Protein AF-A0A958LPP9-F1 (afdb_monomer)

Solvent-accessible surface area (backbone atoms only — not comparable to full-atom values): 21364 Å² total; per-residue (Å²): 133,90,77,92,85,84,90,85,92,85,83,88,85,90,80,91,79,91,76,87,77,78,78,74,76,84,70,79,74,82,78,74,71,68,79,69,79,80,68,71,81,69,57,74,46,99,79,67,33,32,52,32,96,59,29,86,77,43,84,95,39,32,28,35,29,50,73,55,15,61,14,64,71,64,61,36,63,70,56,76,88,52,52,56,82,50,36,24,29,25,29,70,82,72,75,59,68,77,81,62,45,57,30,39,71,33,33,37,38,30,31,70,79,75,42,66,48,64,55,62,95,82,32,59,63,33,54,66,96,43,92,69,28,80,34,35,40,38,51,43,44,44,54,45,52,51,47,51,47,52,54,50,19,67,53,65,74,43,84,45,60,45,61,70,62,59,33,38,38,30,26,60,24,99,47,69,50,64,40,79,93,75,42,32,38,33,20,18,52,43,98,46,81,66,28,32,41,34,53,25,41,39,50,50,43,24,42,50,38,42,51,30,40,31,46,43,17,74,41,31,34,72,46,54,82,87,32,77,36,51,45,80,35,65,66,91,88,50,68,78,88,63,28,50,16,16,72,44,55,53,33,12,22,68,13,48,48,48,3,55,10,50,28,52,30,20,67,76,33,67,94,58,33,40,37,40,20,41,70,57,53,27,74,54,17,34,64,54,63,89,43,54,42,23,31,78,81,29,67,81,55,31,29,65,56,36,18,51,45,25,47,93,78,74,32,44,15,31,23,64,46,37,1,36,46,54,12,15,51,54,46,54,54,37,51,56,26,47,78,65,80,40,31,66,56,52,53,32,45,52,63,57,31,36,46,71,40,33,20,73,30,28,52,65,60,42,50,56,44,44,35,53,44,26,42,73,76,57,71,39,71,54,36,64,56,53,53,51,51,37,47,74,24,69,93

Mean predicted aligned error: 8.54 Å

Structure (mmCIF, N/CA/C/O backbone):
data_AF-A0A958LPP9-F1
#
_entry.id   AF-A0A958LPP9-F1
#
loop_
_atom_site.group_PDB
_atom_site.id
_atom_site.type_sy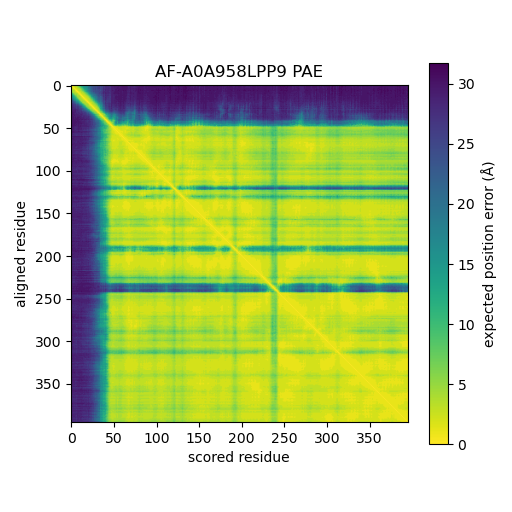mbol
_atom_site.label_atom_id
_atom_site.label_alt_id
_atom_site.label_comp_id
_atom_site.label_asym_id
_atom_site.label_entity_id
_atom_site.label_seq_id
_atom_site.pdbx_PDB_ins_code
_atom_site.Cartn_x
_atom_site.Cartn_y
_atom_site.Cartn_z
_atom_site.occupancy
_atom_site.B_iso_or_equiv
_atom_site.auth_seq_id
_atom_site.auth_comp_id
_atom_site.auth_asym_id
_atom_site.auth_atom_id
_atom_site.pdbx_PDB_model_num
ATOM 1 N N . MET A 1 1 ? 62.044 -17.919 48.809 1.00 36.69 1 MET A N 1
ATOM 2 C CA . MET A 1 1 ? 62.531 -19.177 49.426 1.00 36.69 1 MET A CA 1
ATOM 3 C C . MET A 1 1 ? 61.321 -20.083 49.632 1.00 36.69 1 MET A C 1
ATOM 5 O O . MET A 1 1 ? 60.335 -19.577 50.134 1.00 36.69 1 MET A O 1
ATOM 9 N N . LYS A 1 2 ? 61.307 -21.273 48.998 1.00 33.94 2 LYS A N 1
ATOM 10 C CA . LYS A 1 2 ? 61.231 -22.624 49.625 1.00 33.94 2 LYS A CA 1
ATOM 11 C C . LYS A 1 2 ? 59.996 -22.847 50.526 1.00 33.94 2 LYS A C 1
ATOM 13 O O . LYS A 1 2 ? 59.775 -22.044 51.408 1.00 33.94 2 LYS A O 1
ATOM 18 N N . LYS A 1 3 ? 59.249 -23.954 50.514 1.00 33.53 3 LYS A N 1
ATOM 19 C CA . LYS A 1 3 ? 59.138 -25.211 49.739 1.00 33.53 3 LYS A CA 1
ATOM 20 C C . LYS A 1 3 ? 58.031 -26.010 50.491 1.00 33.53 3 LYS A C 1
ATOM 22 O O . LYS A 1 3 ? 58.063 -25.959 51.712 1.00 33.53 3 LYS A O 1
ATOM 27 N N . THR A 1 4 ? 57.106 -26.687 49.785 1.00 37.00 4 THR A N 1
ATOM 28 C CA . THR A 1 4 ? 56.629 -28.104 49.953 1.00 37.00 4 THR A CA 1
ATOM 29 C C . THR A 1 4 ? 56.543 -28.725 51.370 1.00 37.00 4 THR A C 1
ATOM 31 O O . THR A 1 4 ? 57.472 -28.546 52.140 1.00 37.00 4 THR A O 1
ATOM 34 N N . ASN A 1 5 ? 55.669 -29.659 51.780 1.00 36.62 5 ASN A N 1
ATOM 35 C CA . ASN A 1 5 ? 54.553 -30.495 51.274 1.00 36.62 5 ASN A CA 1
ATOM 36 C C . ASN A 1 5 ? 54.207 -31.509 52.419 1.00 36.62 5 ASN A C 1
ATOM 38 O O . ASN A 1 5 ? 54.998 -31.610 53.356 1.00 36.62 5 ASN A O 1
ATOM 42 N N . LEU A 1 6 ? 53.166 -32.353 52.215 1.00 34.19 6 LEU A N 1
ATOM 43 C CA . LEU A 1 6 ? 52.859 -33.708 52.794 1.00 34.19 6 LEU A CA 1
ATOM 44 C C . LEU A 1 6 ? 51.732 -33.715 53.861 1.00 34.19 6 LEU A C 1
ATOM 46 O O . LEU A 1 6 ? 51.900 -33.096 54.901 1.00 34.19 6 LEU A O 1
ATOM 50 N N . ILE A 1 7 ? 50.493 -34.208 53.629 1.00 37.97 7 ILE A N 1
ATOM 51 C CA . ILE A 1 7 ? 49.901 -35.559 53.331 1.00 37.97 7 ILE A CA 1
ATOM 52 C C . ILE A 1 7 ? 50.117 -36.608 54.455 1.00 37.97 7 ILE A C 1
ATOM 54 O O . ILE A 1 7 ? 51.262 -36.803 54.856 1.00 37.97 7 ILE A O 1
ATOM 58 N N . PRO A 1 8 ? 49.054 -37.289 54.965 1.00 48.66 8 PRO A N 1
ATOM 59 C CA . PRO A 1 8 ? 48.654 -38.660 54.528 1.00 48.66 8 PRO A CA 1
ATOM 60 C C . PRO A 1 8 ? 47.115 -38.836 54.347 1.00 48.66 8 PRO A C 1
ATOM 62 O O . PRO A 1 8 ? 46.338 -38.193 55.037 1.00 48.66 8 PRO A O 1
ATOM 65 N N . LYS A 1 9 ? 46.598 -39.504 53.297 1.00 36.03 9 LYS A N 1
ATOM 66 C CA . LYS A 1 9 ? 46.412 -40.961 53.024 1.00 36.03 9 LYS A CA 1
ATOM 67 C C . LYS A 1 9 ? 45.351 -41.690 53.880 1.00 36.03 9 LYS A C 1
ATOM 69 O O . LYS A 1 9 ? 45.592 -41.945 55.051 1.00 36.03 9 LYS A O 1
ATOM 74 N N . ASN A 1 10 ? 44.255 -42.112 53.228 1.00 32.72 10 ASN A N 1
ATOM 75 C CA . ASN A 1 10 ? 43.626 -43.457 53.235 1.00 32.72 10 ASN A CA 1
ATOM 76 C C . ASN A 1 10 ? 42.384 -43.394 52.311 1.00 32.72 10 ASN A C 1
ATOM 78 O O . ASN A 1 10 ? 41.562 -42.507 52.480 1.00 32.72 10 ASN A O 1
ATOM 82 N N . SER A 1 11 ? 42.284 -44.086 51.172 1.00 33.28 11 SER A N 1
ATOM 83 C CA . SER A 1 11 ? 42.275 -45.529 50.867 1.00 33.28 11 SER A CA 1
ATOM 84 C C . SER A 1 11 ? 40.859 -46.132 50.797 1.00 33.28 11 SER A C 1
ATOM 86 O O . SER A 1 11 ? 40.276 -46.452 51.820 1.00 33.28 11 SER A O 1
ATOM 88 N N . TRP A 1 12 ? 40.399 -46.303 49.547 1.00 30.62 12 TRP A N 1
ATOM 89 C CA . TRP A 1 12 ? 39.585 -47.388 48.966 1.00 30.62 12 TRP A CA 1
ATOM 90 C C . TRP A 1 12 ? 38.291 -47.850 49.668 1.00 30.62 12 TRP A C 1
ATOM 92 O O . TRP A 1 12 ? 38.361 -48.580 50.645 1.00 30.62 12 TRP A O 1
ATOM 102 N N . MET A 1 13 ? 37.131 -47.639 49.023 1.00 30.11 13 MET A N 1
ATOM 103 C CA . MET A 1 13 ? 36.341 -48.765 48.493 1.00 30.11 13 MET A CA 1
ATOM 104 C C . MET A 1 13 ? 35.323 -48.318 47.430 1.00 30.11 13 MET A C 1
ATOM 106 O O . MET A 1 13 ? 34.584 -47.354 47.599 1.00 30.11 13 MET A O 1
ATOM 110 N N . ILE A 1 14 ? 35.342 -49.051 46.322 1.00 32.72 14 ILE A N 1
ATOM 111 C CA . ILE A 1 14 ? 34.501 -48.948 45.130 1.00 32.72 14 ILE A CA 1
ATOM 112 C C . ILE A 1 14 ? 33.194 -49.707 45.383 1.00 32.72 14 ILE A C 1
ATOM 114 O O . ILE A 1 14 ? 33.259 -50.880 45.740 1.00 32.72 14 ILE A O 1
ATOM 118 N N . VAL A 1 15 ? 32.040 -49.098 45.095 1.00 31.67 15 VAL A N 1
ATOM 119 C CA . VAL A 1 15 ? 30.842 -49.819 44.630 1.00 31.67 15 VAL A CA 1
ATOM 120 C C . VAL A 1 15 ? 30.192 -48.997 43.518 1.00 31.67 15 VAL A C 1
ATOM 122 O O . VAL A 1 15 ? 29.742 -47.874 43.730 1.00 31.67 15 VAL A O 1
ATOM 125 N N . LEU A 1 16 ? 30.190 -49.580 42.317 1.00 30.97 16 LEU A N 1
ATOM 126 C CA . LEU A 1 16 ? 29.403 -49.156 41.165 1.00 30.97 16 LEU A CA 1
ATOM 127 C C . LEU A 1 16 ? 27.907 -49.277 41.480 1.00 30.97 16 LEU A C 1
ATOM 129 O O . LEU A 1 16 ? 27.445 -50.364 41.817 1.00 30.97 16 LEU A O 1
ATOM 133 N N . LEU A 1 17 ? 27.141 -48.224 41.207 1.00 32.53 17 LEU A N 1
ATOM 134 C CA . LEU A 1 17 ? 25.809 -48.374 40.626 1.00 32.53 17 LEU A CA 1
ATOM 135 C C . LEU A 1 17 ? 25.492 -47.137 39.789 1.00 32.53 17 LEU A C 1
ATOM 137 O O . LEU A 1 17 ? 25.484 -46.005 40.263 1.00 32.53 17 LEU A O 1
ATOM 141 N N . ALA A 1 18 ? 25.338 -47.398 38.496 1.00 32.59 18 ALA A N 1
ATOM 142 C CA . ALA A 1 18 ? 25.103 -46.427 37.455 1.00 32.59 18 ALA A CA 1
ATOM 143 C C . ALA A 1 18 ? 23.635 -45.988 37.458 1.00 32.59 18 ALA A C 1
ATOM 145 O O . ALA A 1 18 ? 22.741 -46.796 37.226 1.00 32.59 18 ALA A O 1
ATOM 146 N N . THR A 1 19 ? 23.412 -44.689 37.615 1.00 33.28 19 THR A N 1
ATOM 147 C CA . THR A 1 19 ? 22.229 -43.999 37.093 1.00 33.28 19 THR A CA 1
ATOM 148 C C . THR A 1 19 ? 22.717 -42.720 36.438 1.00 33.28 19 THR A C 1
ATOM 150 O O . THR A 1 19 ? 23.051 -41.739 37.099 1.00 33.28 19 THR A O 1
ATOM 153 N N . ILE A 1 20 ? 22.827 -42.788 35.113 1.00 30.81 20 ILE A N 1
ATOM 154 C CA . ILE A 1 20 ? 23.136 -41.671 34.229 1.00 30.81 20 ILE A CA 1
ATOM 155 C C . ILE A 1 20 ? 21.897 -40.772 34.217 1.00 30.81 20 ILE A C 1
ATOM 157 O O . ILE A 1 20 ? 20.937 -41.025 33.495 1.00 30.81 20 ILE A O 1
ATOM 161 N N . GLY A 1 21 ? 21.909 -39.735 35.050 1.00 30.09 21 GLY A N 1
ATOM 162 C CA . GLY A 1 21 ? 21.057 -38.570 34.862 1.00 30.09 21 GLY A CA 1
ATOM 163 C C . GLY A 1 21 ? 21.641 -37.749 33.721 1.00 30.09 21 GLY A C 1
ATOM 164 O O . GLY A 1 21 ? 22.562 -36.965 33.936 1.00 30.09 21 GLY A O 1
ATOM 165 N N . LEU A 1 22 ? 21.151 -37.984 32.502 1.00 26.55 22 LEU A N 1
ATOM 166 C CA . LEU A 1 22 ? 21.432 -37.136 31.349 1.00 26.55 22 LEU A CA 1
ATOM 167 C C . LEU A 1 22 ? 20.930 -35.718 31.656 1.00 26.55 22 LEU A C 1
ATOM 169 O O . LEU A 1 22 ? 19.741 -35.423 31.554 1.00 26.55 22 LEU A O 1
ATOM 173 N N . SER A 1 23 ? 21.852 -34.826 32.007 1.00 28.55 23 SER A N 1
ATOM 174 C CA . SER A 1 23 ? 21.689 -33.400 31.757 1.00 28.55 23 SER A CA 1
ATOM 175 C C . SER A 1 23 ? 21.667 -33.214 30.244 1.00 28.55 23 SER A C 1
ATOM 177 O O . SER A 1 23 ? 22.716 -33.255 29.602 1.00 28.55 23 SER A O 1
ATOM 179 N N . LEU A 1 24 ? 20.467 -33.078 29.683 1.00 25.44 24 LEU A N 1
ATOM 180 C CA . LEU A 1 24 ? 20.252 -32.570 28.335 1.00 25.44 24 LEU A CA 1
ATOM 181 C C . LEU A 1 24 ? 20.809 -31.140 28.275 1.00 25.44 24 LEU A C 1
ATOM 183 O O . LEU A 1 24 ? 20.240 -30.254 28.917 1.00 25.44 24 LEU A O 1
ATOM 187 N N . PRO A 1 25 ? 21.877 -30.859 27.510 1.00 26.88 25 PRO A N 1
ATOM 188 C CA . PRO A 1 25 ? 22.014 -29.527 26.963 1.00 26.88 25 PRO A CA 1
ATOM 189 C C . PRO A 1 25 ? 20.832 -29.338 26.008 1.00 26.88 25 PRO A C 1
ATOM 191 O O . PRO A 1 25 ? 20.725 -30.027 24.993 1.00 26.88 25 PRO A O 1
ATOM 194 N N . LEU A 1 26 ? 19.925 -28.419 26.346 1.00 24.19 26 LEU A N 1
ATOM 195 C CA . LEU A 1 26 ? 19.050 -27.793 25.361 1.00 24.19 26 LEU A CA 1
ATOM 196 C C . LEU A 1 26 ? 19.955 -27.021 24.399 1.00 24.19 26 LEU A C 1
ATOM 198 O O . LEU A 1 26 ? 20.221 -25.832 24.559 1.00 24.19 26 LEU A O 1
ATOM 202 N N . VAL A 1 27 ? 20.494 -27.744 23.423 1.00 23.19 27 VAL A N 1
ATOM 203 C CA . VAL A 1 27 ? 21.009 -27.160 22.199 1.00 23.19 27 VAL A CA 1
ATOM 204 C C . VAL A 1 27 ? 19.771 -26.660 21.472 1.00 23.19 27 VAL A C 1
ATOM 206 O O . VAL A 1 27 ? 19.039 -27.442 20.870 1.00 23.19 27 VAL A O 1
ATOM 209 N N . PHE A 1 28 ? 19.508 -25.359 21.567 1.00 23.31 28 PHE A N 1
ATOM 210 C CA . PHE A 1 28 ? 18.683 -24.689 20.576 1.00 23.31 28 PHE A CA 1
ATOM 211 C C . PHE A 1 28 ? 19.421 -24.832 19.245 1.00 23.31 28 PHE A C 1
ATOM 213 O O . PHE A 1 28 ? 20.366 -24.101 18.950 1.00 23.31 28 PHE A O 1
ATOM 220 N N . GLN A 1 29 ? 19.040 -25.844 18.467 1.00 23.09 29 GLN A N 1
ATOM 221 C CA . GLN A 1 29 ? 19.320 -25.853 17.045 1.00 23.09 29 GLN A CA 1
ATOM 222 C C . GLN A 1 29 ? 18.617 -24.626 16.467 1.00 23.09 29 GLN A C 1
ATOM 224 O O . GLN A 1 29 ? 17.395 -24.591 16.343 1.00 23.09 29 GLN A O 1
ATOM 229 N N . ASN A 1 30 ? 19.415 -23.613 16.133 1.00 27.31 30 ASN A N 1
ATOM 230 C CA . ASN A 1 30 ? 19.079 -22.619 15.126 1.00 27.31 30 ASN A CA 1
ATOM 231 C C . ASN A 1 30 ? 18.847 -23.361 13.800 1.00 27.31 30 ASN A C 1
ATOM 233 O O . ASN A 1 30 ? 19.727 -23.436 12.948 1.00 27.31 30 ASN A O 1
ATOM 237 N N . CYS A 1 31 ? 17.658 -23.934 13.638 1.00 26.20 31 CYS A N 1
ATOM 238 C CA . CYS A 1 31 ? 17.088 -24.287 12.346 1.00 26.20 31 CYS A CA 1
ATOM 239 C C . CYS A 1 31 ? 16.277 -23.087 11.848 1.00 26.20 31 CYS A C 1
ATOM 241 O O . CYS A 1 31 ? 15.074 -23.172 11.642 1.00 26.20 31 CYS A O 1
ATOM 243 N N . GLY A 1 32 ? 16.951 -21.949 11.687 1.00 26.89 32 GLY A N 1
ATOM 244 C CA . GLY A 1 32 ? 16.537 -20.942 10.723 1.00 26.89 32 GLY A CA 1
ATOM 245 C C . GLY A 1 32 ? 17.173 -21.325 9.398 1.00 26.89 32 GLY A C 1
ATOM 246 O O . GLY A 1 32 ? 18.178 -20.739 9.006 1.00 26.89 32 GLY A O 1
ATOM 247 N N . GLU A 1 33 ? 16.653 -22.371 8.750 1.00 30.83 33 GLU A N 1
ATOM 248 C CA . GLU A 1 33 ? 16.859 -22.499 7.311 1.00 30.83 33 GLU A CA 1
ATOM 249 C C . GLU A 1 33 ? 16.308 -21.202 6.717 1.00 30.83 33 GLU A C 1
ATOM 251 O O . GLU A 1 33 ? 15.113 -20.925 6.826 1.00 30.83 33 GLU A O 1
ATOM 256 N N . GLY A 1 34 ? 17.197 -20.369 6.167 1.00 27.98 34 GLY A N 1
ATOM 257 C CA . GLY A 1 34 ? 16.784 -19.257 5.326 1.00 27.98 34 GLY A CA 1
ATOM 258 C C . GLY A 1 34 ? 15.768 -19.783 4.326 1.00 27.98 34 GLY A C 1
ATOM 259 O O . GLY A 1 34 ? 15.929 -20.906 3.851 1.00 27.98 34 GLY A O 1
ATOM 260 N N . PHE A 1 35 ? 14.716 -19.001 4.093 1.00 34.78 35 PHE A N 1
ATOM 261 C CA . PHE A 1 35 ? 13.600 -19.283 3.198 1.00 34.78 35 PHE A CA 1
ATOM 262 C C . PHE A 1 35 ? 14.089 -19.954 1.902 1.00 34.78 35 PHE A C 1
ATOM 264 O O . PHE A 1 35 ? 14.451 -19.314 0.918 1.00 34.78 35 PHE A O 1
ATOM 271 N N . SER A 1 36 ? 14.169 -21.282 1.936 1.00 29.17 36 SER A N 1
ATOM 272 C CA . SER A 1 36 ? 14.544 -22.114 0.811 1.00 29.17 36 SER A CA 1
ATOM 273 C C . SER A 1 36 ? 13.224 -22.458 0.170 1.00 29.17 36 SER A C 1
ATOM 275 O O . SER A 1 36 ? 12.521 -23.370 0.611 1.00 29.17 36 SER A O 1
ATOM 277 N N . VAL A 1 37 ? 12.848 -21.654 -0.824 1.00 43.94 37 VAL A N 1
ATOM 278 C CA . VAL A 1 37 ? 11.731 -21.948 -1.718 1.00 43.94 37 VAL A CA 1
ATOM 279 C C . VAL A 1 37 ? 12.037 -23.299 -2.361 1.00 43.94 37 VAL A C 1
ATOM 281 O O . VAL A 1 37 ? 12.797 -23.401 -3.327 1.00 43.94 37 VAL A O 1
ATOM 284 N N . ARG A 1 38 ? 11.521 -24.373 -1.758 1.00 33.19 38 ARG A N 1
ATOM 285 C CA . ARG A 1 38 ? 11.654 -25.733 -2.272 1.00 33.19 38 ARG A CA 1
ATOM 286 C C . ARG A 1 38 ? 10.971 -25.781 -3.638 1.00 33.19 38 ARG A C 1
ATOM 288 O O . ARG A 1 38 ? 9.752 -25.755 -3.713 1.00 33.19 38 ARG A O 1
ATOM 295 N N . GLY A 1 39 ? 11.783 -25.889 -4.689 1.00 34.34 39 GLY A N 1
ATOM 296 C CA . GLY A 1 39 ? 11.361 -26.201 -6.055 1.00 34.34 39 GLY A CA 1
ATOM 297 C C . GLY A 1 39 ? 10.891 -24.989 -6.862 1.00 34.34 39 GLY A C 1
ATOM 298 O O . GLY A 1 39 ? 9.737 -24.594 -6.793 1.00 34.34 39 GLY A O 1
ATOM 299 N N . PHE A 1 40 ? 11.777 -24.450 -7.705 1.00 39.91 40 PHE A N 1
ATOM 300 C CA . PHE A 1 40 ? 11.473 -23.400 -8.694 1.00 39.91 40 PHE A CA 1
ATOM 301 C C . PHE A 1 40 ? 10.649 -23.896 -9.900 1.00 39.91 40 PHE A C 1
ATOM 303 O O . PHE A 1 40 ? 10.405 -23.139 -10.843 1.00 39.91 40 PHE A O 1
ATOM 310 N N . ASP A 1 41 ? 10.190 -25.146 -9.886 1.00 35.34 41 ASP A N 1
ATOM 311 C CA . ASP A 1 41 ? 9.441 -25.721 -10.995 1.00 35.34 41 ASP A CA 1
ATOM 312 C C . ASP A 1 41 ? 7.968 -25.293 -10.893 1.00 35.34 41 ASP A C 1
ATOM 314 O O . ASP A 1 41 ? 7.096 -26.005 -10.406 1.00 35.34 41 ASP A O 1
ATOM 318 N N . THR A 1 42 ? 7.699 -24.073 -11.375 1.00 42.09 42 THR A N 1
ATOM 319 C CA . THR A 1 42 ? 6.363 -23.502 -11.649 1.00 42.09 42 THR A CA 1
ATOM 320 C C . THR A 1 42 ? 5.423 -23.333 -10.450 1.00 42.09 42 THR A C 1
ATOM 322 O O . THR A 1 42 ? 4.338 -23.903 -10.412 1.00 42.09 42 THR A O 1
ATOM 325 N N . VAL A 1 43 ? 5.754 -22.428 -9.526 1.00 40.19 43 VAL A N 1
ATOM 326 C CA . VAL A 1 43 ? 4.712 -21.788 -8.705 1.00 40.19 43 VAL A CA 1
ATOM 327 C C . VAL A 1 43 ? 4.145 -20.617 -9.507 1.00 40.19 43 VAL A C 1
ATOM 329 O O . VAL A 1 43 ? 4.806 -19.590 -9.662 1.00 40.19 43 VAL A O 1
ATOM 332 N N . THR A 1 44 ? 2.942 -20.788 -10.061 1.00 49.66 44 THR A N 1
ATOM 333 C CA . THR A 1 44 ? 2.162 -19.653 -10.578 1.00 49.66 44 THR A CA 1
ATOM 334 C C . THR A 1 44 ? 1.558 -18.955 -9.374 1.00 49.66 44 THR A C 1
ATOM 336 O O . THR A 1 44 ? 0.774 -19.557 -8.639 1.00 49.66 44 THR A O 1
ATOM 339 N N . MET A 1 45 ? 1.961 -17.715 -9.128 1.00 58.31 45 MET A N 1
ATOM 340 C CA . MET A 1 45 ? 1.409 -16.940 -8.022 1.00 58.31 45 MET A CA 1
ATOM 341 C C . MET A 1 45 ? 0.059 -16.346 -8.411 1.00 58.31 45 MET A C 1
ATOM 343 O O . MET A 1 45 ? -0.191 -16.091 -9.590 1.00 58.31 45 MET A O 1
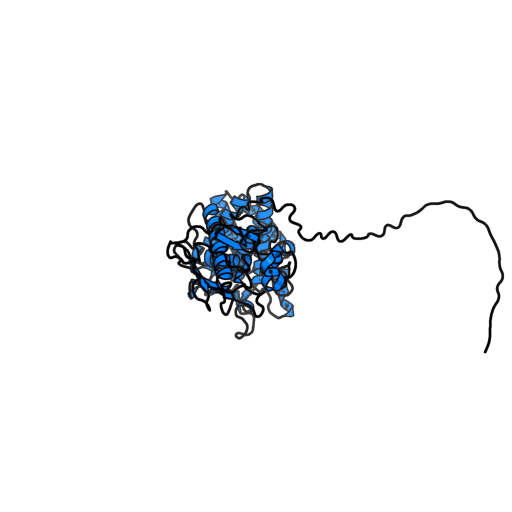ATOM 347 N N . ALA A 1 46 ? -0.783 -16.059 -7.413 1.00 61.12 46 ALA A N 1
ATOM 348 C CA . ALA A 1 46 ? -2.066 -15.374 -7.606 1.00 61.12 46 ALA A CA 1
ATOM 349 C C . ALA A 1 46 ? -1.934 -14.058 -8.406 1.00 61.12 46 ALA A C 1
ATOM 351 O O . ALA A 1 46 ? -2.876 -13.625 -9.053 1.00 61.12 46 ALA A O 1
ATOM 352 N N . TYR A 1 47 ? -0.734 -13.473 -8.413 1.00 71.75 47 TYR A N 1
ATOM 353 C CA . TYR A 1 47 ? -0.403 -12.186 -9.015 1.00 71.75 47 TYR A CA 1
ATOM 354 C C . TYR A 1 47 ? 0.037 -12.242 -10.487 1.00 71.75 47 TYR A C 1
ATOM 356 O O . TYR A 1 47 ? 0.437 -11.221 -11.025 1.00 71.75 47 TYR A O 1
ATOM 364 N N . GLY A 1 48 ? -0.011 -13.404 -11.155 1.00 75.19 48 GLY A N 1
ATOM 365 C CA . GLY A 1 48 ? 0.220 -13.485 -12.608 1.00 75.19 48 GLY A CA 1
ATOM 366 C C . GLY A 1 48 ? 1.685 -13.539 -13.069 1.00 75.19 48 GLY A C 1
ATOM 367 O O . GLY A 1 48 ? 1.949 -13.323 -14.250 1.00 75.19 48 GLY A O 1
ATOM 368 N N . GLY A 1 49 ? 2.618 -13.875 -12.174 1.00 87.00 49 GLY A N 1
ATOM 369 C CA . GLY A 1 49 ? 4.032 -14.111 -12.487 1.00 87.00 49 GLY A CA 1
ATOM 370 C C . GLY A 1 49 ? 4.508 -15.511 -12.086 1.00 87.00 49 GLY A C 1
ATOM 371 O O . GLY A 1 49 ? 3.861 -16.204 -11.290 1.00 87.00 49 GLY A O 1
ATOM 372 N N . VAL A 1 50 ? 5.654 -15.926 -12.632 1.00 91.44 50 VAL A N 1
ATOM 373 C CA . VAL A 1 50 ? 6.278 -17.227 -12.341 1.00 91.44 50 VAL A CA 1
ATOM 374 C C . VAL A 1 50 ? 7.763 -17.048 -12.048 1.00 91.44 50 VAL A C 1
ATOM 376 O O . VAL A 1 50 ? 8.472 -16.376 -12.791 1.00 91.44 50 VAL A O 1
ATOM 379 N N . PHE A 1 51 ? 8.265 -17.683 -10.989 1.00 92.06 51 PHE A N 1
ATOM 380 C CA . PHE A 1 51 ? 9.698 -17.652 -10.702 1.00 92.06 51 PHE A CA 1
ATOM 381 C C . PHE A 1 51 ? 10.503 -18.500 -11.698 1.00 92.06 51 PHE A C 1
ATOM 383 O O . PHE A 1 51 ? 10.181 -19.667 -11.956 1.00 92.06 51 PHE A O 1
ATOM 390 N N . ARG A 1 52 ? 11.566 -17.910 -12.250 1.00 91.62 52 ARG A N 1
ATOM 391 C CA . ARG A 1 52 ? 12.434 -18.489 -13.283 1.00 91.62 52 ARG A CA 1
ATOM 392 C C . ARG A 1 52 ? 13.881 -18.061 -13.069 1.00 91.62 52 ARG A C 1
ATOM 394 O O . ARG A 1 52 ? 14.162 -16.876 -12.930 1.00 91.62 52 ARG A O 1
ATOM 401 N N . LYS A 1 53 ? 14.808 -19.022 -13.080 1.00 91.31 53 LYS A N 1
ATOM 402 C CA . LYS A 1 53 ? 16.255 -18.740 -13.000 1.00 91.31 53 LYS A CA 1
ATOM 403 C C . LYS A 1 53 ? 16.827 -18.202 -14.310 1.00 91.31 53 LYS A C 1
ATOM 405 O O . LYS A 1 53 ? 17.806 -17.474 -14.278 1.00 91.31 53 LYS A O 1
ATOM 410 N N . ASP A 1 54 ? 16.207 -18.572 -15.423 1.00 90.75 54 ASP A N 1
ATOM 411 C CA . ASP A 1 54 ? 16.544 -18.191 -16.795 1.00 90.75 54 ASP A CA 1
ATOM 412 C C . ASP A 1 54 ? 15.697 -17.011 -17.298 1.00 90.75 54 ASP A C 1
ATOM 414 O O . ASP A 1 54 ? 15.559 -16.819 -18.500 1.00 90.75 54 ASP A O 1
ATOM 418 N N . CYS A 1 55 ? 15.065 -16.242 -16.397 1.00 91.94 55 CYS A N 1
ATOM 419 C CA . CYS A 1 55 ? 14.077 -15.228 -16.772 1.00 91.94 55 CYS A CA 1
ATOM 420 C C . CYS A 1 55 ? 14.599 -14.270 -17.855 1.00 91.94 55 CYS A C 1
ATOM 422 O O . CYS A 1 55 ? 13.915 -14.015 -18.844 1.00 91.94 55 CYS A O 1
ATOM 424 N N . LEU A 1 56 ? 15.818 -13.752 -17.676 1.00 90.38 56 LEU A N 1
ATOM 425 C CA . LEU A 1 56 ? 16.394 -12.727 -18.550 1.00 90.38 56 LEU A CA 1
ATOM 426 C C . LEU A 1 56 ? 16.754 -13.264 -19.943 1.00 90.38 56 LEU A C 1
ATOM 428 O O . LEU A 1 56 ? 16.980 -12.470 -20.854 1.00 90.38 56 LEU A O 1
ATOM 432 N N . GLU A 1 57 ? 16.817 -14.584 -20.106 1.00 90.69 57 GLU A N 1
ATOM 433 C CA . GLU A 1 57 ? 17.127 -15.276 -21.356 1.00 90.69 57 GLU A CA 1
ATOM 434 C C . GLU A 1 57 ? 15.868 -15.708 -22.126 1.00 90.69 57 GLU A C 1
ATOM 436 O O . GLU A 1 57 ? 15.974 -16.182 -23.258 1.00 90.69 57 GLU A O 1
ATOM 441 N N . ARG A 1 58 ? 14.674 -15.562 -21.538 1.00 89.00 58 ARG A N 1
ATOM 442 C CA . ARG A 1 58 ? 13.422 -16.034 -22.135 1.00 89.00 58 ARG A CA 1
ATOM 443 C C . ARG A 1 58 ? 12.783 -15.002 -23.054 1.00 89.00 58 ARG A C 1
ATOM 445 O O . ARG A 1 58 ? 12.631 -13.840 -22.697 1.00 89.00 58 ARG A O 1
ATOM 452 N N . GLU A 1 59 ? 12.343 -15.454 -24.225 1.00 89.38 59 GLU A N 1
ATOM 453 C CA . GLU A 1 59 ? 11.665 -14.600 -25.207 1.00 89.38 59 GLU A CA 1
ATOM 454 C C . GLU A 1 59 ? 10.170 -14.412 -24.910 1.00 89.38 59 GLU A C 1
ATOM 456 O O . GLU A 1 59 ? 9.619 -13.369 -25.244 1.00 89.38 59 GLU A O 1
ATOM 461 N N . ASP A 1 60 ? 9.532 -15.371 -24.232 1.00 89.62 60 ASP A N 1
ATOM 462 C CA . ASP A 1 60 ? 8.103 -15.392 -23.878 1.00 89.62 60 ASP A CA 1
ATOM 463 C C . ASP A 1 60 ? 7.773 -14.661 -22.564 1.00 89.62 60 ASP A C 1
ATOM 465 O O . ASP A 1 60 ? 6.748 -14.936 -21.938 1.00 89.62 60 ASP A O 1
ATOM 469 N N . VAL A 1 61 ? 8.648 -13.767 -22.105 1.00 91.44 61 VAL A N 1
ATOM 470 C CA . VAL A 1 61 ? 8.444 -12.954 -20.897 1.00 91.44 61 VAL A CA 1
ATOM 471 C C . VAL A 1 61 ? 8.688 -11.489 -21.230 1.00 91.44 61 VAL A C 1
ATOM 473 O O . VAL A 1 61 ? 9.661 -11.165 -21.914 1.00 91.44 61 VAL A O 1
ATOM 476 N N . ASP A 1 62 ? 7.845 -10.593 -20.727 1.00 92.94 62 ASP A N 1
ATOM 477 C CA . ASP A 1 62 ? 7.995 -9.162 -21.001 1.00 92.94 62 ASP A CA 1
ATOM 478 C C . ASP A 1 62 ? 9.066 -8.531 -20.120 1.00 92.94 62 ASP A C 1
ATOM 480 O O . ASP A 1 62 ? 9.778 -7.632 -20.565 1.00 92.94 62 ASP A O 1
ATOM 484 N N . SER A 1 63 ? 9.188 -8.988 -18.870 1.00 94.44 63 SER A N 1
ATOM 485 C CA . SER A 1 63 ? 10.174 -8.472 -17.923 1.00 94.44 63 SER A CA 1
ATOM 486 C C . SER A 1 63 ? 10.546 -9.473 -16.829 1.00 94.44 63 SER A C 1
ATOM 488 O O . SER A 1 63 ? 9.856 -10.471 -16.607 1.00 94.44 63 SER A O 1
ATOM 490 N N . CYS A 1 64 ? 11.645 -9.160 -16.139 1.00 94.81 64 CYS A N 1
ATOM 491 C CA . CYS A 1 64 ? 12.207 -9.922 -15.030 1.00 94.81 64 CYS A CA 1
ATOM 492 C C . CYS A 1 64 ? 12.383 -9.023 -13.818 1.00 94.81 64 CYS A C 1
ATOM 494 O O . CYS A 1 64 ? 13.231 -8.126 -13.789 1.00 94.81 64 CYS A O 1
ATOM 496 N N . LEU A 1 65 ? 11.550 -9.277 -12.822 1.00 95.69 65 LEU A N 1
ATOM 497 C CA . LEU A 1 65 ? 11.320 -8.391 -11.698 1.00 95.69 65 LEU A CA 1
ATOM 498 C C . LEU A 1 65 ? 11.800 -9.026 -10.390 1.00 95.69 65 LEU A C 1
ATOM 500 O O . LEU A 1 65 ? 12.029 -10.237 -10.296 1.00 95.69 65 LEU A O 1
ATOM 504 N N . TYR A 1 66 ? 11.935 -8.194 -9.364 1.00 95.00 66 TYR A N 1
ATOM 505 C CA . TYR A 1 66 ? 11.906 -8.675 -7.986 1.00 95.00 66 TYR A CA 1
ATOM 506 C C . TYR A 1 66 ? 10.450 -8.978 -7.628 1.00 95.00 66 TYR A C 1
ATOM 508 O O . TYR A 1 66 ? 9.549 -8.300 -8.125 1.00 95.00 66 TYR A O 1
ATOM 516 N N . PHE A 1 67 ? 10.200 -9.984 -6.788 1.00 92.81 67 PHE A N 1
ATOM 517 C CA . PHE A 1 67 ? 8.835 -10.272 -6.343 1.00 92.81 67 PHE A CA 1
ATOM 518 C C . PHE A 1 67 ? 8.303 -9.152 -5.445 1.00 92.81 67 PHE A C 1
ATOM 520 O O . PHE A 1 67 ? 7.803 -8.155 -5.940 1.00 92.81 67 PHE A O 1
ATOM 527 N N . LYS A 1 68 ? 8.450 -9.254 -4.127 1.00 94.44 68 LYS A N 1
ATOM 528 C CA . LYS A 1 68 ? 8.099 -8.142 -3.242 1.00 94.44 68 LYS A CA 1
ATOM 529 C C . LYS A 1 68 ? 9.168 -7.053 -3.295 1.00 94.44 68 LYS A C 1
ATOM 531 O O . LYS A 1 68 ? 8.923 -5.919 -3.685 1.00 94.44 68 LYS A O 1
ATOM 536 N N . ASN A 1 69 ? 10.372 -7.432 -2.885 1.00 94.94 69 ASN A N 1
ATOM 537 C CA . ASN A 1 69 ? 11.576 -6.623 -2.925 1.00 94.94 69 ASN A CA 1
ATOM 538 C C . ASN A 1 69 ? 12.801 -7.549 -2.744 1.00 94.94 69 ASN A C 1
ATOM 540 O O . ASN A 1 69 ? 12.635 -8.685 -2.280 1.00 94.94 69 ASN A O 1
ATOM 544 N N . PRO A 1 70 ? 14.018 -7.113 -3.111 1.00 94.50 70 PRO A N 1
ATOM 545 C CA . PRO A 1 70 ? 15.223 -7.941 -3.027 1.00 94.50 70 PRO A CA 1
ATOM 546 C C . PRO A 1 70 ? 15.497 -8.539 -1.637 1.00 94.50 70 PRO A C 1
ATOM 548 O O . PRO A 1 70 ? 15.827 -9.721 -1.541 1.00 94.50 70 PRO A O 1
ATOM 551 N N . VAL A 1 71 ? 15.342 -7.754 -0.562 1.00 94.88 71 VAL A N 1
ATOM 552 C CA . VAL A 1 71 ? 15.615 -8.208 0.818 1.00 94.88 71 VAL A CA 1
ATOM 553 C C . VAL A 1 71 ? 14.639 -9.295 1.251 1.00 94.88 71 VAL A C 1
ATOM 555 O O . VAL A 1 71 ? 15.068 -10.330 1.758 1.00 94.88 71 VAL A O 1
ATOM 558 N N . SER A 1 72 ? 13.344 -9.099 1.000 1.00 94.62 72 SER A N 1
ATOM 559 C CA . SER A 1 72 ? 12.308 -10.097 1.279 1.00 94.62 72 SER A CA 1
ATOM 560 C C . SER A 1 72 ? 12.537 -11.376 0.470 1.00 94.62 72 SER A C 1
ATOM 562 O O . SER A 1 72 ? 12.532 -12.470 1.028 1.00 94.62 72 SER A O 1
ATOM 564 N N . GLN A 1 73 ? 12.843 -11.249 -0.826 1.00 94.19 73 GLN A N 1
ATOM 565 C CA . GLN A 1 73 ? 13.079 -12.399 -1.700 1.00 94.19 73 GLN A CA 1
ATOM 566 C C . GLN A 1 73 ? 14.322 -13.209 -1.299 1.00 94.19 73 GLN A C 1
ATOM 568 O O . GLN A 1 73 ? 14.326 -14.433 -1.427 1.00 94.19 73 GLN A O 1
ATOM 573 N N . LYS A 1 74 ? 15.380 -12.541 -0.823 1.00 94.81 74 LYS A N 1
ATOM 574 C CA . LYS A 1 74 ? 16.604 -13.198 -0.341 1.00 94.81 74 LYS A CA 1
ATOM 575 C C . LYS A 1 74 ? 16.472 -13.704 1.104 1.00 94.81 74 LYS A C 1
ATOM 577 O O . LYS A 1 74 ? 17.213 -14.602 1.499 1.00 94.81 74 LYS A O 1
ATOM 582 N N . GLY A 1 75 ? 15.578 -13.113 1.897 1.00 94.94 75 GLY A N 1
ATOM 583 C CA . GLY A 1 75 ? 15.431 -13.371 3.332 1.00 94.94 75 GLY A CA 1
ATOM 584 C C . GLY A 1 75 ? 16.552 -12.776 4.194 1.00 94.94 75 GLY A C 1
ATOM 585 O O . GLY A 1 75 ? 16.763 -13.234 5.313 1.00 94.94 75 GLY A O 1
ATOM 586 N N . GLN A 1 76 ? 17.308 -11.803 3.674 1.00 95.44 76 GLN A N 1
ATOM 587 C CA . GLN A 1 76 ? 18.408 -11.116 4.367 1.00 95.44 76 GLN A CA 1
ATOM 588 C C . GLN A 1 76 ? 18.819 -9.840 3.607 1.00 95.44 76 GLN A C 1
ATOM 590 O O . GLN A 1 76 ? 18.456 -9.701 2.435 1.00 95.44 76 GLN A O 1
ATOM 595 N N . PRO A 1 77 ? 19.600 -8.927 4.223 1.00 94.12 77 PRO A N 1
ATOM 596 C CA . PRO A 1 77 ? 20.153 -7.765 3.526 1.00 94.12 77 PRO A CA 1
ATOM 597 C C . PRO A 1 77 ? 20.897 -8.149 2.235 1.00 94.12 77 PRO A C 1
ATOM 599 O O . PRO A 1 77 ? 21.520 -9.219 2.145 1.00 94.12 77 PRO A O 1
ATOM 602 N N . VAL A 1 78 ? 20.816 -7.277 1.229 1.00 93.38 78 VAL A N 1
ATOM 603 C CA . VAL A 1 78 ? 21.286 -7.554 -0.137 1.00 93.38 78 VAL A CA 1
ATOM 604 C C . VAL A 1 78 ? 22.409 -6.594 -0.509 1.00 93.38 78 VAL A C 1
ATOM 606 O O . VAL A 1 78 ? 22.269 -5.377 -0.391 1.00 93.38 78 VAL A O 1
ATOM 609 N N . ALA A 1 79 ? 23.526 -7.139 -0.984 1.00 91.56 79 ALA A N 1
ATOM 610 C CA . ALA A 1 79 ? 24.603 -6.357 -1.565 1.00 91.56 79 ALA A CA 1
ATOM 611 C C . ALA A 1 79 ? 24.321 -6.046 -3.045 1.00 91.56 79 ALA A C 1
ATOM 613 O O . ALA A 1 79 ? 23.607 -6.769 -3.740 1.00 91.56 79 ALA A O 1
ATOM 614 N N . ALA A 1 80 ? 24.887 -4.946 -3.545 1.00 88.69 80 ALA A N 1
ATOM 615 C CA . ALA A 1 80 ? 24.609 -4.458 -4.897 1.00 88.69 80 ALA A CA 1
ATOM 616 C C . ALA A 1 80 ? 24.972 -5.465 -6.005 1.00 88.69 80 ALA A C 1
ATOM 618 O O . ALA A 1 80 ? 24.312 -5.493 -7.039 1.00 88.69 80 ALA A O 1
ATOM 619 N N . ASP A 1 81 ? 25.998 -6.288 -5.799 1.00 91.12 81 ASP A N 1
ATOM 620 C CA . ASP A 1 81 ? 26.462 -7.326 -6.726 1.00 91.12 81 ASP A CA 1
ATOM 621 C C . ASP A 1 81 ? 25.552 -8.564 -6.768 1.00 91.12 81 ASP A C 1
ATOM 623 O O . ASP A 1 81 ? 25.596 -9.333 -7.726 1.00 91.12 81 ASP A O 1
ATOM 627 N N . GLU A 1 82 ? 24.673 -8.733 -5.780 1.00 92.56 82 GLU A N 1
ATOM 628 C CA . GLU A 1 82 ? 23.722 -9.847 -5.714 1.00 92.56 82 GLU A CA 1
ATOM 629 C C . GLU A 1 82 ? 22.385 -9.527 -6.398 1.00 92.56 82 GLU A C 1
ATOM 631 O O . GLU A 1 82 ? 21.652 -10.437 -6.786 1.00 92.56 82 GLU A O 1
ATOM 636 N N . MET A 1 83 ? 22.074 -8.240 -6.577 1.00 91.44 83 MET A N 1
ATOM 637 C CA . MET A 1 83 ? 20.789 -7.753 -7.095 1.00 91.44 83 MET A CA 1
ATOM 638 C C . MET A 1 83 ? 20.424 -8.365 -8.453 1.00 91.44 83 MET A C 1
ATOM 640 O O . MET A 1 83 ? 19.300 -8.824 -8.636 1.00 91.44 83 MET A O 1
ATOM 644 N N . ALA A 1 84 ? 21.376 -8.453 -9.388 1.00 91.50 84 ALA A N 1
ATOM 645 C CA . ALA A 1 84 ? 21.125 -9.029 -10.713 1.00 91.50 84 ALA A CA 1
ATOM 646 C C . ALA A 1 84 ? 20.624 -10.484 -10.643 1.00 91.50 84 ALA A C 1
ATOM 648 O O . ALA A 1 84 ? 19.752 -10.877 -11.414 1.00 91.50 84 ALA A O 1
ATOM 649 N N . GLY A 1 85 ? 21.128 -11.272 -9.687 1.00 92.19 85 GLY A N 1
ATOM 650 C CA . GLY A 1 85 ? 20.717 -12.664 -9.484 1.00 92.19 85 GLY A CA 1
ATOM 651 C C . GLY A 1 85 ? 19.333 -12.826 -8.847 1.00 92.19 85 GLY A C 1
ATOM 652 O O . GLY A 1 85 ? 18.828 -13.945 -8.769 1.00 92.19 85 GLY A O 1
ATOM 653 N N . LEU A 1 86 ? 18.714 -11.733 -8.390 1.00 94.38 86 LEU A N 1
ATOM 654 C CA . LEU A 1 86 ? 17.394 -11.732 -7.759 1.00 94.38 86 LEU A CA 1
ATOM 655 C C . LEU A 1 86 ? 16.267 -11.322 -8.723 1.00 94.38 86 LEU A C 1
ATOM 657 O O . LEU A 1 86 ? 15.103 -11.376 -8.334 1.00 94.38 86 LEU A O 1
ATOM 661 N N . GLN A 1 87 ? 16.554 -10.978 -9.981 1.00 93.81 87 GLN A N 1
ATOM 662 C CA . GLN A 1 87 ? 15.524 -10.702 -10.996 1.00 93.81 87 GLN A CA 1
ATOM 663 C C . GLN A 1 87 ? 14.896 -11.998 -11.533 1.00 93.81 87 GLN A C 1
ATOM 665 O O . GLN A 1 87 ? 15.133 -12.408 -12.669 1.00 93.81 87 GLN A O 1
ATOM 670 N N . LEU A 1 88 ? 14.125 -12.673 -10.682 1.00 94.62 88 LEU A N 1
ATOM 671 C CA . LEU A 1 88 ? 13.635 -14.031 -10.927 1.00 94.62 88 LEU A CA 1
ATOM 672 C C . LEU A 1 88 ? 12.143 -14.094 -11.250 1.00 94.62 88 LEU A C 1
ATOM 674 O O . LEU A 1 88 ? 11.671 -15.143 -11.684 1.00 94.62 88 LEU A O 1
ATOM 678 N N . LEU A 1 89 ? 11.380 -13.025 -11.013 1.00 95.12 89 LEU A N 1
ATOM 679 C CA . LEU A 1 89 ? 9.954 -13.016 -11.312 1.00 95.12 89 LEU A CA 1
ATOM 680 C C . LEU A 1 89 ? 9.740 -12.717 -12.799 1.00 95.12 89 LEU A C 1
ATOM 682 O O . LEU A 1 89 ? 9.826 -11.564 -13.215 1.00 95.12 89 LEU A O 1
ATOM 686 N N . ALA A 1 90 ? 9.432 -13.752 -13.580 1.00 94.81 90 ALA A N 1
ATOM 687 C CA . ALA A 1 90 ? 9.011 -13.604 -14.966 1.00 94.81 90 ALA A CA 1
ATOM 688 C C . ALA A 1 90 ? 7.553 -13.145 -15.029 1.00 94.81 90 ALA A C 1
ATOM 690 O O . ALA A 1 90 ? 6.672 -13.795 -14.451 1.00 94.81 90 ALA A O 1
ATOM 691 N N . VAL A 1 91 ? 7.307 -12.046 -15.744 1.00 94.56 91 VAL A N 1
ATOM 692 C CA . VAL A 1 91 ? 5.979 -11.427 -15.848 1.00 94.56 91 VAL A CA 1
ATOM 693 C C . VAL A 1 91 ? 5.596 -11.111 -17.288 1.00 94.56 91 VAL A C 1
ATOM 695 O O . VAL A 1 91 ? 6.447 -10.948 -18.163 1.00 94.56 91 VAL A O 1
ATOM 698 N N . GLN A 1 92 ? 4.289 -10.995 -17.494 1.00 92.81 92 GLN A N 1
ATOM 699 C CA . GLN A 1 92 ? 3.661 -10.426 -18.681 1.00 92.81 92 GLN A CA 1
ATOM 700 C C . GLN A 1 92 ? 3.033 -9.091 -18.274 1.00 92.81 92 GLN A C 1
ATOM 702 O O . GLN A 1 92 ? 2.290 -9.047 -17.289 1.00 92.81 92 GLN A O 1
ATOM 707 N N . LEU A 1 93 ? 3.341 -8.017 -18.996 1.00 93.06 93 LEU A N 1
ATOM 708 C CA . LEU A 1 93 ? 2.714 -6.717 -18.794 1.00 93.06 93 LEU A CA 1
ATOM 709 C C . LEU A 1 93 ? 1.382 -6.701 -19.544 1.00 93.06 93 LEU A C 1
ATOM 711 O O . LEU A 1 93 ? 1.298 -7.085 -20.708 1.00 93.06 93 LEU A O 1
ATOM 715 N N . LYS A 1 94 ? 0.320 -6.259 -18.875 1.00 91.69 94 LYS A N 1
ATOM 716 C CA . LYS A 1 94 ? -1.025 -6.182 -19.465 1.00 91.69 94 LYS A CA 1
ATOM 717 C C . LYS A 1 94 ? -1.474 -4.727 -19.563 1.00 91.69 94 LYS A C 1
ATOM 719 O O . LYS A 1 94 ? -0.802 -3.856 -19.027 1.00 91.69 94 LYS A O 1
ATOM 724 N N . ASP A 1 95 ? -2.613 -4.477 -20.200 1.00 90.75 95 ASP A N 1
ATOM 725 C CA . ASP A 1 95 ? -3.354 -3.202 -20.164 1.00 90.75 95 ASP A CA 1
ATOM 726 C C . ASP A 1 95 ? -2.560 -1.937 -20.536 1.00 90.75 95 ASP A C 1
ATOM 728 O O . ASP A 1 95 ? -2.896 -0.837 -20.107 1.00 90.75 95 ASP A O 1
ATOM 732 N N . LEU A 1 96 ? -1.514 -2.063 -21.355 1.00 93.19 96 LEU A N 1
ATOM 733 C CA . LEU A 1 96 ? -0.812 -0.909 -21.919 1.00 93.19 96 LEU A CA 1
ATOM 734 C C . LEU A 1 96 ? -1.726 -0.169 -22.914 1.00 93.19 96 LEU A C 1
ATOM 736 O O . LEU A 1 96 ? -2.353 -0.799 -23.766 1.00 93.19 96 LEU A O 1
ATOM 740 N N . ASP A 1 97 ? -1.748 1.166 -22.877 1.00 91.50 97 ASP A N 1
ATOM 741 C CA . ASP A 1 97 ? -2.623 2.020 -23.713 1.00 91.50 97 ASP A CA 1
ATOM 742 C C . ASP A 1 97 ? -2.212 2.117 -25.202 1.00 91.50 97 ASP A C 1
ATOM 744 O O . ASP A 1 97 ? -2.761 2.910 -25.968 1.00 91.50 97 ASP A O 1
ATOM 748 N N . GLY A 1 98 ? -1.215 1.337 -25.628 1.00 87.50 98 GLY A N 1
ATOM 749 C CA . GLY A 1 98 ? -0.678 1.353 -26.990 1.00 87.50 98 GLY A CA 1
ATOM 750 C C . GLY A 1 98 ? 0.217 2.554 -27.318 1.00 87.50 98 GLY A C 1
ATOM 751 O O . GLY A 1 98 ? 0.736 2.623 -28.432 1.00 87.50 98 GLY A O 1
ATOM 752 N N . SER A 1 99 ? 0.468 3.474 -26.377 1.00 90.50 99 SER A N 1
ATOM 753 C CA . SER A 1 99 ? 1.355 4.632 -26.592 1.00 90.50 99 SER A CA 1
ATOM 754 C C . SER A 1 99 ? 2.840 4.272 -26.735 1.00 90.50 99 SER A C 1
ATOM 756 O O . SER A 1 99 ? 3.646 5.129 -27.097 1.00 90.50 99 SER A O 1
ATOM 758 N N . GLY A 1 100 ? 3.210 3.022 -26.440 1.00 90.00 100 GLY A N 1
ATOM 759 C CA . GLY A 1 100 ? 4.602 2.566 -26.376 1.00 90.00 100 GLY A CA 1
ATOM 760 C C . GLY A 1 100 ? 5.309 2.911 -25.060 1.00 90.00 100 GLY A C 1
ATOM 761 O O . GLY A 1 100 ? 6.511 2.681 -24.943 1.00 90.00 100 GLY A O 1
ATOM 762 N N . TYR A 1 101 ? 4.578 3.441 -24.075 1.00 93.94 101 TYR A N 1
ATOM 763 C CA . TYR A 1 101 ? 5.066 3.760 -22.733 1.00 93.94 101 TYR A CA 1
ATOM 764 C C . TYR A 1 101 ? 4.368 2.907 -21.667 1.00 93.94 101 TYR A C 1
ATOM 766 O O . TYR A 1 101 ? 3.320 2.315 -21.918 1.00 93.94 101 TYR A O 1
ATOM 774 N N . LEU A 1 102 ? 4.934 2.879 -20.458 1.00 95.81 102 LEU A N 1
ATOM 775 C CA . LEU A 1 102 ? 4.345 2.235 -19.280 1.00 95.81 102 LEU A CA 1
ATOM 776 C C . LEU A 1 102 ? 3.155 3.055 -18.759 1.00 95.81 102 LEU A C 1
ATOM 778 O O . LEU A 1 102 ? 3.266 3.801 -17.783 1.00 95.81 102 LEU A O 1
ATOM 782 N N . LYS A 1 103 ? 2.023 2.954 -19.458 1.00 95.81 103 LYS A N 1
ATOM 783 C CA . LYS A 1 103 ? 0.815 3.742 -19.212 1.00 95.81 103 LYS A CA 1
ATOM 784 C C . LYS A 1 103 ? -0.458 2.942 -19.493 1.00 95.81 103 LYS A C 1
ATOM 786 O O . LYS A 1 103 ? -0.480 2.111 -20.398 1.00 95.81 103 LYS A O 1
ATOM 791 N N . ASN A 1 104 ? -1.505 3.212 -18.716 1.00 94.44 104 ASN A N 1
ATOM 792 C CA . ASN A 1 104 ? -2.874 2.736 -18.921 1.00 94.44 104 ASN A CA 1
ATOM 793 C C . ASN A 1 104 ? -3.898 3.842 -18.577 1.00 94.44 104 ASN A C 1
ATOM 795 O O . ASN A 1 104 ? -3.523 4.996 -18.359 1.00 94.44 104 ASN A O 1
ATOM 799 N N . ASP A 1 105 ? -5.185 3.491 -18.522 1.00 92.19 105 ASP A N 1
ATOM 800 C CA . ASP A 1 105 ? -6.288 4.427 -18.239 1.00 92.19 105 ASP A CA 1
ATOM 801 C C . ASP A 1 105 ? -6.305 4.974 -16.797 1.00 92.19 105 ASP A C 1
ATOM 803 O O . ASP A 1 105 ? -6.980 5.965 -16.502 1.00 92.19 105 ASP A O 1
ATOM 807 N N . SER A 1 106 ? -5.582 4.337 -15.877 1.00 94.75 106 SER A N 1
ATOM 808 C CA . SER A 1 106 ? -5.547 4.702 -14.458 1.00 94.75 106 SER A CA 1
ATOM 809 C C . SER A 1 106 ? -4.285 5.478 -14.097 1.00 94.75 106 SER A C 1
ATOM 811 O O . SER A 1 106 ? -4.354 6.426 -13.309 1.00 94.75 106 SER A O 1
ATOM 813 N N . PHE A 1 107 ? -3.135 5.096 -14.659 1.00 97.62 107 PHE A N 1
ATOM 814 C CA . PHE A 1 107 ? -1.846 5.673 -14.300 1.00 97.62 107 PHE A CA 1
ATOM 815 C C . PHE A 1 107 ? -0.801 5.637 -15.424 1.00 97.62 107 PHE A C 1
ATOM 817 O O . PHE A 1 107 ? -0.881 4.862 -16.378 1.00 97.62 107 PHE A O 1
ATOM 824 N N . GLU A 1 108 ? 0.236 6.460 -15.267 1.00 97.75 108 GLU A N 1
ATOM 825 C CA . GLU A 1 108 ? 1.471 6.402 -16.054 1.00 97.75 108 GLU A CA 1
ATOM 826 C C . GLU A 1 108 ? 2.699 6.289 -15.148 1.00 97.75 108 GLU A C 1
ATOM 828 O O . GLU A 1 108 ? 2.688 6.776 -14.016 1.00 97.75 108 GLU A O 1
ATOM 833 N N . VAL A 1 109 ? 3.770 5.678 -15.655 1.00 98.06 109 VAL A N 1
ATOM 834 C CA . VAL A 1 109 ? 5.051 5.563 -14.951 1.00 98.06 109 VAL A CA 1
ATOM 835 C C . VAL A 1 109 ? 6.160 6.233 -15.754 1.00 98.06 109 VAL A C 1
ATOM 837 O O . VAL A 1 109 ? 6.294 5.996 -16.956 1.00 98.06 109 VAL A O 1
ATOM 840 N N . TYR A 1 110 ? 6.975 7.057 -15.093 1.00 97.25 110 TYR A N 1
ATOM 841 C CA . TYR A 1 110 ? 8.176 7.639 -15.694 1.00 97.25 110 TYR A CA 1
ATOM 842 C C . TYR A 1 110 ? 9.259 7.955 -14.658 1.00 97.25 110 TYR A C 1
ATOM 844 O O . TYR A 1 110 ? 8.993 8.035 -13.462 1.00 97.25 110 TYR A O 1
ATOM 852 N N . SER A 1 111 ? 10.495 8.155 -15.113 1.00 96.31 111 SER A N 1
ATOM 853 C CA . SER A 1 111 ? 11.611 8.592 -14.273 1.00 96.31 111 SER A CA 1
ATOM 854 C C . SER A 1 111 ? 11.736 10.115 -14.231 1.00 96.31 111 SER A C 1
ATOM 856 O O . SER A 1 111 ? 11.669 10.785 -15.266 1.00 96.31 111 SER A O 1
ATOM 858 N N . ALA A 1 112 ? 11.994 10.661 -13.040 1.00 95.25 112 ALA A N 1
ATOM 859 C CA . ALA A 1 112 ? 12.333 12.072 -12.863 1.00 95.25 112 ALA A CA 1
ATOM 860 C C . ALA A 1 112 ? 13.649 12.469 -13.559 1.00 95.25 112 ALA A C 1
ATOM 862 O O . ALA A 1 112 ? 13.814 13.631 -13.927 1.00 95.25 112 ALA A O 1
ATOM 863 N N . GLN A 1 113 ? 14.580 11.525 -13.731 1.00 93.00 113 GLN A N 1
ATOM 864 C CA . GLN A 1 113 ? 15.920 11.779 -14.273 1.00 93.00 113 GLN A CA 1
ATOM 865 C C . GLN A 1 113 ? 16.052 11.348 -15.737 1.00 93.00 113 GLN A C 1
ATOM 867 O O . GLN A 1 113 ? 16.687 12.039 -16.531 1.00 93.00 113 GLN A O 1
ATOM 872 N N . HIS A 1 114 ? 15.426 10.229 -16.102 1.00 92.88 114 HIS A N 1
ATOM 873 C CA . HIS A 1 114 ? 15.616 9.569 -17.396 1.00 92.88 114 HIS A CA 1
ATOM 874 C C . HIS A 1 114 ? 14.381 9.641 -18.307 1.00 92.88 114 HIS A C 1
ATOM 876 O O . HIS A 1 114 ? 14.414 9.163 -19.439 1.00 92.88 114 HIS A O 1
ATOM 882 N N . GLY A 1 115 ? 13.287 10.256 -17.849 1.00 94.19 115 GLY A N 1
ATOM 883 C CA . GLY A 1 115 ? 12.043 10.334 -18.609 1.00 94.19 115 GLY A CA 1
ATOM 884 C C . GLY A 1 115 ? 11.341 8.979 -18.718 1.00 94.19 115 GLY A C 1
ATOM 885 O O . GLY A 1 115 ? 11.395 8.160 -17.803 1.00 94.19 115 GLY A O 1
ATOM 886 N N . ARG A 1 116 ? 10.623 8.754 -19.821 1.00 94.62 116 ARG A N 1
ATOM 887 C CA . ARG A 1 116 ? 9.821 7.539 -20.018 1.00 94.62 116 ARG A CA 1
ATOM 888 C C . ARG A 1 116 ? 10.670 6.402 -20.574 1.00 94.62 116 ARG A C 1
ATOM 890 O O . ARG A 1 116 ? 11.267 6.553 -21.640 1.00 94.62 116 ARG A O 1
ATOM 897 N N . ALA A 1 117 ? 10.645 5.252 -19.904 1.00 92.69 117 ALA A N 1
ATOM 898 C CA . ALA A 1 117 ? 11.155 4.013 -20.475 1.00 92.69 117 ALA A CA 1
ATOM 899 C C . ALA A 1 117 ? 10.392 3.660 -21.762 1.00 92.69 117 ALA A C 1
ATOM 901 O O . ALA A 1 117 ? 9.177 3.856 -21.861 1.00 92.69 117 ALA A O 1
ATOM 902 N N . GLN A 1 118 ? 11.115 3.110 -22.732 1.00 86.25 118 GLN A N 1
ATOM 903 C CA . GLN A 1 118 ? 10.564 2.580 -23.975 1.00 86.25 118 GLN A CA 1
ATOM 904 C C . GLN A 1 118 ? 10.898 1.094 -24.066 1.00 86.25 118 GLN A C 1
ATOM 906 O O . GLN A 1 118 ? 11.984 0.677 -23.659 1.00 86.25 118 GLN A O 1
ATOM 911 N N . ALA A 1 119 ? 9.976 0.301 -24.610 1.00 81.62 119 ALA A N 1
ATOM 912 C CA . ALA A 1 119 ? 10.280 -1.077 -24.967 1.00 81.62 119 ALA A CA 1
ATOM 913 C C . ALA A 1 119 ? 11.396 -1.090 -26.026 1.00 81.62 119 ALA A C 1
ATOM 915 O O . ALA A 1 119 ? 11.347 -0.308 -26.976 1.00 81.62 119 ALA A O 1
ATOM 916 N N . GLY A 1 120 ? 12.390 -1.967 -25.857 1.00 70.81 120 GLY A N 1
ATOM 917 C CA . GLY A 1 120 ? 13.437 -2.201 -26.858 1.00 70.81 120 GLY A CA 1
ATOM 918 C C . GLY A 1 120 ? 12.895 -2.994 -28.050 1.00 70.81 120 GLY A C 1
ATOM 919 O O . GLY A 1 120 ? 11.899 -2.605 -28.653 1.00 70.81 120 GLY A O 1
ATOM 920 N N . ASP A 1 121 ? 13.498 -4.148 -28.357 1.00 62.62 121 ASP A N 1
ATOM 921 C CA . ASP A 1 121 ? 12.996 -5.137 -29.333 1.00 62.62 121 ASP A CA 1
ATOM 922 C C . ASP A 1 121 ? 11.679 -5.794 -28.857 1.00 62.62 121 ASP A C 1
ATOM 924 O O . ASP A 1 121 ? 11.589 -7.004 -28.672 1.00 62.62 121 ASP A O 1
ATOM 928 N N . GLN A 1 122 ? 10.661 -4.978 -28.573 1.00 60.22 122 GLN A N 1
ATOM 929 C CA . GLN A 1 122 ? 9.354 -5.347 -28.024 1.00 60.22 122 GLN A CA 1
ATOM 930 C C . GLN A 1 122 ? 9.390 -6.020 -26.643 1.00 60.22 122 GLN A C 1
ATOM 932 O O . GLN A 1 122 ? 8.369 -6.520 -26.187 1.00 60.22 122 GLN A O 1
ATOM 937 N N . SER A 1 123 ? 10.528 -5.988 -25.941 1.00 78.38 123 SER A N 1
ATOM 938 C CA . SER A 1 123 ? 10.637 -6.488 -24.567 1.00 78.38 123 SER A CA 1
ATOM 939 C C . SER A 1 123 ? 10.936 -5.361 -23.579 1.00 78.38 123 SER A C 1
ATOM 941 O O . SER A 1 123 ? 11.773 -4.494 -23.841 1.00 78.38 123 SER A O 1
ATOM 943 N N . TRP A 1 124 ? 10.275 -5.406 -22.422 1.00 91.31 124 TRP A N 1
ATOM 944 C CA . TRP A 1 124 ? 10.511 -4.543 -21.259 1.00 91.31 124 TRP A CA 1
ATOM 945 C C . TRP A 1 124 ? 11.549 -5.168 -20.307 1.00 91.31 124 TRP A C 1
ATOM 947 O O . TRP A 1 124 ? 11.521 -4.967 -19.087 1.00 91.31 124 TRP A O 1
ATOM 957 N N . ARG A 1 125 ? 12.457 -5.985 -20.859 1.00 90.75 125 ARG A N 1
ATOM 958 C CA . ARG A 1 125 ? 13.476 -6.728 -20.116 1.00 90.75 125 ARG A CA 1
ATOM 959 C C . ARG A 1 125 ? 14.686 -5.832 -19.868 1.00 90.75 125 ARG A C 1
ATOM 961 O O . ARG A 1 125 ? 15.566 -5.705 -20.712 1.00 90.75 125 ARG A O 1
ATOM 968 N N . PHE A 1 126 ? 14.742 -5.246 -18.677 1.00 91.50 126 PHE A N 1
ATOM 969 C CA . PHE A 1 126 ? 15.886 -4.466 -18.208 1.00 91.50 126 PHE A CA 1
ATOM 970 C C . PHE A 1 126 ? 16.682 -5.268 -17.179 1.00 91.50 126 PHE A C 1
ATOM 972 O O . PHE A 1 126 ? 16.138 -5.732 -16.174 1.00 91.50 126 PHE A O 1
ATOM 979 N N . ARG A 1 127 ? 17.984 -5.434 -17.421 1.00 91.12 127 ARG A N 1
ATOM 980 C CA . ARG A 1 127 ? 18.891 -6.119 -16.496 1.00 91.12 127 ARG A CA 1
ATOM 981 C C . ARG A 1 127 ? 19.495 -5.108 -15.526 1.00 91.12 127 ARG A C 1
ATOM 983 O O . ARG A 1 127 ? 19.962 -4.048 -15.925 1.00 91.12 127 ARG A O 1
ATOM 990 N N . TYR A 1 128 ? 19.505 -5.441 -14.245 1.00 90.69 128 TYR A N 1
ATOM 991 C CA . TYR A 1 128 ? 20.172 -4.648 -13.226 1.00 90.69 128 TYR A CA 1
ATOM 992 C C . TYR A 1 128 ? 21.676 -4.534 -13.522 1.00 90.69 128 TYR A C 1
ATOM 994 O O . TYR A 1 128 ? 22.325 -5.510 -13.900 1.00 90.69 128 TYR A O 1
ATOM 1002 N N . GLY A 1 129 ? 22.241 -3.343 -13.309 1.00 85.81 129 GLY A N 1
ATOM 1003 C CA . GLY A 1 129 ? 23.680 -3.099 -13.438 1.00 85.81 129 GLY A CA 1
ATOM 1004 C C . GLY A 1 129 ? 24.197 -2.999 -14.877 1.00 85.81 129 GLY A C 1
ATOM 1005 O O . GLY A 1 129 ? 25.404 -2.863 -15.070 1.00 85.81 129 GLY A O 1
ATOM 1006 N N . THR A 1 130 ? 23.323 -3.043 -15.887 1.00 86.31 130 THR A N 1
ATOM 1007 C CA . THR A 1 130 ? 23.692 -2.804 -17.290 1.00 86.31 130 THR A CA 1
ATOM 1008 C C . THR A 1 130 ? 23.275 -1.412 -17.757 1.00 86.31 130 THR A C 1
ATOM 1010 O O . THR A 1 130 ? 22.439 -0.755 -17.143 1.00 86.31 130 THR A O 1
ATOM 1013 N N . THR A 1 131 ? 23.827 -0.950 -18.880 1.00 77.56 131 THR A N 1
ATOM 1014 C CA . THR A 1 131 ? 23.296 0.225 -19.589 1.00 77.56 131 THR A CA 1
ATOM 1015 C C . THR A 1 131 ? 21.818 -0.001 -19.929 1.00 77.56 131 THR A C 1
ATOM 1017 O O . THR A 1 131 ? 21.466 -1.101 -20.357 1.00 77.56 131 THR A O 1
ATOM 1020 N N . GLY A 1 132 ? 20.955 0.997 -19.717 1.00 79.00 132 GLY A N 1
ATOM 1021 C CA . GLY A 1 132 ? 19.506 0.858 -19.902 1.00 79.00 132 GLY A CA 1
ATOM 1022 C C . GLY A 1 132 ? 18.745 0.397 -18.650 1.00 79.00 132 GLY A C 1
ATOM 1023 O O . GLY A 1 132 ? 17.517 0.331 -18.671 1.00 79.00 132 GLY A O 1
ATOM 1024 N N . ALA A 1 133 ? 19.431 0.058 -17.550 1.00 83.31 133 ALA A N 1
ATOM 1025 C CA . ALA A 1 133 ? 18.798 -0.440 -16.324 1.00 83.31 133 ALA A CA 1
ATOM 1026 C C . ALA A 1 133 ? 17.825 0.558 -15.663 1.00 83.31 133 ALA A C 1
ATOM 1028 O O . ALA A 1 133 ? 17.018 0.147 -14.828 1.00 83.31 133 ALA A O 1
ATOM 1029 N N . GLU A 1 134 ? 17.851 1.837 -16.039 1.00 85.69 134 GLU A N 1
ATOM 1030 C CA . GLU A 1 134 ? 16.911 2.874 -15.595 1.00 85.69 134 GLU A CA 1
ATOM 1031 C C . GLU A 1 134 ? 15.442 2.578 -15.960 1.00 85.69 134 GLU A C 1
ATOM 1033 O O . GLU A 1 134 ? 14.519 3.135 -15.356 1.00 85.69 134 GLU A O 1
ATOM 1038 N N . GLY A 1 135 ? 15.198 1.664 -16.907 1.00 92.25 135 GLY A N 1
ATOM 1039 C CA . GLY A 1 135 ? 13.860 1.153 -17.203 1.00 92.25 135 GLY A CA 1
ATOM 1040 C C . GLY A 1 135 ? 13.328 0.164 -16.159 1.00 92.25 135 GLY A C 1
ATOM 1041 O O . GLY A 1 135 ? 12.117 0.096 -15.948 1.00 92.25 135 GLY A O 1
ATOM 1042 N N . LEU A 1 136 ? 14.200 -0.565 -15.447 1.00 93.44 136 LEU A N 1
ATOM 1043 C CA . LEU A 1 136 ? 13.791 -1.592 -14.477 1.00 93.44 136 LEU A CA 1
ATOM 1044 C C . LEU A 1 136 ? 12.909 -1.037 -13.339 1.00 93.44 136 LEU A C 1
ATOM 1046 O O . LEU A 1 136 ? 11.851 -1.622 -13.098 1.00 93.44 136 LEU A O 1
ATOM 1050 N N . PRO A 1 137 ? 13.268 0.073 -12.653 1.00 94.31 137 PRO A N 1
ATOM 1051 C CA . PRO A 1 137 ? 12.402 0.677 -11.639 1.00 94.31 137 PRO A CA 1
ATOM 1052 C C . PRO A 1 137 ? 11.007 1.038 -12.171 1.00 94.31 137 PRO A C 1
ATOM 1054 O O . PRO A 1 137 ? 10.015 0.878 -11.465 1.00 94.31 137 PRO A O 1
ATOM 1057 N N . GLN A 1 138 ? 10.921 1.505 -13.419 1.00 96.56 138 GLN A N 1
ATOM 1058 C CA . GLN A 1 138 ? 9.651 1.905 -14.025 1.00 96.56 138 GLN A CA 1
ATOM 1059 C C . GLN A 1 138 ? 8.775 0.681 -14.325 1.00 96.56 138 GLN A C 1
ATOM 1061 O O . GLN A 1 138 ? 7.587 0.687 -14.010 1.00 96.56 138 GLN A O 1
ATOM 1066 N N . VAL A 1 139 ? 9.350 -0.400 -14.867 1.00 96.44 139 VAL A N 1
ATOM 1067 C CA . VAL A 1 139 ? 8.597 -1.639 -15.138 1.00 96.44 139 VAL A CA 1
ATOM 1068 C C . VAL A 1 139 ? 8.150 -2.319 -13.841 1.00 96.44 139 VAL A C 1
ATOM 1070 O O . VAL A 1 139 ? 7.002 -2.755 -13.756 1.00 96.44 139 VAL A O 1
ATOM 1073 N N . MET A 1 140 ? 9.013 -2.352 -12.816 1.00 96.50 140 MET A N 1
ATOM 1074 C CA . MET A 1 140 ? 8.652 -2.798 -11.461 1.00 96.50 140 MET A CA 1
ATOM 1075 C C . MET A 1 140 ? 7.421 -2.049 -10.951 1.00 96.50 140 MET A C 1
ATOM 1077 O O . MET A 1 140 ? 6.459 -2.672 -10.496 1.00 96.50 140 MET A O 1
ATOM 1081 N N . ALA A 1 141 ? 7.444 -0.718 -11.052 1.00 97.56 141 ALA A N 1
ATOM 1082 C CA . ALA A 1 141 ? 6.351 0.104 -10.573 1.00 97.56 141 ALA A CA 1
ATOM 1083 C C . ALA A 1 141 ? 5.064 -0.110 -11.382 1.00 97.56 141 ALA A C 1
ATOM 1085 O O . ALA A 1 141 ? 3.992 -0.262 -10.801 1.00 97.56 141 ALA A O 1
ATOM 1086 N N . TYR A 1 142 ? 5.160 -0.201 -12.709 1.00 97.62 142 TYR A N 1
ATOM 1087 C CA . TYR A 1 142 ? 3.998 -0.450 -13.561 1.00 97.62 142 TYR A CA 1
ATOM 1088 C C . TYR A 1 142 ? 3.316 -1.779 -13.223 1.00 97.62 142 TYR A C 1
ATOM 1090 O O . TYR A 1 142 ? 2.114 -1.809 -12.956 1.00 97.62 142 TYR A O 1
ATOM 1098 N N . TYR A 1 143 ? 4.090 -2.867 -13.186 1.00 97.19 143 TYR A N 1
ATOM 1099 C CA . TYR A 1 143 ? 3.569 -4.210 -12.937 1.00 97.19 143 TYR A CA 1
ATOM 1100 C C . TYR A 1 143 ? 2.860 -4.308 -11.581 1.00 97.19 143 TYR A C 1
ATOM 1102 O O . TYR A 1 143 ? 1.736 -4.809 -11.499 1.00 97.19 143 TYR A O 1
ATOM 1110 N N . TRP A 1 144 ? 3.484 -3.804 -10.513 1.00 97.44 144 TRP A N 1
ATOM 1111 C CA . TRP A 1 144 ? 2.910 -3.904 -9.170 1.00 97.44 144 TRP A CA 1
ATOM 1112 C C . TRP A 1 144 ? 1.734 -2.956 -8.942 1.00 97.44 144 TRP A C 1
ATOM 1114 O O . TRP A 1 144 ? 0.781 -3.345 -8.262 1.00 97.44 144 TRP A O 1
ATOM 1124 N N . ALA A 1 145 ? 1.740 -1.765 -9.551 1.00 97.50 145 ALA A N 1
ATOM 1125 C CA . ALA A 1 145 ? 0.579 -0.881 -9.525 1.00 97.50 145 ALA A CA 1
ATOM 1126 C C . ALA A 1 145 ? -0.621 -1.519 -10.234 1.00 97.50 145 ALA A C 1
ATOM 1128 O O . ALA A 1 145 ? -1.696 -1.615 -9.644 1.00 97.50 145 ALA A O 1
ATOM 1129 N N . GLN A 1 146 ? -0.426 -2.036 -11.451 1.00 96.44 146 GLN A N 1
ATOM 1130 C CA . GLN A 1 146 ? -1.468 -2.755 -12.186 1.00 96.44 146 GLN A CA 1
ATOM 1131 C C . GLN A 1 146 ? -2.000 -3.947 -11.390 1.00 96.44 146 GLN A C 1
ATOM 1133 O O . GLN A 1 146 ? -3.209 -4.097 -11.241 1.00 96.44 146 GLN A O 1
ATOM 1138 N N . THR A 1 147 ? -1.103 -4.794 -10.884 1.00 95.94 147 THR A N 1
ATOM 1139 C CA . THR A 1 147 ? -1.477 -6.004 -10.143 1.00 95.94 147 THR A CA 1
ATOM 1140 C C . THR A 1 147 ? -2.332 -5.654 -8.926 1.00 95.94 147 THR A C 1
ATOM 1142 O O . THR A 1 147 ? -3.353 -6.292 -8.684 1.00 95.94 147 THR A O 1
ATOM 1145 N N . SER A 1 148 ? -1.951 -4.614 -8.179 1.00 95.94 148 SER A N 1
ATOM 1146 C CA . SER A 1 148 ? -2.718 -4.153 -7.020 1.00 95.94 148 SER A CA 1
ATOM 1147 C C . SER A 1 148 ? -4.098 -3.612 -7.416 1.00 95.94 148 SER A C 1
ATOM 1149 O O . SER A 1 148 ? -5.089 -3.959 -6.775 1.00 95.94 148 SER A O 1
ATOM 1151 N N . LEU A 1 149 ? -4.200 -2.830 -8.501 1.00 95.62 149 LEU A N 1
ATOM 1152 C CA . LEU A 1 149 ? -5.494 -2.345 -9.002 1.00 95.62 149 LEU A CA 1
ATOM 1153 C C . LEU A 1 149 ? -6.410 -3.486 -9.450 1.00 95.62 149 LEU A C 1
ATOM 1155 O O . LEU A 1 149 ? -7.578 -3.495 -9.073 1.00 95.62 149 LEU A O 1
ATOM 1159 N N . ALA A 1 150 ? -5.883 -4.470 -10.180 1.00 94.12 150 ALA A N 1
ATOM 1160 C CA . ALA A 1 150 ? -6.656 -5.632 -10.609 1.00 94.12 150 ALA A CA 1
ATOM 1161 C C . ALA A 1 150 ? -7.207 -6.420 -9.407 1.00 94.12 150 ALA A C 1
ATOM 1163 O O . ALA A 1 150 ? -8.360 -6.848 -9.414 1.00 94.12 150 ALA A O 1
ATOM 1164 N N . GLU A 1 151 ? -6.416 -6.568 -8.340 1.00 93.62 151 GLU A N 1
ATOM 1165 C CA . GLU A 1 151 ? -6.880 -7.190 -7.096 1.00 93.62 151 GLU A CA 1
ATOM 1166 C C . GLU A 1 151 ? -7.998 -6.377 -6.425 1.00 93.62 151 GLU A C 1
ATOM 1168 O O . GLU A 1 151 ? -9.001 -6.956 -6.009 1.00 93.62 151 GLU A O 1
ATOM 1173 N N . ILE A 1 152 ? -7.874 -5.047 -6.355 1.00 94.94 152 ILE A N 1
ATOM 1174 C CA . ILE A 1 152 ? -8.932 -4.163 -5.831 1.00 94.94 152 ILE A CA 1
ATOM 1175 C C . ILE A 1 152 ? -10.221 -4.327 -6.647 1.00 94.94 152 ILE A C 1
ATOM 1177 O O . ILE A 1 152 ? -11.298 -4.521 -6.082 1.00 94.94 152 ILE A O 1
ATOM 1181 N N . GLU A 1 153 ? -10.115 -4.286 -7.972 1.00 93.75 153 GLU A N 1
ATOM 1182 C CA . GLU A 1 153 ? -11.251 -4.346 -8.898 1.00 93.75 153 GLU A CA 1
ATOM 1183 C C . GLU A 1 153 ? -11.975 -5.691 -8.834 1.00 93.75 153 GLU A C 1
ATOM 1185 O O . GLU A 1 153 ? -13.208 -5.741 -8.771 1.00 93.75 153 GLU A O 1
ATOM 1190 N N . ASN A 1 154 ? -11.214 -6.783 -8.726 1.00 91.19 154 ASN A N 1
ATOM 1191 C CA . ASN A 1 154 ? -11.753 -8.122 -8.508 1.00 91.19 154 ASN A CA 1
ATOM 1192 C C . ASN A 1 154 ? -12.559 -8.217 -7.203 1.00 91.19 154 ASN A C 1
ATOM 1194 O O . ASN A 1 154 ? -13.566 -8.926 -7.156 1.00 91.19 154 ASN A O 1
ATOM 1198 N N . ARG A 1 155 ? -12.145 -7.520 -6.136 1.00 90.44 155 ARG A N 1
ATOM 1199 C CA . ARG A 1 155 ? -12.849 -7.534 -4.839 1.00 90.44 155 ARG A CA 1
ATOM 1200 C C . ARG A 1 155 ? -14.038 -6.589 -4.779 1.00 90.44 155 ARG A C 1
ATOM 1202 O O . ARG A 1 155 ? -15.023 -6.912 -4.121 1.00 90.44 155 ARG A O 1
ATOM 1209 N N . LEU A 1 156 ? -13.973 -5.462 -5.480 1.00 90.12 156 LEU A N 1
ATOM 1210 C CA . LEU A 1 156 ? -15.106 -4.548 -5.625 1.00 90.12 156 LEU A CA 1
ATOM 1211 C C . LEU A 1 156 ? -16.169 -5.075 -6.594 1.00 90.12 156 LEU A C 1
ATOM 1213 O O . LEU A 1 156 ? -17.303 -4.597 -6.549 1.00 90.12 156 LEU A O 1
ATOM 1217 N N . ASN A 1 157 ? -15.816 -6.026 -7.468 1.00 90.44 157 ASN A N 1
ATOM 1218 C CA . ASN A 1 157 ? -16.614 -6.390 -8.640 1.00 90.44 157 ASN A CA 1
ATOM 1219 C C . ASN A 1 157 ? -16.986 -5.136 -9.459 1.00 90.44 157 ASN A C 1
ATOM 1221 O O . ASN A 1 157 ? -18.144 -4.910 -9.819 1.00 90.44 157 ASN A O 1
ATOM 1225 N N . GLY A 1 158 ? -15.995 -4.270 -9.678 1.00 91.12 158 GLY A N 1
ATOM 1226 C CA . GLY A 1 158 ? -16.176 -2.948 -10.267 1.00 91.12 158 GLY A CA 1
ATOM 1227 C C . GLY A 1 158 ? -14.868 -2.156 -10.324 1.00 91.12 158 GLY A C 1
ATOM 1228 O O . GLY A 1 158 ? -13.847 -2.635 -9.838 1.00 91.12 158 GLY A O 1
ATOM 1229 N N . PRO A 1 159 ? -14.885 -0.951 -10.920 1.00 92.62 159 PRO A N 1
ATOM 1230 C CA . PRO A 1 159 ? -13.681 -0.145 -11.089 1.00 92.62 159 PRO A CA 1
ATOM 1231 C C . PRO A 1 159 ? -13.111 0.316 -9.743 1.00 92.62 159 PRO A C 1
ATOM 1233 O O . PRO A 1 159 ? -13.858 0.646 -8.816 1.00 92.62 159 PRO A O 1
ATOM 1236 N N . SER A 1 160 ? -11.783 0.394 -9.661 1.00 93.88 160 SER A N 1
ATOM 1237 C CA . SER A 1 160 ? -11.088 0.991 -8.522 1.00 93.88 160 SER A CA 1
ATOM 1238 C C . SER A 1 160 ? -11.379 2.492 -8.433 1.00 93.88 160 SER A C 1
ATOM 1240 O O . SER A 1 160 ? -11.703 3.145 -9.429 1.00 93.88 160 SER A O 1
ATOM 1242 N N . ALA A 1 161 ? -11.199 3.092 -7.251 1.00 95.31 161 ALA A N 1
ATOM 1243 C CA . ALA A 1 161 ? -11.343 4.546 -7.095 1.00 95.31 161 ALA A CA 1
ATOM 1244 C C . ALA A 1 161 ? -10.302 5.354 -7.905 1.00 95.31 161 ALA A C 1
ATOM 1246 O O . ALA A 1 161 ? -10.468 6.560 -8.109 1.00 95.31 161 ALA A O 1
ATOM 1247 N N . LEU A 1 162 ? -9.245 4.681 -8.376 1.00 95.19 162 LEU A N 1
ATOM 1248 C CA . LEU A 1 162 ? -8.166 5.235 -9.191 1.00 95.19 162 LEU A CA 1
ATOM 1249 C C . LEU A 1 162 ? -8.447 5.183 -10.700 1.00 95.19 162 LEU A C 1
ATOM 1251 O O . LEU A 1 162 ? -7.740 5.843 -11.464 1.00 95.19 162 LEU A O 1
ATOM 1255 N N . ALA A 1 163 ? -9.491 4.471 -11.134 1.00 94.00 163 ALA A N 1
ATOM 1256 C CA . ALA A 1 163 ? -9.874 4.408 -12.539 1.00 94.00 163 ALA A CA 1
ATOM 1257 C C . ALA A 1 163 ? -10.133 5.815 -13.111 1.00 94.00 163 ALA A C 1
ATOM 1259 O O . ALA A 1 163 ? -10.909 6.605 -12.560 1.00 94.00 163 ALA A O 1
ATOM 1260 N N . GLY A 1 164 ? -9.458 6.142 -14.218 1.00 91.88 164 GLY A N 1
ATOM 1261 C CA . GLY A 1 164 ? -9.585 7.431 -14.905 1.00 91.88 164 GLY A CA 1
ATOM 1262 C C . GLY A 1 164 ? -9.012 8.637 -14.150 1.00 91.88 164 GLY A C 1
ATOM 1263 O O . GLY A 1 164 ? -9.282 9.775 -14.538 1.00 91.88 164 GLY A O 1
ATOM 1264 N N . LYS A 1 165 ? -8.250 8.432 -13.064 1.00 93.38 165 LYS A N 1
ATOM 1265 C CA . LYS A 1 165 ? -7.637 9.532 -12.294 1.00 93.38 165 LYS A CA 1
ATOM 1266 C C . LYS A 1 165 ? -6.319 10.037 -12.876 1.00 93.38 165 LYS A C 1
ATOM 1268 O O . LYS A 1 165 ? -5.887 11.114 -12.481 1.00 93.38 165 LYS A O 1
ATOM 1273 N N . ASN A 1 166 ? -5.728 9.321 -13.838 1.00 92.06 166 ASN A N 1
ATOM 1274 C CA . ASN A 1 166 ? -4.448 9.666 -14.470 1.00 92.06 166 ASN A CA 1
ATOM 1275 C C . ASN A 1 166 ? -3.327 9.908 -13.442 1.00 92.06 166 ASN A C 1
ATOM 1277 O O . ASN A 1 166 ? -2.612 10.905 -13.513 1.00 92.06 166 ASN A O 1
ATOM 1281 N N . LEU A 1 167 ? -3.196 9.012 -12.463 1.00 97.75 167 LEU A N 1
ATOM 1282 C CA . LEU A 1 167 ? -2.150 9.087 -11.444 1.00 97.75 167 LEU A CA 1
ATOM 1283 C C . LEU A 1 167 ? -0.766 8.967 -12.106 1.00 97.75 167 LEU A C 1
ATOM 1285 O O . LEU A 1 167 ? -0.537 8.038 -12.878 1.00 97.75 167 LEU A O 1
ATOM 1289 N N . SER A 1 168 ? 0.186 9.845 -11.790 1.00 98.44 168 SER A N 1
ATOM 1290 C CA . SER A 1 168 ? 1.573 9.642 -12.240 1.00 98.44 168 SER A CA 1
ATOM 1291 C C . SER A 1 168 ? 2.406 8.976 -11.149 1.00 98.44 168 SER A C 1
ATOM 1293 O O . SER A 1 168 ? 2.417 9.426 -10.004 1.00 98.44 168 SER A O 1
ATOM 1295 N N . ILE A 1 169 ? 3.153 7.935 -11.504 1.00 98.56 169 ILE A N 1
ATOM 1296 C CA . ILE A 1 169 ? 4.127 7.275 -10.632 1.00 98.56 169 ILE A CA 1
ATOM 1297 C C . ILE A 1 169 ? 5.525 7.636 -11.133 1.00 98.56 169 ILE A C 1
ATOM 1299 O O . ILE A 1 169 ? 5.906 7.312 -12.258 1.00 98.56 169 ILE A O 1
ATOM 1303 N N . ILE A 1 170 ? 6.290 8.328 -10.295 1.00 98.06 170 ILE A N 1
ATOM 1304 C CA . ILE A 1 170 ? 7.573 8.925 -10.653 1.00 98.06 170 ILE A CA 1
ATOM 1305 C C . ILE A 1 170 ? 8.694 8.193 -9.925 1.00 98.06 170 ILE A C 1
ATOM 1307 O O . ILE A 1 170 ? 8.820 8.295 -8.703 1.00 98.06 170 ILE A O 1
ATOM 1311 N N . THR A 1 171 ? 9.529 7.478 -10.673 1.00 96.69 171 THR A N 1
ATOM 1312 C CA . THR A 1 171 ? 10.723 6.812 -10.139 1.00 96.69 171 THR A CA 1
ATOM 1313 C C . THR A 1 171 ? 11.915 7.763 -10.093 1.00 96.69 171 THR A C 1
ATOM 1315 O O . THR A 1 171 ? 11.955 8.760 -10.814 1.00 96.69 171 THR A O 1
ATOM 1318 N N . GLU A 1 172 ? 12.913 7.434 -9.269 1.00 92.81 172 GLU A N 1
ATOM 1319 C CA . GLU A 1 172 ? 14.143 8.232 -9.113 1.00 92.81 172 GLU A CA 1
ATOM 1320 C C . GLU A 1 172 ? 13.863 9.685 -8.688 1.00 92.81 172 GLU A C 1
ATOM 1322 O O . GLU A 1 172 ? 14.603 10.614 -9.022 1.00 92.81 172 GLU A O 1
ATOM 1327 N N . ALA A 1 173 ? 12.769 9.877 -7.947 1.00 92.56 173 ALA A N 1
ATOM 1328 C CA . ALA A 1 173 ? 12.371 11.162 -7.398 1.00 92.56 173 ALA A CA 1
ATOM 1329 C C . ALA A 1 173 ? 13.287 11.591 -6.236 1.00 92.56 173 ALA A C 1
ATOM 1331 O O . ALA A 1 173 ? 14.035 10.794 -5.672 1.00 92.56 173 ALA A O 1
ATOM 1332 N N . GLY A 1 174 ? 13.201 12.864 -5.836 1.00 89.81 174 GLY A N 1
ATOM 1333 C CA . GLY A 1 174 ? 13.947 13.381 -4.681 1.00 89.81 174 GLY A CA 1
ATOM 1334 C C . GLY A 1 174 ? 13.404 12.930 -3.317 1.00 89.81 174 GLY A C 1
ATOM 1335 O O . GLY A 1 174 ? 14.066 13.131 -2.304 1.00 89.81 174 GLY A O 1
ATOM 1336 N N . TYR A 1 175 ? 12.204 12.344 -3.276 1.00 90.69 175 TYR A N 1
ATOM 1337 C CA . TYR 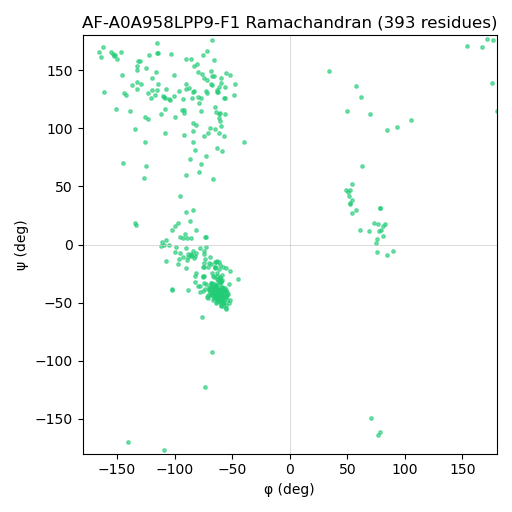A 1 175 ? 11.548 11.859 -2.062 1.00 90.69 175 TYR A CA 1
ATOM 1338 C C . TYR A 1 175 ? 10.569 10.719 -2.384 1.00 90.69 175 TYR A C 1
ATOM 1340 O O . TYR A 1 175 ? 10.215 10.511 -3.544 1.00 90.69 175 TYR A O 1
ATOM 1348 N N . THR A 1 176 ? 10.160 9.972 -1.355 1.00 92.50 176 THR A N 1
ATOM 1349 C CA . THR A 1 176 ? 9.147 8.912 -1.457 1.00 92.50 176 THR A CA 1
ATOM 1350 C C . THR A 1 176 ? 7.866 9.382 -0.787 1.00 92.50 176 THR A C 1
ATOM 1352 O O . THR A 1 176 ? 7.921 9.788 0.369 1.00 92.50 176 THR A O 1
ATOM 1355 N N . GLY A 1 177 ? 6.728 9.339 -1.476 1.00 93.56 177 GLY A N 1
ATOM 1356 C CA . GLY A 1 177 ? 5.445 9.754 -0.904 1.00 93.56 177 GLY A CA 1
ATOM 1357 C C . GLY A 1 177 ? 4.340 9.929 -1.940 1.00 93.56 177 GLY A C 1
ATOM 1358 O O . GLY A 1 177 ? 4.596 9.934 -3.143 1.00 93.56 177 GLY A O 1
ATOM 1359 N N . PHE A 1 178 ? 3.106 10.093 -1.467 1.00 95.50 178 PHE A N 1
ATOM 1360 C CA . PHE A 1 178 ? 1.947 10.420 -2.293 1.00 95.50 178 PHE A CA 1
ATOM 1361 C C . PHE A 1 178 ? 1.577 11.900 -2.118 1.00 95.50 178 PHE A C 1
ATOM 1363 O O . PHE A 1 178 ? 1.355 12.371 -1.005 1.00 95.50 178 PHE A O 1
ATOM 1370 N N . SER A 1 179 ? 1.512 12.639 -3.227 1.00 94.81 179 SER A N 1
ATOM 1371 C CA . SER A 1 179 ? 1.055 14.029 -3.273 1.00 94.81 179 SER A CA 1
ATOM 1372 C C . SER A 1 179 ? -0.394 14.082 -3.735 1.00 94.81 179 SER A C 1
ATOM 1374 O O . SER A 1 179 ? -0.692 13.869 -4.914 1.00 94.81 179 SER A O 1
ATOM 1376 N N . VAL A 1 180 ? -1.288 14.422 -2.804 1.00 92.00 180 VAL A N 1
ATOM 1377 C CA . VAL A 1 180 ? -2.712 14.652 -3.080 1.00 92.00 180 VAL A CA 1
ATOM 1378 C C . VAL A 1 180 ? -2.898 15.778 -4.099 1.00 92.00 180 VAL A C 1
ATOM 1380 O O . VAL A 1 180 ? -3.627 15.618 -5.075 1.00 92.00 180 VAL A O 1
ATOM 1383 N N . ALA A 1 181 ? -2.205 16.903 -3.899 1.00 91.12 181 ALA A N 1
ATOM 1384 C CA . ALA A 1 181 ? -2.360 18.100 -4.724 1.00 91.12 181 ALA A CA 1
ATOM 1385 C C . ALA A 1 181 ? -1.950 17.872 -6.184 1.00 91.12 181 ALA A C 1
ATOM 1387 O O . ALA A 1 181 ? -2.556 18.433 -7.095 1.00 91.12 181 ALA A O 1
ATOM 1388 N N . GLU A 1 182 ? -0.929 17.046 -6.412 1.00 93.31 182 GLU A N 1
ATOM 1389 C CA . GLU A 1 182 ? -0.436 16.767 -7.759 1.00 93.31 182 GLU A CA 1
ATOM 1390 C C . GLU A 1 182 ? -1.009 15.485 -8.360 1.00 93.31 182 GLU A C 1
ATOM 1392 O O . GLU A 1 182 ? -0.847 15.273 -9.559 1.00 93.31 182 GLU A O 1
ATOM 1397 N N . SER A 1 183 ? -1.659 14.635 -7.557 1.00 95.38 183 SER A N 1
ATOM 1398 C CA . SER A 1 183 ? -2.033 13.268 -7.946 1.00 95.38 183 SER A CA 1
ATOM 1399 C C . SER A 1 183 ? -0.832 12.471 -8.452 1.00 95.38 183 SER A C 1
ATOM 1401 O O . SER A 1 183 ? -0.841 11.902 -9.546 1.00 95.38 183 SER A O 1
ATOM 1403 N N . LYS A 1 184 ? 0.229 12.456 -7.640 1.00 97.94 184 LYS A N 1
ATOM 1404 C CA . LYS A 1 184 ? 1.498 11.806 -7.979 1.00 97.94 184 LYS A CA 1
ATOM 1405 C C . LYS A 1 184 ? 2.013 10.947 -6.843 1.00 97.94 184 LYS A C 1
ATOM 1407 O O . LYS A 1 184 ? 1.982 11.360 -5.687 1.00 97.94 184 LYS A O 1
ATOM 1412 N N . ILE A 1 185 ? 2.548 9.788 -7.194 1.00 98.31 185 ILE A N 1
ATOM 1413 C CA . ILE A 1 185 ? 3.378 8.969 -6.315 1.00 98.31 185 ILE A CA 1
ATOM 1414 C C . ILE A 1 185 ? 4.830 9.212 -6.699 1.00 98.31 185 ILE A C 1
ATOM 1416 O O . ILE A 1 185 ? 5.203 9.070 -7.859 1.00 98.31 185 ILE A O 1
ATOM 1420 N N . PHE A 1 186 ? 5.653 9.551 -5.720 1.00 97.00 186 PHE A N 1
ATOM 1421 C CA . PHE A 1 186 ? 7.089 9.715 -5.871 1.00 97.00 186 PHE A CA 1
ATOM 1422 C C . PHE A 1 186 ? 7.788 8.535 -5.202 1.00 97.00 186 PHE A C 1
ATOM 1424 O O . PHE A 1 186 ? 7.435 8.150 -4.086 1.00 97.00 186 PHE A O 1
ATOM 1431 N N . LEU A 1 187 ? 8.765 7.953 -5.890 1.00 96.00 187 LEU A N 1
ATOM 1432 C CA . LEU A 1 187 ? 9.584 6.849 -5.405 1.00 96.00 187 LEU A CA 1
ATOM 1433 C C . LEU A 1 187 ? 11.045 7.283 -5.471 1.00 96.00 187 LEU A C 1
ATOM 1435 O O . LEU A 1 187 ? 11.619 7.407 -6.559 1.00 96.00 187 LEU A O 1
ATOM 1439 N N . ALA A 1 188 ? 11.637 7.540 -4.305 1.00 92.00 188 ALA A N 1
ATOM 1440 C CA . ALA A 1 188 ? 13.004 8.019 -4.227 1.00 92.00 188 ALA A CA 1
ATOM 1441 C C . ALA A 1 188 ? 14.020 6.963 -4.651 1.00 92.00 188 ALA A C 1
ATOM 1443 O O . ALA A 1 188 ? 13.868 5.766 -4.387 1.00 92.00 188 ALA A O 1
ATOM 1444 N N . GLN A 1 189 ? 15.120 7.453 -5.208 1.00 86.25 189 GLN A N 1
ATOM 1445 C CA . GLN A 1 189 ? 16.371 6.717 -5.240 1.00 86.25 189 GLN A CA 1
ATOM 1446 C C . GLN A 1 189 ? 17.200 7.134 -4.024 1.00 86.25 189 GLN A C 1
ATOM 1448 O O . GLN A 1 189 ? 17.571 8.299 -3.885 1.00 86.25 189 GLN A O 1
ATOM 1453 N N . GLY A 1 190 ? 17.453 6.193 -3.117 1.00 75.69 190 GLY A N 1
ATOM 1454 C CA . GLY A 1 190 ? 18.301 6.422 -1.955 1.00 75.69 190 GLY A CA 1
ATOM 1455 C C . GLY A 1 190 ? 19.766 6.647 -2.330 1.00 75.69 190 GLY A C 1
ATOM 1456 O O . GLY A 1 190 ? 20.176 6.550 -3.487 1.00 75.69 190 GLY A O 1
ATOM 1457 N N . SER A 1 191 ? 20.583 6.952 -1.321 1.00 70.00 191 SER A N 1
ATOM 1458 C CA . SER A 1 191 ? 22.008 7.256 -1.511 1.00 70.00 191 SER A CA 1
ATOM 1459 C C . SER A 1 191 ? 22.825 6.050 -1.980 1.00 70.00 191 SER A C 1
ATOM 1461 O O . SER A 1 191 ? 23.865 6.219 -2.619 1.00 70.00 191 SER A O 1
ATOM 1463 N N . ARG A 1 192 ? 22.362 4.830 -1.688 1.00 64.94 192 ARG A N 1
ATOM 1464 C CA . ARG A 1 192 ? 22.887 3.593 -2.270 1.00 64.94 192 ARG A CA 1
ATOM 1465 C C . ARG A 1 192 ? 21.954 3.138 -3.377 1.00 64.94 192 ARG A C 1
ATOM 1467 O O . ARG A 1 192 ? 20.741 3.238 -3.238 1.00 64.94 192 ARG A O 1
ATOM 1474 N N . GLN A 1 193 ? 22.515 2.541 -4.429 1.00 60.75 193 GLN A N 1
ATOM 1475 C CA . GLN A 1 193 ? 21.701 1.960 -5.499 1.00 60.75 193 GLN A CA 1
ATOM 1476 C C . GLN A 1 193 ? 20.668 0.973 -4.936 1.00 60.75 193 GLN A C 1
ATOM 1478 O O . GLN A 1 193 ? 19.510 1.089 -5.300 1.00 60.75 193 GLN A O 1
ATOM 1483 N N . VAL A 1 194 ? 21.051 0.114 -3.978 1.00 69.12 194 VAL A N 1
ATOM 1484 C CA . VAL A 1 194 ? 20.169 -0.843 -3.264 1.00 69.12 194 VAL A CA 1
ATOM 1485 C C . VAL A 1 194 ? 18.980 -0.217 -2.529 1.00 69.12 194 VAL A C 1
ATOM 1487 O O . VAL A 1 194 ? 17.999 -0.913 -2.285 1.00 69.12 194 VAL A O 1
ATOM 1490 N N . ASP A 1 195 ? 19.022 1.085 -2.245 1.00 75.75 195 ASP A N 1
ATOM 1491 C CA . ASP A 1 195 ? 17.980 1.815 -1.519 1.00 75.75 195 ASP A CA 1
ATOM 1492 C C . ASP A 1 195 ? 16.994 2.499 -2.486 1.00 75.75 195 ASP A C 1
ATOM 1494 O O . ASP A 1 195 ? 16.619 3.657 -2.304 1.00 75.75 195 ASP A O 1
ATOM 1498 N N . ASN A 1 196 ? 16.591 1.827 -3.565 1.00 83.94 196 ASN A N 1
ATOM 1499 C CA . ASN A 1 196 ? 15.630 2.380 -4.519 1.00 83.94 196 ASN A CA 1
ATOM 1500 C C . ASN A 1 196 ? 14.198 1.968 -4.146 1.00 83.94 196 ASN A C 1
ATOM 1502 O O . ASN A 1 196 ? 13.846 0.789 -4.219 1.00 83.94 196 ASN A O 1
ATOM 1506 N N . ALA A 1 197 ? 13.350 2.940 -3.794 1.00 88.88 197 ALA A N 1
ATOM 1507 C CA . ALA A 1 197 ? 11.958 2.688 -3.412 1.00 88.88 197 ALA A CA 1
ATOM 1508 C C . ALA A 1 197 ? 11.151 2.024 -4.535 1.00 88.88 197 ALA A C 1
ATOM 1510 O O . ALA A 1 197 ? 10.251 1.236 -4.259 1.00 88.88 197 ALA A O 1
ATOM 1511 N N . ALA A 1 198 ? 11.511 2.268 -5.796 1.00 89.69 198 ALA A N 1
ATOM 1512 C CA . ALA A 1 198 ? 10.859 1.643 -6.941 1.00 89.69 198 ALA A CA 1
ATOM 1513 C C . ALA A 1 198 ? 11.230 0.161 -7.145 1.00 89.69 198 ALA A C 1
ATOM 1515 O O . ALA A 1 198 ? 10.622 -0.509 -7.975 1.00 89.69 198 ALA A O 1
ATOM 1516 N N . TRP A 1 199 ? 12.174 -0.394 -6.375 1.00 89.06 199 TRP A N 1
ATOM 1517 C CA . TRP A 1 199 ? 12.388 -1.851 -6.295 1.00 89.06 199 TRP A CA 1
ATOM 1518 C C . TRP A 1 199 ? 11.560 -2.524 -5.203 1.00 89.06 199 TRP A C 1
ATOM 1520 O O . TRP A 1 199 ? 11.615 -3.747 -5.063 1.00 89.06 199 TRP A O 1
ATOM 1530 N N . SER A 1 200 ? 10.806 -1.737 -4.438 1.00 93.62 200 SER A N 1
ATOM 1531 C CA . SER A 1 200 ? 9.996 -2.196 -3.321 1.00 93.62 200 SER A CA 1
ATOM 1532 C C . SER A 1 200 ? 8.520 -2.129 -3.704 1.00 93.62 200 SER A C 1
ATOM 1534 O O . SER A 1 200 ? 7.888 -1.075 -3.608 1.00 93.62 200 SER A O 1
ATOM 1536 N N . ALA A 1 201 ? 7.964 -3.258 -4.155 1.00 96.75 201 ALA A N 1
ATOM 1537 C CA . ALA A 1 201 ? 6.549 -3.363 -4.509 1.00 96.75 201 ALA A CA 1
ATOM 1538 C C . ALA A 1 201 ? 5.654 -2.930 -3.346 1.00 96.75 201 ALA A C 1
ATOM 1540 O O . ALA A 1 201 ? 4.684 -2.210 -3.533 1.00 96.75 201 ALA A O 1
ATOM 1541 N N . ASP A 1 202 ? 6.024 -3.327 -2.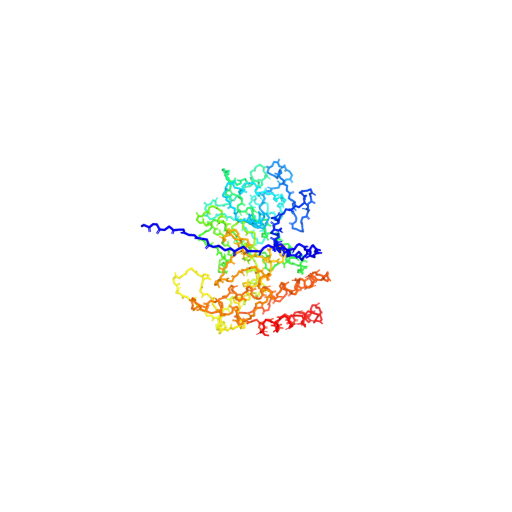136 1.00 96.88 202 ASP A N 1
ATOM 1542 C CA . ASP A 1 202 ? 5.362 -2.996 -0.884 1.00 96.88 202 ASP A CA 1
ATOM 1543 C C . ASP A 1 202 ? 5.272 -1.484 -0.625 1.00 96.88 202 ASP A C 1
ATOM 1545 O O . ASP A 1 202 ? 4.200 -0.992 -0.287 1.00 96.88 202 ASP A O 1
ATOM 1549 N N . VAL A 1 203 ? 6.340 -0.721 -0.874 1.00 97.12 203 VAL A N 1
ATOM 1550 C CA . VAL A 1 203 ? 6.323 0.746 -0.714 1.00 97.12 203 VAL A CA 1
ATOM 1551 C C . VAL A 1 203 ? 5.418 1.398 -1.754 1.00 97.12 203 VAL A C 1
ATOM 1553 O O . VAL A 1 203 ? 4.628 2.280 -1.421 1.00 97.12 203 VAL A O 1
ATOM 1556 N N . LEU A 1 204 ? 5.489 0.955 -3.010 1.00 98.19 204 LEU A N 1
ATOM 1557 C CA . LEU A 1 204 ? 4.584 1.447 -4.045 1.00 98.19 204 LEU A CA 1
ATOM 1558 C C . LEU A 1 204 ? 3.123 1.118 -3.718 1.00 98.19 204 LEU A C 1
ATOM 1560 O O . LEU A 1 204 ? 2.266 1.989 -3.826 1.00 98.19 204 LEU A O 1
ATOM 1564 N N . ILE A 1 205 ? 2.834 -0.122 -3.331 1.00 98.50 205 ILE A N 1
ATOM 1565 C CA . ILE A 1 205 ? 1.479 -0.588 -3.027 1.00 98.50 205 ILE A CA 1
ATOM 1566 C C . ILE A 1 205 ? 0.904 0.180 -1.833 1.00 98.50 205 ILE A C 1
ATOM 1568 O O . ILE A 1 205 ? -0.266 0.557 -1.878 1.00 98.50 205 ILE A O 1
ATOM 1572 N N . HIS A 1 206 ? 1.721 0.479 -0.817 1.00 98.38 206 HIS A N 1
ATOM 1573 C CA . HIS A 1 206 ? 1.342 1.365 0.287 1.00 98.38 206 HIS A CA 1
ATOM 1574 C C . HIS A 1 206 ? 0.874 2.729 -0.238 1.00 98.38 206 HIS A C 1
ATOM 1576 O O . HIS A 1 206 ? -0.243 3.159 0.040 1.00 98.38 206 HIS A O 1
ATOM 1582 N N . LEU A 1 207 ? 1.698 3.396 -1.051 1.00 98.38 207 LEU A N 1
ATOM 1583 C CA . LEU A 1 207 ? 1.389 4.732 -1.581 1.00 98.38 207 LEU A CA 1
ATOM 1584 C C . LEU A 1 207 ? 0.208 4.720 -2.562 1.00 98.38 207 LEU A C 1
ATOM 1586 O O . LEU A 1 207 ? -0.578 5.665 -2.613 1.00 98.38 207 LEU A O 1
ATOM 1590 N N . LEU A 1 208 ? 0.053 3.637 -3.322 1.00 98.50 208 LEU A N 1
ATOM 1591 C CA . LEU A 1 208 ? -1.098 3.425 -4.192 1.00 98.50 208 LEU A CA 1
ATOM 1592 C C . LEU A 1 208 ? -2.383 3.261 -3.378 1.00 98.50 208 LEU A C 1
ATOM 1594 O O . LEU A 1 208 ? -3.420 3.789 -3.772 1.00 98.50 208 LEU A O 1
ATOM 1598 N N . MET A 1 209 ? -2.324 2.566 -2.241 1.00 98.44 209 MET A N 1
ATOM 1599 C CA . MET A 1 209 ? -3.474 2.412 -1.353 1.00 98.44 209 MET A CA 1
ATOM 1600 C C . MET A 1 209 ? -3.825 3.722 -0.645 1.00 98.44 209 MET A C 1
ATOM 1602 O O . MET A 1 209 ? -5.002 4.042 -0.521 1.00 98.44 209 MET A O 1
ATOM 1606 N N . GLU A 1 210 ? -2.839 4.536 -0.268 1.00 98.19 210 GLU A N 1
ATOM 1607 C CA . GLU A 1 210 ? -3.079 5.910 0.191 1.00 98.19 210 GLU A CA 1
ATOM 1608 C C . GLU A 1 210 ? -3.827 6.743 -0.865 1.00 98.19 210 GLU A C 1
ATOM 1610 O O . GLU A 1 210 ? -4.849 7.366 -0.561 1.00 98.19 210 GLU A O 1
ATOM 1615 N N . ALA A 1 211 ? -3.391 6.682 -2.129 1.00 98.38 211 ALA A N 1
ATOM 1616 C CA . ALA A 1 211 ? -4.097 7.323 -3.235 1.00 98.38 211 ALA A CA 1
ATOM 1617 C C . ALA A 1 211 ? -5.515 6.753 -3.420 1.00 98.38 211 ALA A C 1
ATOM 1619 O O . ALA A 1 211 ? -6.470 7.511 -3.601 1.00 98.38 211 ALA A O 1
ATOM 1620 N N . HIS A 1 212 ? -5.681 5.431 -3.332 1.00 98.19 212 HIS A N 1
ATOM 1621 C CA . HIS A 1 212 ? -6.989 4.787 -3.418 1.00 98.19 212 HIS A CA 1
ATOM 1622 C C . HIS A 1 212 ? -7.936 5.278 -2.315 1.00 98.19 212 HIS A C 1
ATOM 1624 O O . HIS A 1 212 ? -9.060 5.660 -2.629 1.00 98.19 212 HIS A O 1
ATOM 1630 N N . ILE A 1 213 ? -7.475 5.343 -1.061 1.00 98.31 213 ILE A N 1
ATOM 1631 C CA . ILE A 1 213 ? -8.261 5.822 0.088 1.00 98.31 213 ILE A CA 1
ATOM 1632 C C . ILE A 1 213 ? -8.654 7.295 -0.085 1.00 98.31 213 ILE A C 1
ATOM 1634 O O . ILE A 1 213 ? -9.800 7.677 0.185 1.00 98.31 213 ILE A O 1
ATOM 1638 N N . TYR A 1 214 ? -7.730 8.133 -0.568 1.00 97.88 214 TYR A N 1
ATOM 1639 C CA . TYR A 1 214 ? -8.029 9.527 -0.899 1.00 97.88 214 TYR A CA 1
ATOM 1640 C C . TYR A 1 214 ? -9.194 9.611 -1.893 1.00 97.88 214 TYR A C 1
ATOM 1642 O O . TYR A 1 214 ? -10.196 10.274 -1.627 1.00 97.88 214 TYR A O 1
ATOM 1650 N N . TYR A 1 215 ? -9.118 8.887 -3.010 1.00 97.88 215 TYR A N 1
ATOM 1651 C CA . TYR A 1 215 ? -10.163 8.944 -4.029 1.00 97.88 215 TYR A CA 1
ATOM 1652 C C . TYR A 1 215 ? -11.461 8.238 -3.620 1.00 97.88 215 TYR A C 1
ATOM 1654 O O . TYR A 1 215 ? -12.540 8.719 -3.973 1.00 97.88 215 TYR A O 1
ATOM 1662 N N . SER A 1 216 ? -11.398 7.149 -2.849 1.00 97.69 216 SER A N 1
ATOM 1663 C CA . SER A 1 216 ? -12.586 6.425 -2.381 1.00 97.69 216 SER A CA 1
ATOM 1664 C C . SER A 1 216 ? -13.400 7.240 -1.380 1.00 97.69 216 SER A C 1
ATOM 1666 O O . SER A 1 216 ? -14.625 7.147 -1.375 1.00 97.69 216 SER A O 1
ATOM 1668 N N . SER A 1 217 ? -12.730 8.050 -0.555 1.00 97.94 217 SER A N 1
ATOM 1669 C CA . SER A 1 217 ? -13.355 8.965 0.411 1.00 97.94 217 SER A CA 1
ATOM 1670 C C . SER A 1 217 ? -13.735 10.322 -0.196 1.00 97.94 217 SER A C 1
ATOM 1672 O O . SER A 1 217 ? -14.137 11.228 0.531 1.00 97.94 217 SER A O 1
ATOM 1674 N N . ALA A 1 218 ? -13.587 10.499 -1.517 1.00 97.38 218 ALA A N 1
ATOM 1675 C CA . ALA A 1 218 ? -13.744 11.790 -2.194 1.00 97.38 218 ALA A CA 1
ATOM 1676 C C . ALA A 1 218 ? -12.897 12.916 -1.557 1.00 97.38 218 ALA A C 1
ATOM 1678 O O . ALA A 1 218 ? -13.311 14.072 -1.495 1.00 97.38 218 ALA A O 1
ATOM 1679 N N . GLY A 1 219 ? -11.712 12.557 -1.066 1.00 96.75 219 GLY A N 1
ATOM 1680 C CA . GLY A 1 219 ? -10.761 13.432 -0.393 1.00 96.75 219 GLY A CA 1
ATOM 1681 C C . GLY A 1 219 ? -11.011 13.640 1.098 1.00 96.75 219 GLY A C 1
ATOM 1682 O O . GLY A 1 219 ? -10.132 14.171 1.775 1.00 96.75 219 GLY A O 1
ATOM 1683 N N . ALA A 1 220 ? -12.145 13.181 1.635 1.00 97.50 220 ALA A N 1
ATOM 1684 C CA . ALA A 1 220 ? -12.516 13.431 3.023 1.00 97.50 220 ALA A CA 1
ATOM 1685 C C . ALA A 1 220 ? -11.501 12.860 4.022 1.00 97.50 220 ALA A C 1
ATOM 1687 O O . ALA A 1 220 ? -11.282 13.483 5.053 1.00 97.50 220 ALA A O 1
ATOM 1688 N N . ALA A 1 221 ? -10.839 11.735 3.723 1.00 96.12 221 ALA A N 1
ATOM 1689 C CA . ALA A 1 221 ? -9.829 11.138 4.606 1.00 96.12 221 ALA A CA 1
ATOM 1690 C C . ALA A 1 221 ? -8.570 12.008 4.808 1.00 96.12 221 ALA A C 1
ATOM 1692 O O . ALA A 1 221 ? -7.833 11.792 5.766 1.00 96.12 221 ALA A O 1
ATOM 1693 N N . TYR A 1 222 ? -8.320 12.971 3.916 1.00 93.94 222 TYR A N 1
ATOM 1694 C CA . TYR A 1 222 ? -7.169 13.883 3.966 1.00 93.94 222 TYR A CA 1
ATOM 1695 C C . TYR A 1 222 ? -7.577 15.324 4.319 1.00 93.94 222 TYR A C 1
ATOM 1697 O O . TYR A 1 222 ? -6.717 16.200 4.402 1.00 93.94 222 TYR A O 1
ATOM 1705 N N . ASP A 1 223 ? -8.869 15.590 4.530 1.00 94.31 223 ASP A N 1
ATOM 1706 C CA . ASP A 1 223 ? -9.352 16.897 4.977 1.00 94.31 223 ASP A CA 1
ATOM 1707 C C . ASP A 1 223 ? -9.248 17.016 6.502 1.00 94.31 223 ASP A C 1
ATOM 1709 O O . ASP A 1 223 ? -10.181 16.701 7.242 1.00 94.31 223 ASP A O 1
ATOM 1713 N N . LEU A 1 224 ? -8.089 17.479 6.968 1.00 89.88 224 LEU A N 1
ATOM 1714 C CA . LEU A 1 224 ? -7.795 17.685 8.391 1.00 89.88 224 LEU A CA 1
ATOM 1715 C C . LEU A 1 224 ? -8.348 19.011 8.939 1.00 89.88 224 LEU A C 1
ATOM 1717 O O . LEU A 1 224 ? -7.975 19.440 10.034 1.00 89.88 224 LEU A O 1
ATOM 1721 N N . THR A 1 225 ? -9.217 19.704 8.197 1.00 90.44 225 THR A N 1
ATOM 1722 C CA . THR A 1 225 ? -9.779 20.982 8.646 1.00 90.44 225 THR A CA 1
ATOM 1723 C C . THR A 1 225 ? -10.569 20.784 9.939 1.00 90.44 225 THR A C 1
ATOM 1725 O O . THR A 1 225 ? -11.623 20.153 9.952 1.00 90.44 225 THR A O 1
ATOM 1728 N N . GLY A 1 226 ? -10.062 21.353 11.036 1.00 87.06 226 GLY A N 1
ATOM 1729 C CA . GLY A 1 226 ? -10.675 21.246 12.361 1.00 87.06 226 GLY A CA 1
ATOM 1730 C C . GLY A 1 226 ? -10.436 19.913 13.075 1.00 87.06 226 GLY A C 1
ATOM 1731 O O . GLY A 1 226 ? -11.102 19.671 14.077 1.00 87.06 226 GLY A O 1
ATOM 1732 N N . ASP A 1 227 ? -9.521 19.066 12.583 1.00 89.94 227 ASP A N 1
ATOM 1733 C CA . ASP A 1 227 ? -9.181 17.793 13.231 1.00 89.94 227 ASP A CA 1
ATOM 1734 C C . ASP A 1 227 ? -8.524 18.021 14.597 1.00 89.94 227 ASP A C 1
ATOM 1736 O O . ASP A 1 227 ? -7.467 18.640 14.706 1.00 89.94 227 ASP A O 1
ATOM 1740 N N . THR A 1 228 ? -9.173 17.526 15.651 1.00 92.69 228 THR A N 1
ATOM 1741 C CA . THR A 1 228 ? -8.653 17.554 17.026 1.00 92.69 228 THR A CA 1
A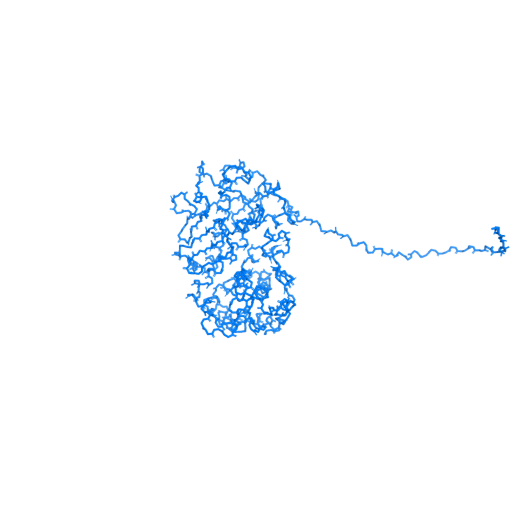TOM 1742 C C . THR A 1 228 ? -7.883 16.289 17.402 1.00 92.69 228 THR A C 1
ATOM 1744 O O . THR A 1 228 ? -7.253 16.242 18.461 1.00 92.69 228 THR A O 1
ATOM 1747 N N . ASN A 1 229 ? -7.955 15.249 16.570 1.00 93.50 229 ASN A N 1
ATOM 1748 C CA . ASN A 1 229 ? -7.306 13.960 16.783 1.00 93.50 229 ASN A CA 1
ATOM 1749 C C . ASN A 1 229 ? -5.886 13.927 16.204 1.00 93.50 229 ASN A C 1
ATOM 1751 O O . ASN A 1 229 ? -5.119 13.034 16.556 1.00 93.50 229 ASN A O 1
ATOM 1755 N N . HIS A 1 230 ? -5.515 14.897 15.367 1.00 94.12 230 HIS A N 1
ATOM 1756 C CA . HIS A 1 230 ? -4.205 15.026 14.730 1.00 94.12 230 HIS A CA 1
ATOM 1757 C C . HIS A 1 230 ? -3.465 16.295 15.175 1.00 94.12 230 HIS A C 1
ATOM 1759 O O . HIS A 1 230 ? -4.072 17.331 15.442 1.00 94.12 230 HIS A O 1
ATOM 1765 N N . GLN A 1 231 ? -2.137 16.224 15.226 1.00 92.19 231 GLN A N 1
ATOM 1766 C CA . GLN A 1 231 ? -1.256 17.363 15.458 1.00 92.19 231 GLN A CA 1
ATOM 1767 C C . GLN A 1 231 ? 0.094 17.172 14.766 1.00 92.19 231 GLN A C 1
ATOM 1769 O O . GLN A 1 231 ? 0.538 16.043 14.542 1.00 92.19 231 GLN A O 1
ATOM 1774 N N . ASP A 1 232 ? 0.791 18.285 14.549 1.00 88.81 232 ASP A N 1
ATOM 1775 C CA . ASP A 1 232 ? 2.173 18.242 14.095 1.00 88.81 232 ASP A CA 1
ATOM 1776 C C . ASP A 1 232 ? 3.122 17.956 15.275 1.00 88.81 232 ASP A C 1
ATOM 1778 O O . ASP A 1 232 ? 3.095 18.651 16.295 1.00 88.81 232 ASP A O 1
ATOM 1782 N N . CYS A 1 233 ? 3.980 16.945 15.155 1.00 82.38 233 CYS A N 1
ATOM 1783 C CA . CYS A 1 233 ? 4.938 16.525 16.176 1.00 82.38 233 CYS A CA 1
ATOM 1784 C C . CYS A 1 233 ? 6.372 16.488 15.626 1.00 82.38 233 CYS A C 1
ATOM 1786 O O . CYS A 1 233 ? 6.870 15.476 15.151 1.00 82.38 233 CYS A O 1
ATOM 1788 N N . GLY A 1 234 ? 7.065 17.622 15.697 1.00 71.81 234 GLY A N 1
ATOM 1789 C CA . GLY A 1 234 ? 8.469 17.731 15.301 1.00 71.81 234 GLY A CA 1
ATOM 1790 C C . GLY A 1 234 ? 8.848 19.147 14.878 1.00 71.81 234 GLY A C 1
ATOM 1791 O O . GLY A 1 234 ? 7.981 20.015 14.770 1.00 71.81 234 GLY A O 1
ATOM 1792 N N . PRO A 1 235 ? 10.144 19.431 14.666 1.00 65.62 235 PRO A N 1
ATOM 1793 C CA . PRO A 1 235 ? 10.561 20.703 14.091 1.00 65.62 235 PRO A CA 1
ATOM 1794 C C . PRO A 1 235 ? 10.001 20.829 12.668 1.00 65.62 235 PRO A C 1
ATOM 1796 O O . PRO A 1 235 ? 10.155 19.908 11.873 1.00 65.62 235 PRO A O 1
ATOM 1799 N N . GLN A 1 236 ? 9.405 21.979 12.330 1.00 57.28 236 GLN A N 1
ATOM 1800 C CA . GLN A 1 236 ? 8.821 22.237 10.999 1.00 57.28 236 GLN A CA 1
ATOM 1801 C C . GLN A 1 236 ? 9.816 22.037 9.836 1.00 57.28 236 GLN A C 1
ATOM 1803 O O . GLN A 1 236 ? 9.395 21.796 8.710 1.00 57.28 236 GLN A O 1
ATOM 1808 N N . ASP A 1 237 ? 11.123 22.077 10.119 1.00 55.31 237 ASP A N 1
ATOM 1809 C CA . ASP A 1 237 ? 12.209 21.885 9.150 1.00 55.31 237 ASP A CA 1
ATOM 1810 C C . ASP A 1 237 ? 12.705 20.422 9.039 1.00 55.31 237 ASP A C 1
ATOM 1812 O O . ASP A 1 237 ? 13.710 20.145 8.378 1.00 55.31 237 ASP A O 1
ATOM 1816 N N . GLY A 1 238 ? 12.053 19.470 9.715 1.00 53.75 238 GLY A N 1
ATOM 1817 C CA . GLY A 1 238 ? 12.340 18.038 9.589 1.00 53.75 238 GLY A CA 1
ATOM 1818 C C . GLY A 1 238 ? 11.792 17.437 8.284 1.00 53.75 238 GLY A C 1
ATOM 1819 O O . GLY A 1 238 ? 10.924 18.026 7.641 1.00 53.75 238 GLY A O 1
ATOM 1820 N N . PRO A 1 239 ? 12.262 16.248 7.856 1.00 52.28 239 PRO A N 1
ATOM 1821 C CA . PRO A 1 239 ? 11.649 15.551 6.729 1.00 52.28 239 PRO A CA 1
ATOM 1822 C C . PRO A 1 239 ? 10.155 15.316 7.014 1.00 52.28 239 PRO A C 1
ATOM 1824 O O . PRO A 1 239 ? 9.804 14.743 8.043 1.00 52.28 239 PRO A O 1
ATOM 1827 N N . VAL A 1 240 ? 9.301 15.752 6.079 1.00 48.25 240 VAL A N 1
ATOM 1828 C CA . VAL A 1 240 ? 7.830 15.908 6.173 1.00 48.25 240 VAL A CA 1
ATOM 1829 C C . VAL A 1 240 ? 7.092 14.723 6.821 1.00 48.25 240 VAL A C 1
ATOM 1831 O O . VAL A 1 240 ? 6.087 14.904 7.495 1.00 48.25 240 VAL A O 1
ATOM 1834 N N . PHE A 1 241 ? 7.614 13.506 6.687 1.00 50.12 241 PHE A N 1
ATOM 1835 C CA . PHE A 1 241 ? 6.989 12.278 7.192 1.00 50.12 241 PHE A CA 1
ATOM 1836 C C . PHE A 1 241 ? 7.225 12.005 8.687 1.00 50.12 241 PHE A C 1
ATOM 1838 O O . PHE A 1 241 ? 6.653 11.074 9.246 1.00 50.12 241 PHE A O 1
ATOM 1845 N N . GLN A 1 242 ? 8.075 12.783 9.358 1.00 54.28 242 GLN A N 1
ATOM 1846 C CA . GLN A 1 242 ? 8.331 12.636 10.797 1.00 54.28 242 GLN A CA 1
ATOM 1847 C C . GLN A 1 242 ? 7.474 13.566 11.658 1.00 54.28 242 GLN A C 1
ATOM 1849 O O . GLN A 1 242 ? 7.695 13.616 12.861 1.00 54.28 242 GLN A O 1
ATOM 1854 N N . LEU A 1 243 ? 6.528 14.290 11.054 1.00 73.19 243 LEU A N 1
ATOM 1855 C CA . LEU A 1 243 ? 5.875 15.429 11.689 1.00 73.19 243 LEU A CA 1
ATOM 1856 C C . LEU A 1 243 ? 4.404 15.203 12.030 1.00 73.19 243 LEU A C 1
ATOM 1858 O O . LEU A 1 243 ? 3.802 16.131 12.529 1.00 73.19 243 LEU A O 1
ATOM 1862 N N . GLU A 1 244 ? 3.813 14.029 11.799 1.00 89.19 244 GLU A N 1
ATOM 1863 C CA . GLU A 1 244 ? 2.386 13.793 12.077 1.00 89.19 244 GLU A CA 1
ATOM 1864 C C . GLU A 1 244 ? 2.203 12.850 13.279 1.00 89.19 244 GLU A C 1
ATOM 1866 O O . GLU A 1 244 ? 2.739 11.731 13.311 1.00 89.19 244 GLU A O 1
ATOM 1871 N N . CYS A 1 245 ? 1.413 13.285 14.263 1.00 94.06 245 CYS A N 1
ATOM 1872 C CA . CYS A 1 245 ? 1.034 12.491 15.429 1.00 94.06 245 CYS A CA 1
ATOM 1873 C C . CYS A 1 245 ? -0.463 12.576 15.695 1.00 94.06 245 CYS A C 1
ATOM 1875 O O . CYS A 1 245 ? -1.110 13.598 15.480 1.00 94.06 245 CYS A O 1
ATOM 1877 N N . CYS A 1 246 ? -1.002 11.505 16.257 1.00 96.94 246 CYS A N 1
ATOM 1878 C CA . CYS A 1 246 ? -2.317 11.526 16.861 1.00 96.94 246 CYS A CA 1
ATOM 1879 C C . CYS A 1 246 ? -2.248 12.139 18.270 1.00 96.94 246 CYS A C 1
ATOM 1881 O O . CYS A 1 246 ? -1.253 11.987 18.978 1.00 96.94 246 CYS A O 1
ATOM 1883 N N . THR A 1 247 ? -3.314 12.808 18.702 1.00 96.50 247 THR A N 1
ATOM 1884 C CA . THR A 1 247 ? -3.412 13.460 20.023 1.00 96.50 247 THR A CA 1
ATOM 1885 C C . THR A 1 247 ? -3.885 12.509 21.126 1.00 96.50 247 THR A C 1
ATOM 1887 O O . THR A 1 247 ? -3.872 12.866 22.305 1.00 96.50 247 THR A O 1
ATOM 1890 N N . SER A 1 248 ? -4.307 11.292 20.766 1.00 97.31 248 SER A N 1
ATOM 1891 C CA . SER A 1 248 ? -4.745 10.265 21.710 1.00 97.31 248 SER A CA 1
ATOM 1892 C C . SER A 1 248 ? -4.398 8.847 21.247 1.00 97.31 248 SER A C 1
ATOM 1894 O O . SER A 1 248 ? -4.107 8.595 20.075 1.00 97.31 248 SER A O 1
ATOM 1896 N N . GLN A 1 249 ? -4.492 7.892 22.177 1.00 97.88 249 GLN A N 1
ATOM 1897 C CA . GLN A 1 249 ? -4.316 6.465 21.892 1.00 97.88 249 GLN A CA 1
ATOM 1898 C C . GLN A 1 249 ? -5.394 5.886 20.962 1.00 97.88 249 GLN A C 1
ATOM 1900 O O . GLN A 1 249 ? -5.198 4.806 20.413 1.00 97.88 249 GLN A O 1
ATOM 1905 N N . ASN A 1 250 ? -6.508 6.593 20.748 1.00 98.06 250 ASN A N 1
ATOM 1906 C CA . ASN A 1 250 ? -7.532 6.157 19.802 1.00 98.06 250 ASN A CA 1
ATOM 1907 C C . ASN A 1 250 ? -7.083 6.338 18.346 1.00 98.06 250 ASN A C 1
ATOM 1909 O O . ASN A 1 250 ? -7.821 5.970 17.441 1.00 98.06 250 ASN A O 1
ATOM 1913 N N . GLY A 1 251 ? -5.894 6.889 18.098 1.00 97.88 251 GLY A N 1
ATOM 1914 C CA . GLY A 1 251 ? -5.412 7.153 16.752 1.00 97.88 251 GLY A CA 1
ATOM 1915 C C . GLY A 1 251 ? -6.069 8.386 16.136 1.00 97.88 251 GLY A C 1
ATOM 1916 O O . GLY A 1 251 ? -6.623 9.235 16.829 1.00 97.88 251 GLY A O 1
ATOM 1917 N N . CYS A 1 252 ? -5.935 8.500 14.820 1.00 98.00 252 CYS A N 1
ATOM 1918 C CA . CYS A 1 252 ? -6.371 9.640 14.024 1.00 98.00 252 CYS A CA 1
ATOM 1919 C C . CYS A 1 252 ? -6.462 9.236 12.549 1.00 98.00 252 CYS A C 1
ATOM 1921 O O . CYS A 1 252 ? -5.980 8.165 12.162 1.00 98.00 252 CYS A O 1
ATOM 1923 N N . SER A 1 253 ? -7.037 10.096 11.713 1.00 96.69 253 SER A N 1
ATOM 1924 C CA . SER A 1 253 ? -7.303 9.812 10.299 1.00 96.69 253 SER A CA 1
ATOM 1925 C C . SER A 1 253 ? -6.031 9.494 9.510 1.00 96.69 253 SER A C 1
ATOM 1927 O O . SER A 1 253 ? -6.002 8.542 8.734 1.00 96.69 253 SER A O 1
ATOM 1929 N N . ARG A 1 254 ? -4.930 10.198 9.786 1.00 95.75 254 ARG A N 1
ATOM 1930 C CA . ARG A 1 254 ? -3.615 9.939 9.176 1.00 95.75 254 ARG A CA 1
ATOM 1931 C C . ARG A 1 254 ? -3.046 8.569 9.548 1.00 95.75 254 ARG A C 1
ATOM 1933 O O . ARG A 1 254 ? -2.509 7.862 8.694 1.00 95.75 254 ARG A O 1
ATOM 1940 N N . ALA A 1 255 ? -3.225 8.147 10.801 1.00 97.38 255 ALA A N 1
ATOM 1941 C CA . ALA A 1 255 ? -2.869 6.794 11.222 1.00 97.38 255 ALA A CA 1
ATOM 1942 C C . ALA A 1 255 ? -3.785 5.738 10.582 1.00 97.38 255 ALA A C 1
ATOM 1944 O O . ALA A 1 255 ? -3.302 4.673 10.203 1.00 97.38 255 ALA A O 1
ATOM 1945 N N . LEU A 1 256 ? -5.081 6.029 10.401 1.00 98.25 256 LEU A N 1
ATOM 1946 C CA . LEU A 1 256 ? -5.992 5.157 9.654 1.00 98.25 256 LEU A CA 1
ATOM 1947 C C . LEU A 1 256 ? -5.506 4.968 8.215 1.00 98.25 256 LEU A C 1
ATOM 1949 O O . LEU A 1 256 ? -5.320 3.832 7.793 1.00 98.25 256 LEU A O 1
ATOM 1953 N N . THR A 1 257 ? -5.246 6.046 7.470 1.00 97.44 257 THR A N 1
ATOM 1954 C CA . THR A 1 257 ? -4.817 5.937 6.066 1.00 97.44 257 THR A CA 1
ATOM 1955 C C . THR A 1 257 ? -3.510 5.159 5.929 1.00 97.44 257 THR A C 1
ATOM 1957 O O . THR A 1 257 ? -3.424 4.259 5.095 1.00 97.44 257 THR A O 1
ATOM 1960 N N . ALA A 1 258 ? -2.529 5.431 6.798 1.00 97.00 258 ALA A N 1
ATOM 1961 C CA . ALA A 1 258 ? -1.259 4.710 6.802 1.00 97.00 258 ALA A CA 1
ATOM 1962 C C . ALA A 1 258 ? -1.430 3.224 7.169 1.00 97.00 258 ALA A C 1
ATOM 1964 O O . ALA A 1 258 ? -0.835 2.353 6.537 1.00 97.00 258 ALA A O 1
ATOM 1965 N N . GLY A 1 259 ? -2.256 2.916 8.171 1.00 98.19 259 GLY A N 1
ATOM 1966 C CA . GLY A 1 259 ? -2.491 1.544 8.619 1.00 98.19 259 GLY A CA 1
ATOM 1967 C C . GLY A 1 259 ? -3.286 0.699 7.628 1.00 98.19 259 GLY A C 1
ATOM 1968 O O . GLY A 1 259 ? -2.986 -0.472 7.411 1.00 98.19 259 GLY A O 1
ATOM 1969 N N . LEU A 1 260 ? -4.288 1.285 6.978 1.00 98.62 260 LEU A N 1
ATOM 1970 C CA . LEU A 1 260 ? -5.049 0.595 5.937 1.00 98.62 260 LEU A CA 1
ATOM 1971 C C . LEU A 1 260 ? -4.162 0.294 4.717 1.00 98.62 260 LEU A C 1
ATOM 1973 O O . LEU A 1 260 ? -4.272 -0.785 4.134 1.00 98.62 260 LEU A O 1
ATOM 1977 N N . ALA A 1 261 ? -3.238 1.196 4.376 1.00 98.56 261 ALA A N 1
ATOM 1978 C CA . ALA A 1 261 ? -2.230 0.953 3.349 1.00 98.56 261 ALA A CA 1
ATOM 1979 C C . ALA A 1 261 ? -1.275 -0.201 3.714 1.00 98.56 261 ALA A C 1
ATOM 1981 O O . ALA A 1 261 ? -1.094 -1.114 2.903 1.00 98.56 261 ALA A O 1
ATOM 1982 N N . ASP A 1 262 ? -0.763 -0.237 4.949 1.00 98.44 262 ASP A N 1
ATOM 1983 C CA . ASP A 1 262 ? 0.061 -1.347 5.457 1.00 98.44 262 ASP A CA 1
ATOM 1984 C C . ASP A 1 262 ? -0.663 -2.691 5.417 1.00 98.44 262 ASP A C 1
ATOM 1986 O O . ASP A 1 262 ? -0.086 -3.707 5.023 1.00 98.44 262 ASP A O 1
ATOM 1990 N N . PHE A 1 263 ? -1.937 -2.712 5.817 1.00 98.62 263 PHE A N 1
ATOM 1991 C CA . PHE A 1 263 ? -2.740 -3.927 5.762 1.00 98.62 263 PHE A CA 1
ATOM 1992 C C . PHE A 1 263 ? -2.829 -4.466 4.333 1.00 98.62 263 PHE A C 1
ATOM 1994 O O . PHE A 1 263 ? -2.656 -5.668 4.124 1.00 98.62 263 PHE A O 1
ATOM 2001 N N . TRP A 1 264 ? -3.062 -3.598 3.344 1.00 98.06 264 TRP A N 1
ATOM 2002 C CA . TRP A 1 264 ? -3.164 -4.044 1.957 1.00 98.06 264 TRP A CA 1
ATOM 2003 C C . TRP A 1 264 ? -1.849 -4.648 1.452 1.00 98.06 264 TRP A C 1
ATOM 2005 O O . TRP A 1 264 ? -1.856 -5.707 0.821 1.00 98.06 264 TRP A O 1
ATOM 2015 N N . VAL A 1 265 ? -0.712 -4.040 1.806 1.00 97.94 265 VAL A N 1
ATOM 2016 C CA . VAL A 1 265 ? 0.620 -4.605 1.541 1.00 97.94 265 VAL A CA 1
ATOM 2017 C C . VAL A 1 265 ? 0.763 -5.989 2.176 1.00 97.94 265 VAL A C 1
ATOM 2019 O O . VAL A 1 265 ? 1.142 -6.944 1.496 1.00 97.94 265 VAL A O 1
ATOM 2022 N N . ALA A 1 266 ? 0.429 -6.123 3.459 1.00 97.25 266 ALA A N 1
ATOM 2023 C CA . ALA A 1 266 ? 0.534 -7.386 4.182 1.00 97.25 266 ALA A CA 1
ATOM 2024 C C . ALA A 1 266 ? -0.387 -8.471 3.617 1.00 97.25 266 ALA A C 1
ATOM 2026 O O . ALA A 1 266 ? -0.001 -9.636 3.551 1.00 97.25 266 ALA A O 1
ATOM 2027 N N . ARG A 1 267 ? -1.579 -8.103 3.144 1.00 95.44 267 ARG A N 1
ATOM 2028 C CA . ARG A 1 267 ? -2.467 -9.019 2.426 1.00 95.44 267 ARG A CA 1
ATOM 2029 C C . ARG A 1 267 ? -1.839 -9.486 1.116 1.00 95.44 267 ARG A C 1
ATOM 2031 O O . ARG A 1 267 ? -1.986 -10.654 0.761 1.00 95.44 267 ARG A O 1
ATOM 2038 N N . MET A 1 268 ? -1.196 -8.590 0.363 1.00 94.62 268 MET A N 1
ATOM 2039 C CA . MET A 1 268 ? -0.556 -8.952 -0.908 1.00 94.62 268 MET A CA 1
ATOM 2040 C C . MET A 1 268 ? 0.663 -9.859 -0.691 1.00 94.62 268 MET A C 1
ATOM 2042 O O . MET A 1 268 ? 0.910 -10.772 -1.480 1.00 94.62 268 MET A O 1
ATOM 2046 N N . PHE A 1 269 ? 1.379 -9.679 0.417 1.00 95.31 269 PHE A N 1
ATOM 2047 C CA . PHE A 1 269 ? 2.561 -10.469 0.760 1.00 95.31 269 PHE A CA 1
ATOM 2048 C C . PHE A 1 269 ? 2.416 -11.118 2.143 1.00 95.31 269 PHE A C 1
ATOM 2050 O O . PHE A 1 269 ? 3.147 -10.765 3.066 1.00 95.31 269 PHE A O 1
ATOM 2057 N N . PRO A 1 270 ? 1.501 -12.087 2.316 1.00 93.81 270 PRO A N 1
ATOM 2058 C CA . PRO A 1 270 ? 1.153 -12.590 3.643 1.00 93.81 270 PRO A CA 1
ATOM 2059 C C . PRO A 1 270 ? 2.251 -13.428 4.296 1.00 93.81 270 PRO A C 1
ATOM 2061 O O . PRO A 1 270 ? 2.239 -13.575 5.512 1.00 93.81 270 PRO A O 1
ATOM 2064 N N . ASP A 1 271 ? 3.200 -13.945 3.512 1.00 91.19 271 ASP A N 1
ATOM 2065 C CA . ASP A 1 271 ? 4.366 -14.681 4.018 1.00 91.19 271 ASP A CA 1
ATOM 2066 C C . ASP A 1 271 ? 5.500 -13.739 4.476 1.00 91.19 271 ASP A C 1
ATOM 2068 O O . ASP A 1 271 ? 6.471 -14.176 5.087 1.00 91.19 271 ASP A O 1
ATOM 2072 N N . ALA A 1 272 ? 5.382 -12.441 4.176 1.00 92.75 272 ALA A N 1
ATOM 2073 C CA . ALA A 1 272 ? 6.263 -11.379 4.650 1.00 92.75 272 ALA A CA 1
ATOM 2074 C C . ALA A 1 272 ? 5.430 -10.099 4.871 1.00 92.75 272 ALA A C 1
ATOM 2076 O O . ALA A 1 272 ? 5.537 -9.164 4.072 1.00 92.75 272 ALA A O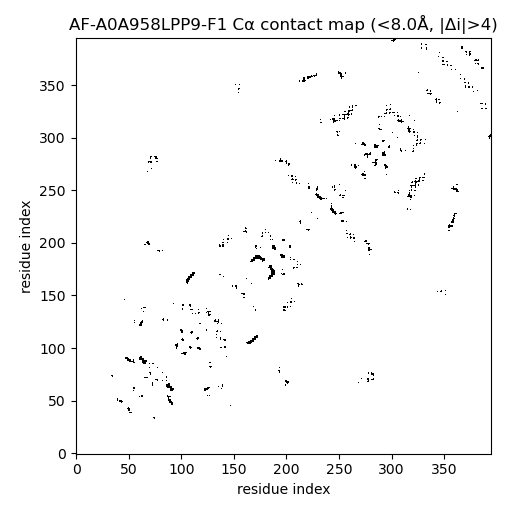 1
ATOM 2077 N N . PRO A 1 273 ? 4.557 -10.045 5.897 1.00 95.44 273 PRO A N 1
ATOM 2078 C CA . PRO A 1 273 ? 3.585 -8.967 6.099 1.00 95.44 273 PRO A CA 1
ATOM 2079 C C . PRO A 1 273 ? 4.242 -7.721 6.715 1.00 95.44 273 PRO A C 1
ATOM 2081 O O . PRO A 1 273 ? 3.938 -7.298 7.831 1.00 95.44 273 PRO A O 1
ATOM 2084 N N . THR A 1 274 ? 5.182 -7.161 5.967 1.00 94.62 274 THR A N 1
ATOM 2085 C CA . THR A 1 274 ? 6.153 -6.152 6.393 1.00 94.62 274 THR A CA 1
ATOM 2086 C C . THR A 1 274 ? 6.204 -5.022 5.373 1.00 94.62 274 THR A C 1
ATOM 2088 O O . THR A 1 274 ? 5.954 -5.258 4.192 1.00 94.62 274 THR A O 1
ATOM 2091 N N . LEU A 1 275 ? 6.579 -3.813 5.788 1.00 94.75 275 LEU A N 1
ATOM 2092 C CA . LEU A 1 275 ? 6.831 -2.700 4.873 1.00 94.75 275 LEU A CA 1
ATOM 2093 C C . LEU A 1 275 ? 8.301 -2.262 4.892 1.00 94.75 275 LEU A C 1
ATOM 2095 O O . LEU A 1 275 ? 8.869 -2.003 5.951 1.00 94.75 275 LEU A O 1
ATOM 2099 N N . GLY A 1 276 ? 8.878 -2.082 3.710 1.00 93.62 276 GLY A N 1
ATOM 2100 C CA . GLY A 1 276 ? 10.109 -1.359 3.427 1.00 93.62 276 GLY A CA 1
ATOM 2101 C C . GLY A 1 276 ? 11.396 -2.116 3.739 1.00 93.62 276 GLY A C 1
ATOM 2102 O O . GLY A 1 276 ? 12.393 -1.474 4.069 1.00 93.62 276 GLY A O 1
ATOM 2103 N N . GLU A 1 277 ? 11.419 -3.450 3.621 1.00 93.81 277 GLU A N 1
ATOM 2104 C CA . GLU A 1 277 ? 12.617 -4.249 3.942 1.00 93.81 277 GLU A CA 1
ATOM 2105 C C . GLU A 1 277 ? 13.850 -3.843 3.132 1.00 93.81 277 GLU A C 1
ATOM 2107 O O . GLU A 1 277 ? 14.965 -3.820 3.654 1.00 93.81 277 GLU A O 1
ATOM 2112 N N . SER A 1 278 ? 13.660 -3.496 1.856 1.00 92.00 278 SER A N 1
ATOM 2113 C CA . SER A 1 278 ? 14.765 -3.065 0.992 1.00 92.00 278 SER A CA 1
ATOM 2114 C C . SER A 1 278 ? 15.246 -1.646 1.289 1.00 92.00 278 SER A C 1
ATOM 2116 O O . SER A 1 278 ? 16.428 -1.365 1.118 1.00 92.00 278 SER A O 1
ATOM 2118 N N . LEU A 1 279 ? 14.378 -0.775 1.811 1.00 89.88 279 LEU A N 1
ATOM 2119 C CA . LEU A 1 279 ? 14.762 0.581 2.211 1.00 89.88 279 LEU A CA 1
ATOM 2120 C C . LEU A 1 279 ? 15.552 0.593 3.521 1.00 89.88 279 LEU A C 1
ATOM 2122 O O . LEU A 1 279 ? 16.516 1.343 3.659 1.00 89.88 279 LEU A O 1
ATOM 2126 N N . SER A 1 280 ? 15.161 -0.239 4.486 1.00 91.00 280 SER A N 1
ATOM 2127 C CA . SER A 1 280 ? 15.869 -0.359 5.763 1.00 91.00 280 SER A CA 1
ATOM 2128 C C . SER A 1 280 ? 17.033 -1.349 5.721 1.00 91.00 280 SER A C 1
ATOM 2130 O O . SER A 1 280 ? 17.810 -1.401 6.676 1.00 91.00 280 SER A O 1
ATOM 2132 N N . GLN A 1 281 ? 17.158 -2.134 4.643 1.00 91.44 281 GLN A N 1
ATOM 2133 C CA . GLN A 1 281 ? 18.042 -3.300 4.572 1.00 91.44 281 GLN A CA 1
ATOM 2134 C C . GLN A 1 281 ? 17.855 -4.207 5.799 1.00 91.44 281 GLN A C 1
ATOM 2136 O O . GLN A 1 281 ? 18.816 -4.615 6.452 1.00 91.44 281 GLN A O 1
ATOM 2141 N N . ASN A 1 282 ? 16.594 -4.486 6.136 1.00 92.56 282 ASN A N 1
ATOM 2142 C CA . ASN A 1 282 ? 16.196 -5.269 7.299 1.00 92.56 282 ASN A CA 1
ATOM 2143 C C . ASN A 1 282 ? 14.994 -6.147 6.942 1.00 92.56 282 ASN A C 1
ATOM 2145 O O . ASN A 1 282 ? 13.979 -5.651 6.465 1.00 92.56 282 ASN A O 1
ATOM 2149 N N . VAL A 1 283 ? 15.081 -7.445 7.230 1.00 92.12 283 VAL A N 1
ATOM 2150 C CA . VAL A 1 283 ? 13.992 -8.412 6.990 1.00 92.12 283 VAL A CA 1
ATOM 2151 C C . VAL A 1 283 ? 12.720 -8.094 7.780 1.00 92.12 283 VAL A C 1
ATOM 2153 O O . VAL A 1 283 ? 11.630 -8.487 7.384 1.00 92.12 283 VAL A O 1
ATOM 2156 N N . ASN A 1 284 ? 12.853 -7.323 8.861 1.00 91.06 284 ASN A N 1
ATOM 2157 C CA . ASN A 1 284 ? 11.741 -6.847 9.679 1.00 91.06 284 ASN A CA 1
ATOM 2158 C C . ASN A 1 284 ? 11.194 -5.487 9.209 1.00 91.06 284 ASN A C 1
ATOM 2160 O O . ASN A 1 284 ? 10.387 -4.876 9.911 1.00 91.06 284 ASN A O 1
ATOM 2164 N N . GLY A 1 285 ? 11.634 -4.994 8.049 1.00 92.06 285 GLY A N 1
ATOM 2165 C CA . GLY A 1 285 ? 11.103 -3.778 7.444 1.00 92.06 285 GLY A CA 1
ATOM 2166 C C . GLY A 1 285 ? 11.611 -2.491 8.061 1.00 92.06 285 GLY A C 1
ATOM 2167 O O . GLY A 1 285 ? 12.666 -2.436 8.702 1.00 92.06 285 GLY A O 1
ATOM 2168 N N . LEU A 1 286 ? 10.860 -1.428 7.805 1.00 91.69 286 LEU A N 1
ATOM 2169 C CA . LEU A 1 286 ? 11.022 -0.126 8.424 1.00 91.69 286 LEU A CA 1
ATOM 2170 C C . LEU A 1 286 ? 10.667 -0.205 9.905 1.00 91.69 286 LEU A C 1
ATOM 2172 O O . LEU A 1 286 ? 9.738 -0.903 10.320 1.00 91.69 286 LEU A O 1
ATOM 2176 N N . THR A 1 287 ? 11.398 0.580 10.686 1.00 90.06 287 THR A N 1
ATOM 2177 C CA . THR A 1 287 ? 11.185 0.723 12.119 1.00 90.06 287 THR A CA 1
ATOM 2178 C C . THR A 1 287 ? 10.948 2.192 12.433 1.00 90.06 287 THR A C 1
ATOM 2180 O O . THR A 1 287 ? 11.751 3.040 12.043 1.00 90.06 287 THR A O 1
ATOM 2183 N N . HIS A 1 288 ? 9.894 2.493 13.187 1.00 86.19 288 HIS A N 1
ATOM 2184 C CA . HIS A 1 288 ? 9.637 3.823 13.738 1.00 86.19 288 HIS A CA 1
ATOM 2185 C C . HIS A 1 288 ? 9.590 3.727 15.259 1.00 86.19 288 HIS A C 1
ATOM 2187 O O . HIS A 1 288 ? 8.888 2.888 15.814 1.00 86.19 288 HIS A O 1
ATOM 2193 N N . CYS A 1 289 ? 10.401 4.541 15.941 1.00 87.44 289 CYS A N 1
ATOM 2194 C CA . CYS A 1 289 ? 10.501 4.540 17.407 1.00 87.44 289 CYS A CA 1
ATOM 2195 C C . CYS A 1 289 ? 10.741 3.142 18.010 1.00 87.44 289 CYS A C 1
ATOM 2197 O O . CYS A 1 289 ? 10.127 2.742 18.995 1.00 87.44 289 CYS A O 1
ATOM 2199 N N . GLY A 1 290 ? 11.614 2.358 17.369 1.00 87.31 290 GLY A N 1
ATOM 2200 C CA . GLY A 1 290 ? 11.918 0.987 17.784 1.00 87.31 290 GLY A CA 1
ATOM 2201 C C . GLY A 1 290 ? 10.844 -0.053 17.440 1.00 87.31 290 GLY A C 1
ATOM 2202 O O . GLY A 1 290 ? 11.115 -1.240 17.596 1.00 87.31 290 GLY A O 1
ATOM 2203 N N . GLN A 1 291 ? 9.681 0.350 16.919 1.00 90.31 291 GLN A N 1
ATOM 2204 C CA . GLN A 1 291 ? 8.612 -0.557 16.498 1.00 90.31 291 GLN A CA 1
ATOM 2205 C C . GLN A 1 291 ? 8.735 -0.895 15.016 1.00 90.31 291 GLN A C 1
ATOM 2207 O O . GLN A 1 291 ? 8.805 -0.008 14.165 1.00 90.31 291 GLN A O 1
ATOM 2212 N N . SER A 1 292 ? 8.793 -2.189 14.715 1.00 91.25 292 SER A N 1
ATOM 2213 C CA . SER A 1 292 ? 8.820 -2.708 13.347 1.00 91.25 292 SER A CA 1
ATOM 2214 C C . SER A 1 292 ? 7.435 -2.598 12.706 1.00 91.25 292 SER A C 1
ATOM 2216 O O . SER A 1 292 ? 6.428 -2.862 13.359 1.00 91.25 292 SER A O 1
ATOM 2218 N N . ARG A 1 293 ? 7.385 -2.290 11.406 1.00 93.38 293 ARG A N 1
ATOM 2219 C CA . ARG A 1 293 ? 6.157 -2.362 10.590 1.00 93.38 293 ARG A CA 1
ATOM 2220 C C . ARG A 1 293 ? 5.879 -3.777 10.052 1.00 93.38 293 ARG A C 1
ATOM 2222 O O . ARG A 1 293 ? 5.328 -3.932 8.967 1.00 93.38 293 ARG A O 1
ATOM 2229 N N . HIS A 1 294 ? 6.296 -4.813 10.781 1.00 95.25 294 HIS A N 1
ATOM 2230 C CA . HIS A 1 294 ? 5.960 -6.214 10.519 1.00 95.25 294 HIS A CA 1
ATOM 2231 C C . HIS A 1 294 ? 4.704 -6.586 11.319 1.00 95.25 294 HIS A C 1
ATOM 2233 O O . HIS A 1 294 ? 4.737 -6.645 12.551 1.00 95.25 294 HIS A O 1
ATOM 2239 N N . LEU A 1 295 ? 3.586 -6.872 10.646 1.00 96.19 295 LEU A N 1
ATOM 2240 C CA . LEU A 1 295 ? 2.271 -6.936 11.305 1.00 96.19 295 LEU A CA 1
ATOM 2241 C C . LEU A 1 295 ? 2.120 -8.090 12.305 1.00 96.19 295 LEU A C 1
ATOM 2243 O O . LEU A 1 295 ? 1.380 -7.959 13.279 1.00 96.19 295 LEU A O 1
ATOM 2247 N N . GLU A 1 296 ? 2.860 -9.186 12.124 1.00 94.88 296 GLU A N 1
ATOM 2248 C CA . GLU A 1 296 ? 2.918 -10.275 13.111 1.00 94.88 296 GLU A CA 1
ATOM 2249 C C . GLU A 1 296 ? 3.549 -9.852 14.444 1.00 94.88 296 GLU A C 1
ATOM 2251 O O . GLU A 1 296 ? 3.104 -10.296 15.501 1.00 94.88 296 GLU A O 1
ATOM 2256 N N . TYR A 1 297 ? 4.537 -8.953 14.432 1.00 94.00 297 TYR A N 1
ATOM 2257 C CA . TYR A 1 297 ? 5.143 -8.433 15.666 1.00 94.00 297 TYR A CA 1
ATOM 2258 C C . TYR A 1 297 ? 4.234 -7.425 16.368 1.00 94.00 297 TYR A C 1
ATOM 2260 O O . TYR A 1 297 ? 4.349 -7.206 17.573 1.00 94.00 297 TYR A O 1
ATOM 2268 N N . MET A 1 298 ? 3.278 -6.868 15.629 1.00 94.88 298 MET A N 1
ATOM 2269 C CA . MET A 1 298 ? 2.273 -5.948 16.141 1.00 94.88 298 MET A CA 1
ATOM 2270 C C . MET A 1 298 ? 1.049 -6.670 16.723 1.00 94.88 298 MET A C 1
ATOM 2272 O O . MET A 1 298 ? 0.243 -6.012 17.373 1.00 94.88 298 MET A O 1
ATOM 2276 N N . ALA A 1 299 ? 0.899 -7.994 16.562 1.00 95.44 299 ALA A N 1
ATOM 2277 C CA . ALA A 1 299 ? -0.315 -8.753 16.918 1.00 95.44 299 ALA A CA 1
ATOM 2278 C C . ALA A 1 299 ? -0.737 -8.659 18.403 1.00 95.44 299 ALA A C 1
ATOM 2280 O O . ALA A 1 299 ? -1.913 -8.823 18.739 1.00 95.44 299 ALA A O 1
ATOM 2281 N N . GLY A 1 300 ? 0.219 -8.403 19.300 1.00 94.69 300 GLY A N 1
ATOM 2282 C CA . GLY A 1 300 ? -0.014 -8.216 20.737 1.00 94.69 300 GLY A CA 1
ATOM 2283 C C . GLY A 1 300 ? 0.064 -6.764 21.214 1.00 94.69 300 GLY A C 1
ATOM 2284 O O . GLY A 1 300 ? -0.085 -6.513 22.408 1.00 94.69 300 GLY A O 1
ATOM 2285 N N . MET A 1 301 ? 0.333 -5.807 20.322 1.00 96.94 301 MET A N 1
ATOM 2286 C CA . MET A 1 301 ? 0.516 -4.409 20.706 1.00 96.94 301 MET A CA 1
ATOM 2287 C C . MET A 1 301 ? -0.817 -3.761 21.084 1.00 96.94 301 MET A C 1
ATOM 2289 O O . MET A 1 301 ? -1.795 -3.882 20.347 1.00 96.94 301 MET A O 1
ATOM 2293 N N . THR A 1 302 ? -0.846 -3.058 22.216 1.00 98.38 302 THR A N 1
ATOM 2294 C CA . THR A 1 302 ? -2.002 -2.265 22.657 1.00 98.38 302 THR A CA 1
ATOM 2295 C C . THR A 1 302 ? -1.925 -0.832 22.132 1.00 98.38 302 THR A C 1
ATOM 2297 O O . THR A 1 302 ? -0.843 -0.335 21.818 1.00 98.38 302 THR A O 1
ATOM 2300 N N . ALA A 1 303 ? -3.063 -0.140 22.095 1.00 98.38 303 ALA A N 1
ATOM 2301 C CA . ALA A 1 303 ? -3.165 1.273 21.736 1.00 98.38 303 ALA A CA 1
ATOM 2302 C C . ALA A 1 303 ? -2.275 2.170 22.601 1.00 98.38 303 ALA A C 1
ATOM 2304 O O . ALA A 1 303 ? -1.532 2.995 22.075 1.00 98.38 303 ALA A O 1
ATOM 2305 N N . ALA A 1 304 ? -2.272 1.949 23.918 1.00 98.38 304 ALA A N 1
ATOM 2306 C CA . ALA A 1 304 ? -1.412 2.685 24.841 1.00 98.38 304 ALA A CA 1
ATOM 2307 C C . ALA A 1 304 ? 0.086 2.470 24.546 1.00 98.38 304 ALA A C 1
ATOM 2309 O O . ALA A 1 304 ? 0.862 3.423 24.575 1.00 98.38 304 ALA A O 1
ATOM 2310 N N . ALA A 1 305 ? 0.496 1.234 24.230 1.00 97.62 305 ALA A N 1
ATOM 2311 C CA . ALA A 1 305 ? 1.888 0.923 23.904 1.00 97.62 305 ALA A CA 1
ATOM 2312 C C . ALA A 1 305 ? 2.319 1.520 22.555 1.00 97.62 305 ALA A C 1
ATOM 2314 O O . ALA A 1 305 ? 3.420 2.056 22.456 1.00 97.62 305 ALA A O 1
ATOM 2315 N N . ALA A 1 306 ? 1.453 1.464 21.538 1.00 97.25 306 ALA A N 1
ATOM 2316 C CA . ALA A 1 306 ? 1.708 2.084 20.239 1.00 97.25 306 ALA A CA 1
ATOM 2317 C C . ALA A 1 306 ? 1.820 3.613 20.359 1.00 97.25 306 ALA A C 1
ATOM 2319 O O . ALA A 1 306 ? 2.743 4.210 19.808 1.00 97.25 306 ALA A O 1
ATOM 2320 N N . TYR A 1 307 ? 0.928 4.233 21.138 1.00 97.50 307 TYR A N 1
ATOM 2321 C CA . TYR A 1 307 ? 0.925 5.675 21.374 1.00 97.50 307 TYR A CA 1
ATOM 2322 C C . TYR A 1 307 ? 2.201 6.136 22.090 1.00 97.50 307 TYR A C 1
ATOM 2324 O O . TYR A 1 307 ? 2.857 7.069 21.634 1.00 97.50 307 TYR A O 1
ATOM 2332 N N . GLY A 1 308 ? 2.600 5.443 23.162 1.00 96.56 308 GLY A N 1
ATOM 2333 C CA . GLY A 1 308 ? 3.796 5.781 23.943 1.00 96.56 308 GLY A CA 1
ATOM 2334 C C . GLY A 1 308 ? 5.131 5.348 23.321 1.00 96.56 308 GLY A C 1
ATOM 2335 O O . GLY A 1 308 ? 6.193 5.628 23.875 1.00 96.56 308 GLY A O 1
ATOM 2336 N N . ALA A 1 309 ? 5.129 4.659 22.172 1.00 94.31 309 ALA A N 1
ATOM 2337 C CA . ALA A 1 309 ? 6.347 4.096 21.579 1.00 94.31 309 ALA A CA 1
ATOM 2338 C C . ALA A 1 309 ? 7.426 5.151 21.277 1.00 94.31 309 ALA A C 1
ATOM 2340 O O . ALA A 1 309 ? 8.620 4.861 21.323 1.00 94.31 309 ALA A O 1
ATOM 2341 N N . CYS A 1 310 ? 7.001 6.378 20.977 1.00 91.62 310 CYS A N 1
ATOM 2342 C CA . CYS A 1 310 ? 7.859 7.502 20.615 1.00 91.62 310 CYS A CA 1
ATOM 2343 C C . CYS A 1 310 ? 8.069 8.509 21.762 1.00 91.62 310 CYS A C 1
ATOM 2345 O O . CYS A 1 310 ? 8.606 9.596 21.529 1.00 91.62 310 CYS A O 1
ATOM 2347 N N . ASP A 1 311 ? 7.693 8.172 23.002 1.00 90.75 311 ASP A N 1
ATOM 2348 C CA . ASP A 1 311 ? 7.814 9.079 24.154 1.00 90.75 311 ASP A CA 1
ATOM 2349 C C . ASP A 1 311 ? 9.259 9.534 24.382 1.00 90.75 311 ASP A C 1
ATOM 2351 O O . ASP A 1 311 ? 9.517 10.704 24.661 1.00 90.75 311 ASP A O 1
ATOM 2355 N N . SER A 1 312 ? 10.229 8.631 24.196 1.00 86.88 312 SER A N 1
ATOM 2356 C CA . SER A 1 312 ? 11.652 8.926 24.405 1.00 86.88 312 SER A CA 1
ATOM 2357 C C . SER A 1 312 ? 12.218 9.969 23.439 1.00 86.88 312 SER A C 1
ATOM 2359 O O . SER A 1 312 ? 13.281 10.526 23.705 1.00 86.88 312 SER A O 1
ATOM 2361 N N . VAL A 1 313 ? 11.543 10.204 22.310 1.00 83.06 313 VAL A N 1
ATOM 2362 C CA . VAL A 1 313 ? 11.906 11.228 21.318 1.00 83.06 313 VAL A CA 1
ATOM 2363 C C . VAL A 1 313 ? 10.941 12.419 21.326 1.00 83.06 313 VAL A C 1
ATOM 2365 O O . VAL A 1 313 ? 11.118 13.334 20.532 1.00 83.06 313 VAL A O 1
ATOM 2368 N N . GLY A 1 314 ? 9.969 12.443 22.249 1.00 85.88 314 GLY A N 1
ATOM 2369 C CA . GLY A 1 314 ? 9.041 13.559 22.451 1.00 85.88 314 GLY A CA 1
ATOM 2370 C C . GLY A 1 314 ? 7.853 13.609 21.487 1.00 85.88 314 GLY A C 1
ATOM 2371 O O . GLY A 1 314 ? 7.205 14.650 21.406 1.00 85.88 314 GLY A O 1
ATOM 2372 N N . TYR A 1 315 ? 7.556 12.518 20.772 1.00 87.62 315 TYR A N 1
ATOM 2373 C CA . TYR A 1 315 ? 6.536 12.485 19.710 1.00 87.62 315 TYR A CA 1
ATOM 2374 C C . TYR A 1 315 ? 5.501 11.360 19.911 1.00 87.62 315 TYR A C 1
ATOM 2376 O O . TYR A 1 315 ? 5.378 10.492 19.044 1.00 87.62 315 TYR A O 1
ATOM 2384 N N . PRO A 1 316 ? 4.781 11.309 21.051 1.00 93.75 316 PRO A N 1
ATOM 2385 C CA . PRO A 1 316 ? 3.747 10.299 21.273 1.00 93.75 316 PRO A CA 1
ATOM 2386 C C . PRO A 1 316 ? 2.695 10.309 20.162 1.00 93.75 316 PRO A C 1
ATOM 2388 O O . PRO A 1 316 ? 2.364 11.357 19.611 1.00 93.75 316 PRO A O 1
ATOM 2391 N N . GLY A 1 317 ? 2.139 9.138 19.865 1.00 95.31 317 GLY A N 1
ATOM 2392 C CA . GLY A 1 317 ? 1.061 8.992 18.891 1.00 95.31 317 GLY A CA 1
ATOM 2393 C C . GLY A 1 317 ? 1.505 9.071 17.433 1.00 95.31 317 GLY A C 1
ATOM 2394 O O . GLY A 1 317 ? 0.656 9.274 16.571 1.00 95.31 317 GLY A O 1
ATOM 2395 N N . GLN A 1 318 ? 2.796 8.905 17.133 1.00 94.12 318 GLN A N 1
ATOM 2396 C CA . GLN A 1 318 ? 3.322 8.947 15.764 1.00 94.12 318 GLN A CA 1
ATOM 2397 C C . GLN A 1 318 ? 2.497 8.068 14.803 1.00 94.12 318 GLN A C 1
ATOM 2399 O O . GLN A 1 318 ? 2.248 6.884 15.065 1.00 94.12 318 GLN A O 1
ATOM 2404 N N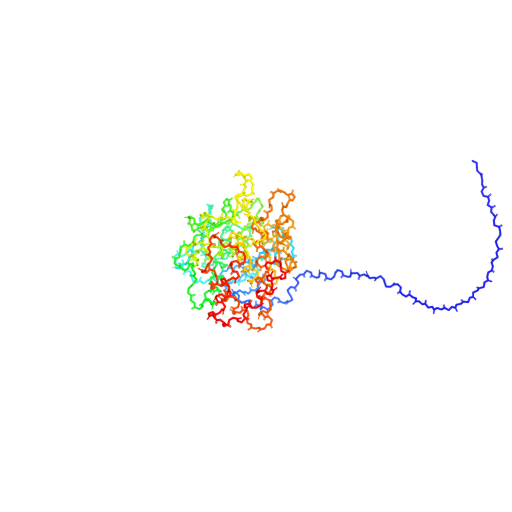 . VAL A 1 319 ? 2.071 8.658 13.679 1.00 95.12 319 VAL A N 1
ATOM 2405 C CA . VAL A 1 319 ? 1.027 8.084 12.810 1.00 95.12 319 VAL A CA 1
ATOM 2406 C C . VAL A 1 319 ? 1.377 6.740 12.176 1.00 95.12 319 VAL A C 1
ATOM 2408 O O . VAL A 1 319 ? 0.473 5.942 11.958 1.00 95.12 319 VAL A O 1
ATOM 2411 N N . TYR A 1 320 ? 2.648 6.433 11.904 1.00 93.56 320 TYR A N 1
ATOM 2412 C CA . TYR A 1 320 ? 3.044 5.144 11.318 1.00 93.56 320 TYR A CA 1
ATOM 2413 C C . TYR A 1 320 ? 3.058 4.025 12.354 1.00 93.56 320 TYR A C 1
ATOM 2415 O O . TYR A 1 320 ? 2.671 2.899 12.036 1.00 93.56 320 TYR A O 1
ATOM 2423 N N . THR A 1 321 ? 3.439 4.319 13.599 1.00 94.62 321 THR A N 1
ATOM 2424 C CA . THR A 1 321 ? 3.324 3.354 14.701 1.00 94.62 321 THR A CA 1
ATOM 2425 C C . THR A 1 321 ? 1.857 3.069 15.012 1.00 94.62 321 THR A C 1
ATOM 2427 O O . THR A 1 321 ? 1.447 1.907 15.065 1.00 94.62 321 THR A O 1
ATOM 2430 N N . MET A 1 322 ? 1.041 4.121 15.137 1.00 97.88 322 MET A N 1
ATOM 2431 C CA . MET A 1 322 ? -0.407 3.984 15.328 1.00 97.88 322 MET A CA 1
ATOM 2432 C C . MET A 1 322 ? -1.069 3.296 14.125 1.00 97.88 322 MET A C 1
ATOM 2434 O O . MET A 1 322 ? -1.921 2.427 14.295 1.00 97.88 322 MET A O 1
ATOM 2438 N N . GLY A 1 323 ? -0.644 3.617 12.904 1.00 97.62 323 GLY A N 1
ATOM 2439 C CA . GLY A 1 323 ? -1.123 2.969 11.687 1.00 97.62 323 GLY A CA 1
ATOM 2440 C C . GLY A 1 323 ? -0.778 1.484 11.645 1.00 97.62 323 GLY A C 1
ATOM 2441 O O . GLY A 1 323 ? -1.650 0.670 11.362 1.00 97.62 323 GLY A O 1
ATOM 2442 N N . SER A 1 324 ? 0.436 1.097 12.037 1.00 97.19 324 SER A N 1
ATOM 2443 C CA . SER A 1 324 ? 0.843 -0.316 12.106 1.00 97.19 324 SER A CA 1
ATOM 2444 C C . SER A 1 324 ? -0.009 -1.121 13.102 1.00 97.19 324 SER A C 1
ATOM 2446 O O . SER A 1 324 ? -0.279 -2.302 12.875 1.00 97.19 324 SER A O 1
ATOM 2448 N N . LEU A 1 325 ? -0.485 -0.491 14.186 1.00 98.12 325 LEU A N 1
ATOM 2449 C CA . LEU A 1 325 ? -1.471 -1.096 15.089 1.00 98.12 325 LEU A CA 1
ATOM 2450 C C . LEU A 1 325 ? -2.804 -1.349 14.368 1.00 98.12 325 LEU A C 1
ATOM 2452 O O . LEU A 1 325 ? -3.311 -2.470 14.415 1.00 98.12 325 LEU A O 1
ATOM 2456 N N . MET A 1 326 ? -3.353 -0.343 13.679 1.00 98.50 326 MET A N 1
ATOM 2457 C CA . MET A 1 326 ? -4.593 -0.496 12.904 1.00 98.50 326 MET A CA 1
ATOM 2458 C C . MET A 1 326 ? -4.452 -1.564 11.809 1.00 98.50 326 MET A C 1
ATOM 2460 O O . MET A 1 326 ? -5.330 -2.410 11.644 1.00 98.50 326 MET A O 1
ATOM 2464 N N . ALA A 1 327 ? -3.320 -1.576 11.106 1.00 98.62 327 ALA A N 1
ATOM 2465 C CA . ALA A 1 327 ? -2.994 -2.580 10.101 1.00 98.62 327 ALA A CA 1
ATOM 2466 C C . ALA A 1 327 ? -3.006 -3.997 10.691 1.00 98.62 327 ALA A C 1
ATOM 2468 O O . ALA A 1 327 ? -3.587 -4.915 10.114 1.00 98.62 327 ALA A O 1
ATOM 2469 N N . SER A 1 328 ? -2.398 -4.166 11.871 1.00 98.50 328 SER A N 1
ATOM 2470 C CA . SER A 1 328 ? -2.354 -5.441 12.589 1.00 98.50 328 SER A CA 1
ATOM 2471 C C . SER A 1 328 ? -3.746 -5.933 12.983 1.00 98.50 328 SER A C 1
ATOM 2473 O O . SER A 1 328 ? -4.015 -7.122 12.843 1.00 98.50 328 SER A O 1
ATOM 2475 N N . ILE A 1 329 ? -4.652 -5.043 13.407 1.00 98.69 329 ILE A N 1
ATOM 2476 C CA . ILE A 1 329 ? -6.049 -5.408 13.697 1.00 98.69 329 ILE A CA 1
ATOM 2477 C C . ILE A 1 329 ? -6.708 -6.015 12.453 1.00 98.69 329 ILE A C 1
ATOM 2479 O O . ILE A 1 329 ? -7.218 -7.133 12.513 1.00 98.69 329 ILE A O 1
ATOM 2483 N N . TRP A 1 330 ? -6.650 -5.322 11.311 1.00 98.69 330 TRP A N 1
ATOM 2484 C CA . TRP A 1 330 ? -7.194 -5.843 10.053 1.00 98.69 330 TRP A CA 1
ATOM 2485 C C . TRP A 1 330 ? -6.539 -7.160 9.632 1.00 98.69 330 TRP A C 1
ATOM 2487 O O . TRP A 1 330 ? -7.228 -8.075 9.179 1.00 98.69 330 TRP A O 1
ATOM 2497 N N . PHE A 1 331 ? -5.224 -7.279 9.812 1.00 98.50 331 PHE A N 1
ATOM 2498 C CA . PHE A 1 331 ? -4.475 -8.473 9.442 1.00 98.50 331 PHE A CA 1
ATOM 2499 C C . PHE A 1 331 ? -4.857 -9.699 10.281 1.00 98.50 331 PHE A C 1
ATOM 2501 O O . PHE A 1 331 ? -5.002 -10.786 9.723 1.00 98.50 331 PHE A O 1
ATOM 2508 N N . GLU A 1 332 ? -5.087 -9.550 11.590 1.00 98.44 332 GLU A N 1
ATOM 2509 C CA . GLU A 1 332 ? -5.578 -10.650 12.435 1.00 98.44 332 GLU A CA 1
ATOM 2510 C C . GLU A 1 332 ? -6.968 -11.126 11.987 1.00 98.44 332 GLU A C 1
ATOM 2512 O O . GLU A 1 332 ? -7.162 -12.325 11.772 1.00 98.44 332 GLU A O 1
ATOM 2517 N N . ILE A 1 333 ? -7.904 -10.201 11.732 1.00 98.56 333 ILE A N 1
ATOM 2518 C CA . ILE A 1 333 ? -9.244 -10.554 11.231 1.00 98.56 333 ILE A CA 1
ATOM 2519 C C . ILE A 1 333 ? -9.167 -11.231 9.857 1.00 98.56 333 ILE A C 1
ATOM 2521 O O . ILE A 1 333 ? -9.847 -12.229 9.603 1.00 98.56 333 ILE A O 1
ATOM 2525 N N . TRP A 1 334 ? -8.307 -10.732 8.969 1.00 98.38 334 TRP A N 1
ATOM 2526 C CA . TRP A 1 334 ? -8.099 -11.326 7.652 1.00 98.38 334 TRP A CA 1
ATOM 2527 C C . TRP A 1 334 ? -7.502 -12.735 7.732 1.00 98.38 334 TRP A C 1
ATOM 2529 O O . TRP A 1 334 ? -7.943 -13.615 6.995 1.00 98.38 334 TRP A O 1
ATOM 2539 N N . LYS A 1 335 ? -6.553 -12.996 8.643 1.00 97.56 335 LYS A N 1
ATOM 2540 C CA . LYS A 1 335 ? -6.008 -14.347 8.865 1.00 97.56 335 LYS A CA 1
ATOM 2541 C C . LYS A 1 335 ? -7.086 -15.322 9.335 1.00 97.56 335 LYS A C 1
ATOM 2543 O O . LYS A 1 335 ? -7.150 -16.437 8.813 1.00 97.56 335 LYS A O 1
ATOM 2548 N N . GLU A 1 336 ? -7.944 -14.907 10.269 1.00 97.06 336 GLU A N 1
ATOM 2549 C CA . GLU A 1 336 ? -9.093 -15.714 10.704 1.00 97.06 336 GLU A CA 1
ATOM 2550 C C . GLU A 1 336 ? -10.020 -16.035 9.524 1.00 97.06 336 GLU A C 1
ATOM 25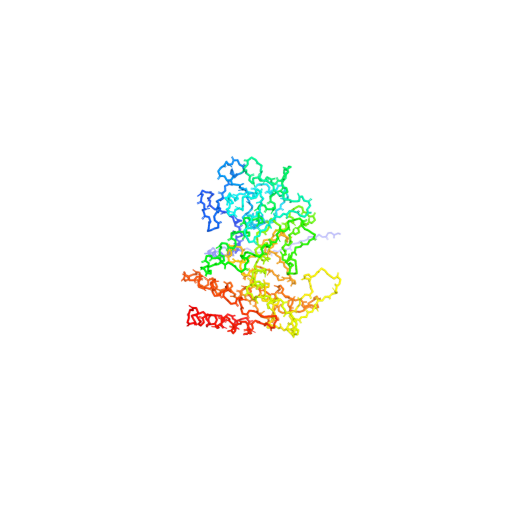52 O O . GLU A 1 336 ? -10.374 -17.195 9.300 1.00 97.06 336 GLU A O 1
ATOM 2557 N N . ALA A 1 337 ? -10.361 -15.024 8.721 1.00 97.56 337 ALA A N 1
ATOM 2558 C CA . ALA A 1 337 ? -11.209 -15.192 7.548 1.00 97.56 337 ALA A CA 1
ATOM 2559 C C . ALA A 1 337 ? -10.559 -16.082 6.477 1.00 97.56 337 ALA A C 1
ATOM 2561 O O . ALA A 1 337 ? -11.233 -16.929 5.892 1.00 97.56 337 ALA A O 1
ATOM 2562 N N . ARG A 1 338 ? -9.245 -15.956 6.246 1.00 95.88 338 ARG A N 1
ATOM 2563 C CA . ARG A 1 338 ? -8.478 -16.805 5.321 1.00 95.88 338 ARG A CA 1
ATOM 2564 C C . ARG A 1 338 ? -8.485 -18.264 5.759 1.00 95.88 338 ARG A C 1
ATOM 2566 O O . ARG A 1 338 ? -8.701 -19.135 4.923 1.00 95.88 338 ARG A O 1
ATOM 2573 N N . ALA A 1 339 ? -8.298 -18.535 7.049 1.00 95.81 339 ALA A N 1
ATOM 2574 C CA . ALA A 1 339 ? -8.386 -19.891 7.593 1.00 95.81 339 ALA A CA 1
ATOM 2575 C C . ALA A 1 339 ? -9.794 -20.501 7.437 1.00 95.81 339 ALA A C 1
ATOM 2577 O O . ALA A 1 339 ? -9.933 -21.721 7.379 1.00 95.81 339 ALA A O 1
ATOM 2578 N N . ALA A 1 340 ? -10.822 -19.654 7.338 1.00 96.44 340 ALA A N 1
ATOM 2579 C CA . ALA A 1 340 ? -12.215 -20.029 7.119 1.00 96.44 340 ALA A CA 1
ATOM 2580 C C . ALA A 1 340 ? -12.685 -19.884 5.654 1.00 96.44 340 ALA A C 1
ATOM 2582 O O . ALA A 1 340 ? -13.891 -19.839 5.421 1.00 96.44 340 ALA A O 1
ATOM 2583 N N . ASP A 1 341 ? -11.769 -19.753 4.686 1.00 95.31 341 ASP A N 1
ATOM 2584 C C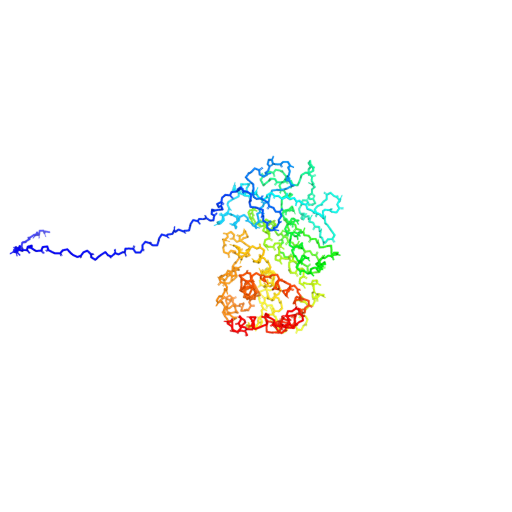A . ASP A 1 341 ? -12.066 -19.574 3.249 1.00 95.31 341 ASP A CA 1
ATOM 2585 C C . ASP A 1 341 ? -13.049 -18.420 2.937 1.00 95.31 341 ASP A C 1
ATOM 2587 O O . ASP A 1 341 ? -13.897 -18.477 2.049 1.00 95.31 341 ASP A O 1
ATOM 2591 N N . SER A 1 342 ? -12.959 -17.340 3.715 1.00 96.19 342 SER A N 1
ATOM 2592 C CA . SER A 1 342 ? -13.840 -16.164 3.631 1.00 96.19 342 SER A CA 1
ATOM 2593 C C . SER A 1 342 ? -13.080 -14.834 3.656 1.00 96.19 342 SER A C 1
ATOM 2595 O O . SER A 1 342 ? -13.677 -13.778 3.845 1.00 96.19 342 SER A O 1
ATOM 2597 N N . ALA A 1 343 ? -11.765 -14.857 3.401 1.00 95.81 343 ALA A N 1
ATOM 2598 C CA . ALA A 1 343 ? -10.923 -13.656 3.325 1.00 95.81 343 ALA A CA 1
ATOM 2599 C C . ALA A 1 343 ? -11.460 -12.594 2.352 1.00 95.81 343 ALA A C 1
ATOM 2601 O O . ALA A 1 343 ? -11.348 -11.401 2.621 1.00 95.81 343 ALA A O 1
ATOM 2602 N N . TRP A 1 344 ? -12.088 -13.019 1.250 1.00 95.00 344 TRP A N 1
ATOM 2603 C CA . TRP A 1 344 ? -12.669 -12.112 0.260 1.00 95.00 344 TRP A CA 1
ATOM 2604 C C . TRP A 1 344 ? -13.760 -11.203 0.850 1.00 95.00 344 TRP A C 1
ATOM 2606 O O . TRP A 1 344 ? -13.904 -10.073 0.393 1.00 95.00 344 TRP A O 1
ATOM 2616 N N . GLU A 1 345 ? -14.499 -11.656 1.870 1.00 96.38 345 GLU A N 1
ATOM 2617 C CA . GLU A 1 345 ? -15.522 -10.842 2.537 1.00 96.38 345 GLU A CA 1
ATOM 2618 C C . GLU A 1 345 ? -14.875 -9.709 3.338 1.00 96.38 345 GLU A C 1
ATOM 2620 O O . GLU A 1 345 ? -15.307 -8.563 3.248 1.00 96.38 345 GLU A O 1
ATOM 2625 N N . VAL A 1 346 ? -13.798 -10.012 4.072 1.00 98.19 346 VAL A N 1
ATOM 2626 C CA . VAL A 1 346 ? -13.028 -9.012 4.830 1.00 98.19 346 VAL A CA 1
ATOM 2627 C C . VAL A 1 346 ? -12.330 -8.035 3.886 1.00 98.19 346 VAL A C 1
ATOM 2629 O O . VAL A 1 346 ? -12.311 -6.840 4.158 1.00 98.19 346 VAL A O 1
ATOM 2632 N N . GLU A 1 347 ? -11.806 -8.508 2.753 1.00 97.44 347 GLU A N 1
ATOM 2633 C CA . GLU A 1 347 ? -11.206 -7.652 1.719 1.00 97.44 347 GLU A CA 1
ATOM 2634 C C . GLU A 1 347 ? -12.246 -6.716 1.077 1.00 97.44 347 GLU A C 1
ATOM 2636 O O . GLU A 1 347 ? -11.983 -5.528 0.897 1.00 97.44 347 GLU A O 1
ATOM 2641 N N . ALA A 1 348 ? -13.450 -7.212 0.784 1.00 96.56 348 ALA A N 1
ATOM 2642 C CA . ALA A 1 348 ? -14.538 -6.383 0.269 1.00 96.56 348 ALA A CA 1
ATOM 2643 C C . ALA A 1 348 ? -15.038 -5.376 1.322 1.00 96.56 348 ALA A C 1
ATOM 2645 O O . ALA A 1 348 ? -15.251 -4.205 1.002 1.00 96.56 348 ALA A O 1
ATOM 2646 N N . LEU A 1 349 ? -15.165 -5.801 2.586 1.00 98.06 349 LEU A N 1
ATOM 2647 C CA . LEU A 1 349 ? -15.504 -4.928 3.713 1.00 98.06 349 LEU A CA 1
ATOM 2648 C C . LEU A 1 349 ? -14.457 -3.825 3.909 1.00 98.06 349 LEU A C 1
ATOM 2650 O O . LEU A 1 349 ? -14.818 -2.666 4.117 1.00 98.06 349 LEU A O 1
ATOM 2654 N N . PHE A 1 350 ? -13.172 -4.175 3.818 1.00 98.44 350 PHE A N 1
ATOM 2655 C CA . PHE A 1 350 ? -12.054 -3.240 3.880 1.00 98.44 350 PHE A CA 1
ATOM 2656 C C . PHE A 1 350 ? -12.214 -2.140 2.831 1.00 98.44 350 PHE A C 1
ATOM 2658 O O . PHE A 1 350 ? -12.291 -0.968 3.198 1.00 98.44 350 PHE A O 1
ATOM 2665 N N . LEU A 1 351 ? -12.363 -2.504 1.554 1.00 98.00 351 LEU A N 1
ATOM 2666 C CA . LEU A 1 351 ? -12.493 -1.534 0.461 1.00 98.00 351 LEU A CA 1
ATOM 2667 C C . LEU A 1 351 ? -13.770 -0.685 0.577 1.00 98.00 351 LEU A C 1
ATOM 2669 O O . LEU A 1 351 ? -13.735 0.516 0.311 1.00 98.00 351 LEU A O 1
ATOM 2673 N N . GLU A 1 352 ? -14.889 -1.267 1.017 1.00 96.81 352 GLU A N 1
ATOM 2674 C CA . GLU A 1 352 ? -16.133 -0.518 1.232 1.00 96.81 352 GLU A CA 1
ATOM 2675 C C . GLU A 1 352 ? -16.009 0.484 2.387 1.00 96.81 352 GLU A C 1
ATOM 2677 O O . GLU A 1 352 ? -16.482 1.618 2.281 1.00 96.81 352 GLU A O 1
ATOM 2682 N N . SER A 1 353 ? -15.349 0.096 3.482 1.00 97.38 353 SER A N 1
ATOM 2683 C CA . SER A 1 353 ? -15.207 0.943 4.671 1.00 97.38 353 SER A CA 1
ATOM 2684 C C . SER A 1 353 ? -14.437 2.242 4.392 1.00 97.38 353 SER A C 1
ATOM 2686 O O . SER A 1 353 ? -14.753 3.278 4.983 1.00 97.38 353 SER A O 1
ATOM 2688 N N . GLN A 1 354 ? -13.502 2.227 3.432 1.00 97.50 354 GLN A N 1
ATOM 2689 C CA . GLN A 1 354 ? -12.690 3.392 3.054 1.00 97.50 354 GLN A CA 1
ATOM 2690 C C . GLN A 1 354 ? -13.523 4.571 2.542 1.00 97.50 354 GLN A C 1
ATOM 2692 O O . GLN A 1 354 ? -13.128 5.726 2.701 1.00 97.50 354 GLN A O 1
ATOM 2697 N N . LYS A 1 355 ? -14.697 4.304 1.958 1.00 97.06 355 LYS A N 1
ATOM 2698 C CA . LYS A 1 355 ? -15.606 5.337 1.433 1.00 97.06 355 LYS A CA 1
ATOM 2699 C C . LYS A 1 355 ? -16.176 6.241 2.522 1.00 97.06 355 LYS A C 1
ATOM 2701 O O . LYS A 1 355 ? -16.661 7.328 2.224 1.00 97.06 355 LYS A O 1
ATOM 2706 N N . TYR A 1 356 ? -16.153 5.783 3.772 1.00 97.25 356 TYR A N 1
ATOM 2707 C CA . TYR A 1 356 ? -16.738 6.501 4.898 1.00 97.25 356 TYR A CA 1
ATOM 2708 C C . TYR A 1 356 ? -15.708 7.274 5.713 1.00 97.25 356 TYR A C 1
ATOM 2710 O O . TYR A 1 356 ? -16.115 7.997 6.617 1.00 97.25 356 TYR A O 1
ATOM 2718 N N . ILE A 1 357 ? -14.410 7.133 5.432 1.00 97.06 357 ILE A N 1
ATOM 2719 C CA . ILE A 1 357 ? -13.355 7.796 6.204 1.00 97.06 357 ILE A CA 1
ATOM 2720 C C . ILE A 1 357 ? -13.408 9.309 5.977 1.00 97.06 357 ILE A C 1
ATOM 2722 O O . ILE A 1 357 ? -13.586 9.790 4.860 1.00 97.06 357 ILE A O 1
ATOM 2726 N N . THR A 1 358 ? -13.232 10.048 7.059 1.00 97.62 358 THR A N 1
ATOM 2727 C CA . THR A 1 358 ? -13.141 11.504 7.127 1.00 97.62 358 THR A CA 1
ATOM 2728 C C . THR A 1 358 ? -11.904 11.885 7.931 1.00 97.62 358 THR A C 1
ATOM 2730 O O . THR A 1 358 ? -11.438 11.101 8.758 1.00 97.62 358 THR A O 1
ATOM 2733 N N . GLY A 1 359 ? -11.397 13.102 7.748 1.00 95.94 359 GLY A N 1
ATOM 2734 C CA . GLY A 1 359 ? -10.220 13.579 8.467 1.00 95.94 359 GLY A CA 1
ATOM 2735 C C . GLY A 1 359 ? -10.419 13.678 9.978 1.00 95.94 359 GLY A C 1
ATOM 2736 O O . GLY A 1 359 ? -9.439 13.731 10.698 1.00 95.94 359 GLY A O 1
ATOM 2737 N N . GLN A 1 360 ? -11.663 13.620 10.462 1.00 96.25 360 GLN A N 1
ATOM 2738 C CA . GLN A 1 360 ? -12.009 13.648 11.887 1.00 96.25 360 GLN A CA 1
ATOM 2739 C C . GLN A 1 360 ? -12.028 12.262 12.547 1.00 96.25 360 GLN A C 1
ATOM 2741 O O . GLN A 1 360 ? -12.215 12.170 13.761 1.00 96.25 360 GLN A O 1
ATOM 2746 N N . ASP A 1 361 ? -11.907 11.178 11.775 1.00 97.69 361 ASP A N 1
ATOM 2747 C CA . ASP A 1 361 ? -12.008 9.837 12.346 1.00 97.69 361 ASP A CA 1
ATOM 2748 C C . ASP A 1 361 ? -10.782 9.473 13.181 1.00 97.69 361 ASP A C 1
ATOM 2750 O O . ASP A 1 361 ? -9.634 9.721 12.820 1.00 97.69 361 ASP A O 1
ATOM 2754 N N . ASP A 1 362 ? -11.061 8.784 14.274 1.00 98.00 362 ASP A N 1
ATOM 2755 C CA . ASP A 1 362 ? -10.129 7.965 15.030 1.00 98.00 362 ASP A CA 1
ATOM 2756 C C . ASP A 1 362 ? -10.477 6.476 14.825 1.00 98.00 362 ASP A C 1
ATOM 2758 O O . ASP A 1 362 ? -11.375 6.105 14.062 1.00 98.00 362 ASP A O 1
ATOM 2762 N N . PHE A 1 363 ? -9.770 5.579 15.503 1.00 98.62 363 PHE A N 1
ATOM 2763 C CA . PHE A 1 363 ? -9.991 4.142 15.366 1.00 98.62 363 PHE A CA 1
ATOM 2764 C C . PHE A 1 363 ? -11.398 3.738 15.832 1.00 98.62 363 PHE A C 1
ATOM 2766 O O . PHE A 1 363 ? -12.045 2.910 15.188 1.00 98.62 363 PHE A O 1
ATOM 2773 N N . VAL A 1 364 ? -11.908 4.347 16.904 1.00 98.19 364 VAL A N 1
ATOM 2774 C CA . VAL A 1 364 ? -13.203 3.994 17.512 1.00 98.19 364 VAL A CA 1
ATOM 2775 C C . VAL A 1 364 ? -14.375 4.418 16.623 1.00 98.19 364 VAL A C 1
ATOM 2777 O O . VAL A 1 364 ? -15.293 3.635 16.364 1.00 98.19 364 VAL A O 1
ATOM 2780 N N . SER A 1 365 ? -14.349 5.644 16.106 1.00 98.19 365 SER A N 1
ATOM 2781 C CA . SER A 1 365 ? -15.341 6.128 15.136 1.00 98.19 365 SER A CA 1
ATOM 2782 C C . SER A 1 365 ? -15.282 5.337 13.826 1.00 98.19 365 SER A C 1
ATOM 2784 O O . SER A 1 365 ? -16.333 4.982 13.275 1.00 98.19 365 SER A O 1
ATOM 2786 N N . PHE A 1 366 ? -14.084 4.945 13.378 1.00 98.50 366 PHE A N 1
ATOM 2787 C CA . PHE A 1 366 ? -13.926 4.084 12.209 1.00 98.50 366 PHE A CA 1
ATOM 2788 C C . PHE A 1 366 ? -14.477 2.665 12.423 1.00 98.50 366 PHE A C 1
ATOM 2790 O O . PHE A 1 366 ? -15.124 2.131 11.520 1.00 98.50 366 PHE A O 1
ATOM 2797 N N . LEU A 1 367 ? -14.357 2.079 13.621 1.00 98.69 367 LEU A N 1
ATOM 2798 C CA . LEU A 1 367 ? -15.034 0.817 13.959 1.00 98.69 367 LEU A CA 1
ATOM 2799 C C . LEU A 1 367 ? -16.554 0.918 13.752 1.00 98.69 367 LEU A C 1
ATOM 2801 O O . LEU A 1 367 ? -17.173 -0.002 13.215 1.00 98.69 367 LEU A O 1
ATOM 2805 N N . GLY A 1 368 ? -17.165 2.053 14.103 1.00 98.44 368 GLY A N 1
ATOM 2806 C CA . GLY A 1 368 ? -18.575 2.323 13.804 1.00 98.44 368 GLY A CA 1
ATOM 2807 C C . GLY A 1 368 ? -18.902 2.224 12.307 1.00 98.44 368 GLY A C 1
ATOM 2808 O O . GLY A 1 368 ? -19.925 1.646 11.932 1.00 98.44 368 GLY A O 1
ATOM 2809 N N . LYS A 1 369 ? -18.005 2.719 11.448 1.00 98.38 369 LYS A N 1
ATOM 2810 C CA . LYS A 1 369 ? -18.137 2.682 9.980 1.00 98.38 369 LYS A CA 1
ATOM 2811 C C . LYS A 1 369 ? -17.908 1.282 9.409 1.00 98.38 369 LYS A C 1
ATOM 2813 O O . LYS A 1 369 ? -18.658 0.867 8.525 1.00 98.38 369 LYS A O 1
ATOM 2818 N N . ILE A 1 370 ? -16.959 0.522 9.961 1.00 98.62 370 ILE A N 1
ATOM 2819 C CA . ILE A 1 370 ? -16.762 -0.900 9.632 1.00 98.62 370 ILE A CA 1
ATOM 2820 C C . ILE A 1 370 ? -18.049 -1.681 9.917 1.00 98.62 370 ILE A C 1
ATOM 2822 O O . ILE A 1 370 ? -18.553 -2.374 9.037 1.00 98.62 370 ILE A O 1
ATOM 2826 N N . ARG A 1 371 ? -18.641 -1.513 11.106 1.00 98.44 371 ARG A N 1
ATOM 2827 C CA . ARG A 1 371 ? -19.896 -2.187 11.495 1.00 98.44 371 ARG A CA 1
ATOM 2828 C C . ARG A 1 371 ? -21.063 -1.800 10.594 1.00 98.44 371 ARG A C 1
ATOM 2830 O O . ARG A 1 371 ? -21.872 -2.647 10.224 1.00 98.44 371 ARG A O 1
ATOM 2837 N N . GLN A 1 372 ? -21.148 -0.526 10.210 1.00 97.81 372 GLN A N 1
ATOM 2838 C CA . GLN A 1 372 ? -22.159 -0.065 9.261 1.00 97.81 372 GLN A CA 1
ATOM 2839 C C . GLN A 1 372 ? -22.003 -0.747 7.891 1.00 97.81 372 GLN A C 1
ATOM 2841 O O . GLN A 1 372 ? -22.998 -1.189 7.314 1.00 97.81 372 GLN A O 1
ATOM 2846 N N . ALA A 1 373 ? -20.777 -0.835 7.367 1.00 97.94 373 ALA A N 1
ATOM 2847 C CA . ALA A 1 373 ? -20.499 -1.499 6.096 1.00 97.94 373 ALA A CA 1
ATOM 2848 C C . ALA A 1 373 ? -20.781 -3.009 6.170 1.00 97.94 373 ALA A C 1
ATOM 2850 O O . ALA A 1 373 ? -21.501 -3.539 5.324 1.00 97.94 373 ALA A O 1
ATOM 2851 N N . ASP A 1 374 ? -20.331 -3.671 7.233 1.00 98.50 374 ASP A N 1
ATOM 2852 C CA . ASP A 1 374 ? -20.559 -5.095 7.487 1.00 98.50 374 ASP A CA 1
ATOM 2853 C C . ASP A 1 374 ? -22.050 -5.428 7.652 1.00 98.50 374 ASP A C 1
ATOM 2855 O O . ASP A 1 374 ? -22.544 -6.406 7.095 1.00 98.50 374 ASP A O 1
ATOM 2859 N N . GLY A 1 375 ? -22.813 -4.573 8.339 1.00 98.12 375 GLY A N 1
ATOM 2860 C CA . GLY A 1 375 ? -24.267 -4.696 8.450 1.00 98.12 375 GLY A CA 1
ATOM 2861 C C . GLY A 1 375 ? -24.973 -4.688 7.091 1.00 98.12 375 GLY A C 1
ATOM 2862 O O . GLY A 1 375 ? -25.915 -5.451 6.887 1.00 98.12 375 GLY A O 1
ATOM 2863 N N . ARG A 1 376 ? -24.497 -3.871 6.141 1.00 97.44 376 ARG A N 1
ATOM 2864 C CA . ARG A 1 376 ? -25.059 -3.805 4.781 1.00 97.44 376 ARG A CA 1
ATOM 2865 C C . ARG A 1 376 ? -24.610 -4.957 3.886 1.00 97.44 376 ARG A C 1
ATOM 2867 O O . ARG A 1 376 ? -25.421 -5.449 3.110 1.00 97.44 376 ARG A O 1
ATOM 2874 N N . MET A 1 377 ? -23.338 -5.346 3.953 1.00 96.94 377 MET A N 1
ATOM 2875 C CA . MET A 1 377 ? -22.746 -6.315 3.020 1.00 96.94 377 MET A CA 1
ATOM 2876 C C . MET A 1 377 ? -22.909 -7.764 3.480 1.00 96.94 377 MET A C 1
ATOM 2878 O O . MET A 1 377 ? -23.179 -8.642 2.665 1.00 96.94 377 MET A O 1
ATOM 2882 N N . PHE A 1 378 ? -22.762 -8.012 4.782 1.00 97.38 378 PHE A N 1
ATOM 2883 C CA . PHE A 1 378 ? -22.639 -9.356 5.353 1.00 97.38 378 PHE A CA 1
ATOM 2884 C C . PHE A 1 378 ? -23.513 -9.556 6.601 1.00 97.38 378 PHE A C 1
ATOM 2886 O O . PHE A 1 378 ? -23.286 -10.484 7.376 1.00 97.38 378 PHE A O 1
ATOM 2893 N N . ASN A 1 379 ? -24.527 -8.704 6.804 1.00 97.38 379 ASN A N 1
ATOM 2894 C CA . ASN A 1 379 ? -25.486 -8.792 7.911 1.00 97.38 379 ASN A CA 1
ATOM 2895 C C . ASN A 1 379 ? -24.817 -8.851 9.302 1.00 97.38 379 ASN A C 1
ATOM 2897 O O . ASN A 1 379 ? -25.258 -9.583 10.189 1.00 97.38 379 ASN A O 1
ATOM 2901 N N . GLY A 1 380 ? -23.727 -8.101 9.491 1.00 97.31 380 GLY A N 1
ATOM 2902 C CA . GLY A 1 380 ? -23.055 -7.995 10.791 1.00 97.31 380 GLY A CA 1
ATOM 2903 C C . GLY A 1 380 ? -22.148 -9.180 11.148 1.00 97.31 380 GLY A C 1
ATOM 2904 O O . GLY A 1 380 ? -21.759 -9.316 12.310 1.00 97.31 380 GLY A O 1
ATOM 2905 N N . LYS A 1 381 ? -21.832 -10.059 10.187 1.00 97.50 381 LYS A N 1
ATOM 2906 C CA . LYS A 1 381 ? -21.021 -11.270 10.399 1.00 97.50 381 LYS A CA 1
ATOM 2907 C C . LYS A 1 381 ? -19.653 -10.972 11.026 1.00 97.50 381 LYS A C 1
ATOM 2909 O O . LYS A 1 381 ? -19.204 -11.741 11.880 1.00 97.50 381 LYS A O 1
ATOM 2914 N N . TRP A 1 382 ? -18.994 -9.887 10.620 1.00 98.31 382 TRP A N 1
ATOM 2915 C CA . TRP A 1 382 ? -17.623 -9.559 11.030 1.00 98.31 382 TRP A CA 1
ATOM 2916 C C . TRP A 1 382 ? -17.549 -8.569 12.195 1.00 98.31 382 TRP A C 1
ATOM 2918 O O . TRP A 1 382 ? -16.525 -8.493 12.873 1.00 98.31 382 TRP A O 1
ATOM 2928 N N . SER A 1 383 ? -18.635 -7.858 12.487 1.00 98.38 383 SER A N 1
ATOM 2929 C CA . SER A 1 383 ? -18.695 -6.784 13.485 1.00 98.38 383 SER A CA 1
ATOM 2930 C C . SER A 1 383 ? -18.202 -7.226 14.863 1.00 98.38 383 SER A C 1
ATOM 2932 O O . SER A 1 383 ? -17.336 -6.574 15.439 1.00 98.38 383 SER A O 1
ATOM 2934 N N . ALA A 1 384 ? -18.670 -8.376 15.359 1.00 98.12 384 ALA A N 1
ATOM 2935 C CA . ALA A 1 384 ? -18.252 -8.899 16.663 1.00 98.12 384 ALA A CA 1
ATOM 2936 C C . ALA A 1 384 ? -16.761 -9.290 16.705 1.00 98.12 384 ALA A C 1
ATOM 2938 O O . ALA A 1 384 ? -16.136 -9.238 17.763 1.00 98.12 384 ALA A O 1
ATOM 2939 N N . ARG A 1 385 ? -16.178 -9.678 15.562 1.00 98.38 385 ARG A N 1
ATOM 2940 C CA . ARG A 1 385 ? -14.751 -10.015 15.456 1.00 98.38 385 ARG A CA 1
ATOM 2941 C C . ARG A 1 385 ? -13.893 -8.759 15.548 1.00 98.38 385 ARG A C 1
ATOM 2943 O O . ARG A 1 385 ? -12.947 -8.735 16.328 1.00 98.38 385 ARG A O 1
ATOM 2950 N N . PHE A 1 386 ? -14.278 -7.702 14.833 1.00 98.56 386 PHE A N 1
ATOM 2951 C CA . PHE A 1 386 ? -13.624 -6.400 14.956 1.00 98.56 386 PHE A CA 1
ATOM 2952 C C . PHE A 1 386 ? -13.756 -5.823 16.365 1.00 98.56 386 PHE A C 1
ATOM 2954 O O . PHE A 1 386 ? -12.752 -5.411 16.931 1.00 98.56 386 PHE A O 1
ATOM 2961 N N . GLU A 1 387 ? -14.948 -5.847 16.967 1.00 98.56 387 GLU A N 1
ATOM 2962 C CA . GLU A 1 387 ? -15.149 -5.390 18.352 1.00 98.56 387 GLU A CA 1
ATOM 2963 C C . GLU A 1 387 ? -14.225 -6.131 19.334 1.00 98.56 387 GLU A C 1
ATOM 2965 O O . GLU A 1 387 ? -13.594 -5.503 20.184 1.00 98.56 387 GLU A O 1
ATOM 2970 N N . ALA A 1 388 ? -14.093 -7.454 19.193 1.00 98.56 388 ALA A N 1
ATOM 2971 C CA . ALA A 1 388 ? -13.212 -8.253 20.039 1.00 98.56 388 ALA A CA 1
ATOM 2972 C C . ALA A 1 388 ? -11.724 -7.920 19.836 1.00 98.56 388 ALA A C 1
ATOM 2974 O O . ALA A 1 388 ? -10.992 -7.789 20.820 1.00 98.56 388 ALA A O 1
ATOM 2975 N N . GLU A 1 389 ? -11.266 -7.762 18.590 1.00 98.56 389 GLU A N 1
ATOM 2976 C CA . GLU A 1 389 ? -9.862 -7.436 18.311 1.00 98.56 389 GLU A CA 1
ATOM 2977 C C . GLU A 1 389 ? -9.522 -5.998 18.741 1.00 98.56 389 GLU A C 1
ATOM 2979 O O . GLU A 1 389 ? -8.466 -5.787 19.333 1.00 98.56 389 GLU A O 1
ATOM 2984 N N . PHE A 1 390 ? -10.429 -5.030 18.563 1.00 98.62 390 PHE A N 1
ATOM 2985 C CA . PHE A 1 390 ? -10.283 -3.668 19.101 1.00 98.62 390 PHE A CA 1
ATOM 2986 C C . PHE A 1 390 ? -10.189 -3.676 20.633 1.00 98.62 390 PHE A C 1
ATOM 2988 O O . PHE A 1 390 ? -9.229 -3.139 21.191 1.00 98.62 390 PHE A O 1
ATOM 2995 N N . ALA A 1 391 ? -11.104 -4.376 21.312 1.00 98.50 391 ALA A N 1
ATOM 2996 C CA . ALA A 1 391 ? -11.097 -4.482 22.771 1.00 98.50 391 ALA A CA 1
ATOM 2997 C C . ALA A 1 391 ? -9.808 -5.137 23.299 1.00 98.50 391 ALA A C 1
ATOM 2999 O O . ALA A 1 391 ? -9.233 -4.681 24.289 1.00 98.50 391 ALA A O 1
ATOM 3000 N N . LYS A 1 392 ? -9.294 -6.166 22.611 1.00 98.38 392 LYS A N 1
ATOM 3001 C CA . LYS A 1 392 ? -7.993 -6.793 22.910 1.00 98.38 392 LYS A CA 1
ATOM 3002 C C . LYS A 1 392 ? -6.832 -5.797 22.799 1.00 98.38 392 LYS A C 1
ATOM 3004 O O . LYS A 1 392 ? -5.863 -5.923 23.547 1.00 98.38 392 LYS A O 1
ATOM 3009 N N . ARG A 1 393 ? -6.914 -4.804 21.903 1.00 98.00 393 ARG A N 1
ATOM 3010 C CA . ARG A 1 393 ? -5.911 -3.728 21.781 1.00 98.00 393 ARG A CA 1
ATOM 3011 C C . ARG A 1 393 ? -6.140 -2.575 22.765 1.00 98.00 393 ARG A C 1
ATOM 3013 O O . ARG A 1 393 ? -5.274 -1.705 22.860 1.00 98.00 393 ARG A O 1
ATOM 3020 N N . GLY A 1 394 ? -7.236 -2.583 23.525 1.00 98.00 394 GLY A N 1
ATOM 3021 C CA . GLY A 1 394 ? -7.603 -1.514 24.456 1.00 98.00 394 GLY A CA 1
ATOM 3022 C C . GLY A 1 394 ? -8.215 -0.287 23.775 1.00 98.00 394 GLY A C 1
ATOM 3023 O O . GLY A 1 394 ? -7.985 0.823 24.253 1.00 98.00 394 GLY A O 1
ATOM 3024 N N . LEU A 1 395 ? -8.931 -0.496 22.664 1.00 97.19 395 LEU A N 1
ATOM 3025 C CA . LEU A 1 395 ? -9.683 0.518 21.914 1.00 97.19 395 LEU A CA 1
ATOM 3026 C C . LEU A 1 395 ? -11.189 0.422 22.166 1.00 97.19 395 LEU A C 1
ATOM 3028 O O . LEU A 1 395 ? -11.678 -0.711 22.391 1.00 97.19 395 LEU A O 1
#

Nearest PDB structures (foldseek):
  7qfy-assembly1_A  TM=6.060E-01  e=1.561E-07  Fusarium oxysporum
  7z6t-assembly1_AAA  TM=6.280E-01  e=6.607E-07  Aspergillus clavatus

Sequence (395 aa):
MKKTNLIPKNSWMIVLLATIGLSLPLVFQNCGEGFSVRGFDTVTMAYGGVFRKDCLEREDVDSCLYFKNPVSQKGQPVAADEMAGLQLLAVQLKDLDGSGYLKNDSFEVYSAQHGRAQAGDQSWRFRYGTTGAEGLPQVMAYYWAQTSLAEIENRLNGPSALAGKNLSIITEAGYTGFSVAESKIFLAQGSRQVDNAAWSADVLIHLLMEAHIYYSSAGAAYDLTGDTNHQDCGPQDGPVFQLECCTSQNGCSRALTAGLADFWVARMFPDAPTLGESLSQNVNGLTHCGQSRHLEYMAGMTAAAAYGACDSVGYPGQVYTMGSLMASIWFEIWKEARAADSAWEVEALFLESQKYITGQDDFVSFLGKIRQADGRMFNGKWSARFEAEFAKRGL

Foldseek 3Di:
DDDDDDDDDDDDDDDDDDDDPDPDPPPPPPPPPQPDPPDQPDDQDPLAWGFAQCQLVDPPFQEFAADQFQCLQRVFFDDLVCVQSRSGIGHDQDQDPPPQFLDHQQEGEAEPVHGTQGRDPNHLYAGRPDPSNNSHLRVLLSSLLVSLQVVLCVLQVHGFLSGNVHAYEYWCDPDAAADPVVSYGYWHCDPDNLQTRSSRSLSSQLRSLLSRLCSLQVNQLVPLVVAPQKFFFDDPPDDPLQTIFGPDLLAFSLLQSNLLSLLSSCVSVVVQSFEACSNVSHSQHDDDLNRGLGLVSLLQAASVCLQCSCVVVPGGRRSNSSSSNSSSLLNVLLVVCVVVVRSSVSSSLSSNLSNNRGRRDGNVVSLVSSQVSCCVRPVSPCSVVSVVSNVSNVD

Radius of gyration: 26.0 Å; Cα contacts (8 Å, |Δi|>4): 735; chains: 1; bounding box: 88×72×84 Å

pLDDT: mean 85.78, std 20.65, range [23.09, 98.69]

Secondary structure (DSSP, 8-state):
-------------------------------------S--S--B-TTSEEE-TTGGG-TT-SEEE-SS-HHHHHTS---TTTGGGG--EEE------SSSSSB-SSEEEEETTTB----SSS-----TTSTTTTHHHHHHHHHHHHHHHHHHHHHHTS--TTTTS-EEEEEEESS-EEETTTTEEEEEB-SSTT-BGGG-HHHHHHHHHHHHHHHHTTTGGG--TT-SSEEE-S-TTS-GGGSEEESSTT--HHHHHHHHHHHHHHHHSTTS-BS-HHHHT-TT--EETTEESBTTTTTT--HHHHHHTTGGGT-TTBHHHHHHHHHHHHHHHHHHHHHTT-HHHHHHHHHHHGGG--TT--HHHHHHHHHHHHHHHHTTTTHHHHHHHHHHHT-